Protein AF-A0A0D0AS46-F1 (afdb_monomer_lite)

Organism: NCBI:txid930992

pLDDT: mean 76.82, std 19.31, range [28.94, 97.88]

Sequence (399 aa):
MPSEERSQTLSELRPFVTGSTNVLSFNVNSGTRRCLLSFDGSYNRAPELMPGAGDENNHQAPVSSIYTREYKLTAPSLLSASIFLTFALKEAIALQVPKHLPQTQAVARPTEQDGPTIEDFFAITRRRTPLVADSGHQNPSREPFADRAGRKIRASRSLVHDEEFYRIAHRLDLPDDTLELRSCIGLLSGTWEGTYMTSPTSFCQCPSQKSDPTVSPDFVSRHPIQCRLEEHLCFTPCVPLPSVPRNGDFGESAFKHLFMNDCERVTTANEFSDAAGSSKHRYELFRPTDTSENYRDPRHALDVVITGETPRRLEATWGAFIFFGRIRLSDGLVTLTRKPKYSGDEGRGTWIFEGYIHNRRSFVGCWSSFGVSERESLRGIFSLTKVDDPPSHLYCGLA

Secondary structure (DSSP, 8-state):
--HHHHHHHHHHHHHHHS--------------------------------------------EEEETTEEEEPPPP-HHHHHHHHHHHHHHTSPPPPPTTS-SSHHHHGGGT--S--HHHHHHHHT--PPPGGGGGSS-TT--PEE-TTS-EE---GGGGGHHHHHHHHS-TTS-TT-TTGGGGTTSS-EEEEEEEEE----TT--TT----GGG--S-SEEEEEEEEEEEEEE-TTSPPPPPPPTTS-HHHHHHHT---TT-S--SS--EEE-TTS--EEE-EEP-TT---TT---GGG-SEEEEEEE--HHHHHHH--EEEEEEE-TTT-EEEEEEEESSGGGGGG--EEEEEEEETTTEEEEEEEETTS-TTT--EEEEEEEEE-PPPGGGGTT--

Foldseek 3Di:
DPPVVVVVLCVVCVPVVDPPPPPPPPCPDDDDDDDDDDDDDDDDDDDDDDDDDDDPPPPPQDFDCDPNDTWRFDDFPPQQVVQLVVQQVVLVDADDDDPPFAQDPVRCVVVVDFAAHPVNSVVQSPDGFDDLVNLVPPCPPQQQDQDPVGDRDRDDSCVLFVLRSCLRRDDLPDPPPPLDLLVLPPLQAAKKKWKWFWAPQPPDPVVPDPDDPPDDPGTDDIAIDIKGKWKWFAAPPFDDDDQDPPPDDRQAVVVCFQDPPPCPDPVDAQWGATPVSPDITGTHTDDPDPPDPPDDDSSRTPWMKMKIWGPPVCCRHRNTWIKIWTADSSRRWIKIKIDHPDPVVCVVAIKIFIAHDGSSFKTWGKMWTHPDDPSPITITIIIMGGDDDDPPVVPPPDD

Structure (mmCIF, N/CA/C/O backbone):
data_AF-A0A0D0AS46-F1
#
_entry.id   AF-A0A0D0AS46-F1
#
loop_
_atom_site.group_PDB
_atom_site.id
_atom_site.type_symbol
_atom_site.label_atom_id
_atom_site.label_alt_id
_atom_site.label_comp_id
_atom_site.label_asym_id
_atom_site.label_entity_id
_atom_site.label_seq_id
_atom_site.pdbx_PDB_ins_code
_atom_site.Cartn_x
_atom_site.Cartn_y
_atom_site.Cartn_z
_atom_site.occupancy
_atom_site.B_iso_or_equiv
_atom_site.auth_seq_id
_atom_site.auth_comp_id
_atom_site.auth_asym_id
_atom_site.auth_atom_id
_atom_site.pdbx_PDB_model_num
ATOM 1 N N . MET A 1 1 ? 17.263 -13.686 -6.564 1.00 61.72 1 MET A N 1
ATOM 2 C CA . MET A 1 1 ? 18.699 -13.916 -6.303 1.00 61.72 1 MET A CA 1
ATOM 3 C C . MET A 1 1 ? 19.023 -15.407 -6.460 1.00 61.72 1 MET A C 1
ATOM 5 O O . MET A 1 1 ? 18.355 -16.217 -5.818 1.00 61.72 1 MET A O 1
ATOM 9 N N . PRO A 1 2 ? 19.969 -15.797 -7.333 1.00 72.31 2 PRO A N 1
ATOM 10 C CA . PRO A 1 2 ? 20.518 -17.155 -7.417 1.00 72.31 2 PRO A CA 1
ATOM 11 C C . PRO A 1 2 ? 20.900 -17.736 -6.044 1.00 72.31 2 PRO A C 1
ATOM 13 O O . PRO A 1 2 ? 21.310 -17.012 -5.137 1.00 72.31 2 PRO A O 1
ATOM 16 N N . SER A 1 3 ? 20.773 -19.056 -5.865 1.00 69.38 3 SER A N 1
ATOM 17 C CA . SER A 1 3 ? 21.003 -19.716 -4.565 1.00 69.38 3 SER A CA 1
ATOM 18 C C . SER A 1 3 ? 22.425 -19.544 -4.018 1.00 69.38 3 SER A C 1
ATOM 20 O O . SER A 1 3 ? 22.617 -19.559 -2.800 1.00 69.38 3 SER A O 1
ATOM 22 N N . GLU A 1 4 ? 23.408 -19.394 -4.906 1.00 73.38 4 GLU A N 1
ATOM 23 C CA . GLU A 1 4 ? 24.819 -19.192 -4.560 1.00 73.38 4 GLU A CA 1
ATOM 24 C C . GLU A 1 4 ? 25.064 -17.779 -4.025 1.00 73.38 4 GLU A C 1
ATOM 26 O O . GLU A 1 4 ? 25.490 -17.646 -2.877 1.00 73.38 4 GLU A O 1
ATOM 31 N N . GLU A 1 5 ? 24.675 -16.747 -4.785 1.00 71.31 5 GLU A N 1
ATOM 32 C CA . GLU A 1 5 ? 24.719 -15.339 -4.354 1.00 71.31 5 GLU A CA 1
ATOM 33 C C . GLU A 1 5 ? 24.030 -15.163 -3.003 1.00 71.31 5 GLU A C 1
ATOM 35 O O . GLU A 1 5 ? 24.584 -14.598 -2.066 1.00 71.31 5 GLU A O 1
ATOM 40 N N . ARG A 1 6 ? 22.861 -15.786 -2.849 1.00 73.19 6 ARG A N 1
ATOM 41 C CA . ARG A 1 6 ? 22.106 -15.771 -1.601 1.00 73.19 6 ARG A CA 1
ATOM 42 C C . ARG A 1 6 ? 22.864 -16.353 -0.417 1.00 73.19 6 ARG A C 1
ATOM 44 O O . ARG A 1 6 ? 22.843 -15.783 0.673 1.00 73.19 6 ARG A O 1
ATOM 51 N N . SER A 1 7 ? 23.486 -17.515 -0.597 1.00 75.50 7 SER A N 1
ATOM 52 C CA . SER A 1 7 ? 24.240 -18.176 0.473 1.00 75.50 7 SER A CA 1
ATOM 53 C C . SER A 1 7 ? 25.428 -17.320 0.910 1.00 75.50 7 SER A C 1
ATOM 55 O O . SER A 1 7 ? 25.741 -17.261 2.100 1.00 75.50 7 SER A O 1
ATOM 57 N N . GLN A 1 8 ? 26.031 -16.603 -0.038 1.00 75.00 8 GLN A N 1
ATOM 58 C CA . GLN A 1 8 ? 27.120 -15.678 0.217 1.00 75.00 8 GLN A CA 1
ATOM 59 C C . GLN A 1 8 ? 26.659 -14.395 0.912 1.00 75.00 8 GLN A C 1
ATOM 61 O O . GLN A 1 8 ? 27.221 -14.068 1.957 1.00 75.00 8 GLN A O 1
ATOM 66 N N . THR A 1 9 ? 25.599 -13.732 0.440 1.00 72.81 9 THR A N 1
ATOM 67 C CA . THR A 1 9 ? 25.010 -12.567 1.126 1.00 72.81 9 THR A CA 1
ATOM 68 C C . THR A 1 9 ? 24.662 -12.913 2.573 1.00 72.81 9 THR A C 1
ATOM 70 O O . THR A 1 9 ? 24.989 -12.171 3.493 1.00 72.81 9 THR A O 1
ATOM 73 N N . LEU A 1 10 ? 24.077 -14.092 2.819 1.00 77.25 10 LEU A N 1
ATOM 74 C CA . LEU A 1 10 ? 23.798 -14.563 4.180 1.00 77.25 10 LEU A CA 1
ATOM 75 C C . LEU A 1 10 ? 25.069 -14.815 5.008 1.00 77.25 10 LEU A C 1
ATOM 77 O O . LEU A 1 10 ? 25.025 -14.693 6.232 1.00 77.25 10 LEU A O 1
ATOM 81 N N . SER A 1 11 ? 26.187 -15.184 4.378 1.00 79.12 11 SER A N 1
ATOM 82 C CA . SER A 1 11 ? 27.476 -15.348 5.058 1.00 79.12 11 SER A CA 1
ATOM 83 C C . SER A 1 11 ? 28.098 -14.005 5.450 1.00 79.12 11 SER A C 1
ATOM 85 O O . SER A 1 11 ? 28.575 -13.875 6.575 1.00 79.12 11 SER A O 1
ATOM 87 N N . GLU A 1 12 ? 27.999 -12.995 4.582 1.00 74.19 12 GLU A N 1
ATOM 88 C CA . GLU A 1 12 ? 28.509 -11.639 4.815 1.00 74.19 12 GLU A CA 1
ATOM 89 C C . GLU A 1 12 ? 27.649 -10.870 5.822 1.00 74.19 12 GLU A C 1
ATOM 91 O O . GLU A 1 12 ? 28.169 -10.101 6.626 1.00 74.19 12 GLU A O 1
ATOM 96 N N . LEU A 1 13 ? 26.335 -11.125 5.840 1.00 72.31 13 LEU A N 1
ATOM 97 C CA . LEU A 1 13 ? 25.415 -10.541 6.815 1.00 72.31 13 LEU A CA 1
ATOM 98 C C . LEU A 1 13 ? 25.463 -11.232 8.184 1.00 72.31 13 LEU A C 1
ATOM 100 O O . LEU A 1 13 ? 24.990 -10.671 9.172 1.00 72.31 13 LEU A O 1
ATOM 104 N N . ARG A 1 14 ? 26.034 -12.440 8.278 1.00 74.00 14 ARG A N 1
ATOM 105 C CA . ARG A 1 14 ? 26.063 -13.231 9.520 1.00 74.00 14 ARG A CA 1
ATOM 106 C C . ARG A 1 14 ? 26.600 -12.453 10.735 1.00 74.00 14 ARG A C 1
ATOM 108 O O . ARG A 1 14 ? 25.938 -12.531 11.771 1.00 74.00 14 ARG A O 1
ATOM 115 N N . PRO A 1 15 ? 27.695 -11.669 10.648 1.00 67.88 15 PRO A N 1
ATOM 116 C CA . PRO A 1 15 ? 28.198 -10.880 11.777 1.00 67.88 15 PRO A CA 1
ATOM 117 C C . PRO A 1 15 ? 27.186 -9.867 12.332 1.00 67.88 15 PRO A C 1
ATOM 119 O O . PRO A 1 15 ? 27.245 -9.535 13.510 1.00 67.88 15 PRO A O 1
ATOM 122 N N . PHE A 1 16 ? 26.244 -9.401 11.507 1.00 53.06 16 PHE A N 1
ATOM 123 C CA . PHE A 1 16 ? 25.221 -8.427 11.897 1.00 53.06 16 PHE A CA 1
ATOM 124 C C . PHE A 1 16 ? 23.945 -9.076 12.453 1.00 53.06 16 PHE A C 1
ATOM 126 O O . PHE A 1 16 ? 23.150 -8.404 13.103 1.00 53.06 16 PHE A O 1
ATOM 133 N N . VAL A 1 17 ? 23.726 -10.371 12.189 1.00 54.56 17 VAL A N 1
ATOM 134 C CA . VAL A 1 17 ? 22.480 -11.085 12.534 1.00 54.56 17 VAL A CA 1
ATOM 135 C C . VAL A 1 17 ? 22.674 -12.044 13.705 1.00 54.56 17 VAL A C 1
ATOM 137 O O . VAL A 1 17 ? 21.793 -12.189 14.550 1.00 54.56 17 VAL A O 1
ATOM 140 N N . THR A 1 18 ? 23.824 -12.710 13.782 1.00 53.50 18 THR A N 1
ATOM 141 C CA . THR A 1 18 ? 24.174 -13.515 14.951 1.00 53.50 18 THR A CA 1
ATOM 142 C C . THR A 1 18 ? 24.959 -12.625 15.893 1.00 53.50 18 THR A C 1
ATOM 144 O O . THR A 1 18 ? 26.085 -12.260 15.567 1.00 53.50 18 THR A O 1
ATOM 147 N N . GLY A 1 19 ? 24.377 -12.286 17.045 1.00 40.62 19 GLY A N 1
ATOM 148 C CA . GLY A 1 19 ? 25.042 -11.585 18.145 1.00 40.62 19 GLY A CA 1
ATOM 149 C C . GLY A 1 19 ? 26.164 -12.419 18.767 1.00 40.62 19 GLY A C 1
ATOM 150 O O . GLY A 1 19 ? 26.133 -12.734 19.950 1.00 40.62 19 GLY A O 1
ATOM 151 N N . SER A 1 20 ? 27.153 -12.809 17.966 1.00 41.59 20 SER A N 1
ATOM 152 C CA . SER A 1 20 ? 28.456 -13.219 18.447 1.00 41.59 20 SER A CA 1
ATOM 153 C C . SER A 1 20 ? 29.120 -11.951 18.963 1.00 41.59 20 SER A C 1
ATOM 155 O O . SER A 1 20 ? 29.882 -11.295 18.256 1.00 41.59 20 SER A O 1
ATOM 157 N N . THR A 1 21 ? 28.860 -11.627 20.226 1.00 41.94 21 THR A N 1
ATOM 158 C CA . THR A 1 21 ? 29.729 -10.809 21.079 1.00 41.94 21 THR A CA 1
ATOM 159 C C . THR A 1 21 ? 31.067 -11.518 21.316 1.00 41.94 21 THR A C 1
ATOM 161 O O . THR A 1 21 ? 31.576 -11.579 22.425 1.00 41.94 21 THR A O 1
ATOM 164 N N . ASN A 1 22 ? 31.690 -12.036 20.262 1.00 40.62 22 ASN A N 1
ATOM 165 C CA . ASN A 1 22 ? 33.130 -12.145 20.232 1.00 40.62 22 ASN A CA 1
ATOM 166 C C . ASN A 1 22 ? 33.595 -10.820 19.656 1.00 40.62 22 ASN A C 1
ATOM 168 O O . ASN A 1 22 ? 33.675 -10.644 18.442 1.00 40.62 22 ASN A O 1
ATOM 172 N N . VAL A 1 23 ? 33.849 -9.871 20.558 1.00 39.75 23 VAL A N 1
ATOM 173 C CA . VAL A 1 23 ? 34.764 -8.769 20.286 1.00 39.75 23 VAL A CA 1
ATOM 174 C C . VAL A 1 23 ? 36.075 -9.434 19.873 1.00 39.75 23 VAL A C 1
ATOM 176 O O . VAL A 1 23 ? 36.893 -9.806 20.710 1.00 39.75 23 VAL A O 1
ATOM 179 N N . LEU A 1 24 ? 36.241 -9.670 18.572 1.00 37.06 24 LEU A N 1
ATOM 180 C CA . LEU A 1 24 ? 37.538 -9.934 17.987 1.00 37.06 24 LEU A CA 1
ATOM 181 C C . LEU A 1 24 ? 38.299 -8.629 18.158 1.00 37.06 24 LEU A C 1
ATOM 183 O O . LEU A 1 24 ? 38.160 -7.691 17.376 1.00 37.06 24 LEU A O 1
ATOM 187 N N . SER A 1 25 ? 39.046 -8.561 19.256 1.00 33.03 25 SER A N 1
ATOM 188 C CA . SER A 1 25 ? 40.105 -7.595 19.457 1.00 33.03 25 SER A CA 1
ATOM 189 C C . SER A 1 25 ? 41.018 -7.678 18.239 1.00 33.03 25 SER A C 1
ATOM 191 O O . SER A 1 25 ? 41.829 -8.601 18.123 1.00 33.03 25 SER A O 1
ATOM 193 N N . PHE A 1 26 ? 40.870 -6.738 17.309 1.00 34.47 26 PHE A N 1
ATOM 194 C CA . PHE A 1 26 ? 41.909 -6.473 16.334 1.00 34.47 26 PHE A CA 1
ATOM 195 C C . PHE A 1 26 ? 43.117 -5.995 17.126 1.00 34.47 26 PHE A C 1
ATOM 197 O O . PHE A 1 26 ? 43.179 -4.861 17.598 1.00 34.47 26 PHE A O 1
ATOM 204 N N . ASN A 1 27 ? 44.048 -6.918 17.334 1.00 34.78 27 ASN A N 1
ATOM 205 C CA . ASN A 1 27 ? 45.335 -6.652 17.936 1.00 34.78 27 ASN A CA 1
ATOM 206 C C . ASN A 1 27 ? 46.169 -5.904 16.887 1.00 34.78 27 ASN A C 1
ATOM 208 O O . ASN A 1 27 ? 46.983 -6.493 16.176 1.00 34.78 27 ASN A O 1
ATOM 212 N N . VAL A 1 28 ? 45.895 -4.606 16.723 1.00 37.50 28 VAL A N 1
ATOM 213 C CA . VAL A 1 28 ? 46.783 -3.701 15.996 1.00 37.50 28 VAL A CA 1
ATOM 214 C C . VAL A 1 28 ? 47.950 -3.424 16.926 1.00 37.50 28 VAL A C 1
ATOM 216 O O . VAL A 1 28 ? 47.879 -2.646 17.876 1.00 37.50 28 VAL A O 1
ATOM 219 N N . ASN A 1 29 ? 49.021 -4.156 16.666 1.00 40.81 29 ASN A N 1
ATOM 220 C CA . ASN A 1 29 ? 50.287 -4.028 17.346 1.00 40.81 29 ASN A CA 1
ATOM 221 C C . ASN A 1 29 ? 50.940 -2.709 16.903 1.00 40.81 29 ASN A C 1
ATOM 223 O O . ASN A 1 29 ? 51.630 -2.662 15.889 1.00 40.81 29 ASN A O 1
ATOM 227 N N . SER A 1 30 ? 50.720 -1.625 17.647 1.00 38.69 30 SER A N 1
ATOM 228 C CA . SER A 1 30 ? 51.571 -0.436 17.566 1.00 38.69 30 SER A CA 1
ATOM 229 C C . SER A 1 30 ? 51.487 0.402 18.839 1.00 38.69 30 SER A C 1
ATOM 231 O O . SER A 1 30 ? 50.476 1.039 19.111 1.00 38.69 30 SER A O 1
ATOM 233 N N . GLY A 1 31 ? 52.597 0.436 19.577 1.00 34.25 31 GLY A N 1
ATOM 234 C CA . GLY A 1 31 ? 53.037 1.622 20.311 1.00 34.25 31 GLY A CA 1
ATOM 235 C C . GLY A 1 31 ? 52.230 2.022 21.544 1.00 34.25 31 GLY A C 1
ATOM 236 O O . GLY A 1 31 ? 51.395 2.914 21.500 1.00 34.25 31 GLY A O 1
ATOM 237 N N . THR A 1 32 ? 52.592 1.427 22.676 1.00 39.25 32 THR A N 1
ATOM 238 C CA . THR A 1 32 ? 52.732 2.061 23.996 1.00 39.25 32 THR A CA 1
ATOM 239 C C . THR A 1 32 ? 52.148 3.476 24.161 1.00 39.25 32 THR A C 1
ATOM 241 O O . THR A 1 32 ? 52.813 4.461 23.852 1.00 39.25 32 THR A O 1
ATOM 244 N N . ARG A 1 33 ? 50.996 3.588 24.831 1.00 31.20 33 ARG A N 1
ATOM 245 C CA . ARG A 1 33 ? 50.755 4.601 25.876 1.00 31.20 33 ARG A CA 1
ATOM 246 C C . ARG A 1 33 ? 49.588 4.163 26.760 1.00 31.20 33 ARG A C 1
ATOM 248 O O . ARG A 1 33 ? 48.447 4.086 26.326 1.00 31.20 33 ARG A O 1
ATOM 255 N N . ARG A 1 34 ? 49.906 3.855 28.021 1.00 34.16 34 ARG A N 1
ATOM 256 C CA . ARG A 1 34 ? 48.926 3.660 29.094 1.00 34.16 34 ARG A CA 1
ATOM 257 C C . ARG A 1 34 ? 48.157 4.965 29.294 1.00 34.16 34 ARG A C 1
ATOM 259 O O . ARG A 1 34 ? 48.778 5.987 29.572 1.00 34.16 34 ARG A O 1
ATOM 266 N N . CYS A 1 35 ? 46.834 4.905 29.253 1.00 28.94 35 CYS A N 1
ATOM 267 C CA . CYS A 1 35 ? 45.995 5.863 29.957 1.00 28.94 35 CYS A CA 1
ATOM 268 C C . CYS A 1 35 ? 44.942 5.073 30.734 1.00 28.94 35 CYS A C 1
ATOM 270 O O . CYS A 1 35 ? 44.015 4.508 30.161 1.00 28.94 35 CYS A O 1
ATOM 272 N N . LEU A 1 36 ? 45.167 4.965 32.043 1.00 36.09 36 LEU A N 1
ATOM 273 C CA . LEU A 1 36 ? 44.159 4.558 33.012 1.00 36.09 36 LEU A CA 1
ATOM 274 C C . LEU A 1 36 ? 43.196 5.737 33.151 1.00 36.09 36 LEU A C 1
ATOM 276 O O . LEU A 1 36 ? 43.629 6.816 33.550 1.00 36.09 36 LEU A O 1
ATOM 280 N N . LEU A 1 37 ? 41.919 5.543 32.837 1.00 30.83 37 LEU A N 1
ATOM 281 C CA . LEU A 1 37 ? 40.877 6.476 33.248 1.00 30.83 37 LEU A CA 1
ATOM 282 C C . LEU A 1 37 ? 40.157 5.879 34.452 1.00 30.83 37 LEU A C 1
ATOM 284 O O . LEU A 1 37 ? 39.321 4.985 34.331 1.00 30.83 37 LEU A O 1
ATOM 288 N N . SER A 1 38 ? 40.553 6.374 35.623 1.00 30.00 38 SER A N 1
ATOM 289 C CA . SER A 1 38 ? 39.736 6.365 36.827 1.00 30.00 38 SER A CA 1
ATOM 290 C C . SER A 1 38 ? 38.538 7.284 36.609 1.00 30.00 38 SER A C 1
ATOM 292 O O . SER A 1 38 ? 38.696 8.417 36.152 1.00 30.00 38 SER A O 1
ATOM 294 N N . PHE A 1 39 ? 37.353 6.809 36.973 1.00 35.03 39 PHE A N 1
ATOM 295 C CA . PHE A 1 39 ? 36.213 7.681 37.204 1.00 35.03 39 PHE A CA 1
ATOM 296 C C . PHE A 1 39 ? 36.482 8.498 38.464 1.00 35.03 39 PHE A C 1
ATOM 298 O O . PHE A 1 39 ? 36.550 7.929 39.549 1.00 35.03 39 PHE A O 1
ATOM 305 N N . ASP A 1 40 ? 36.604 9.813 38.313 1.00 31.38 40 ASP A N 1
ATOM 306 C CA . ASP A 1 40 ? 36.227 10.728 39.382 1.00 31.38 40 ASP A CA 1
ATOM 307 C C . ASP A 1 40 ? 35.679 12.026 38.789 1.00 31.38 40 ASP A C 1
ATOM 309 O O . ASP A 1 40 ? 36.207 12.569 37.815 1.00 31.38 40 ASP A O 1
ATOM 313 N N . GLY A 1 41 ? 34.547 12.463 39.332 1.00 34.44 41 GLY A N 1
ATOM 314 C CA . GLY A 1 41 ? 33.810 13.623 38.855 1.00 34.44 41 GLY A CA 1
ATOM 315 C C . GLY A 1 41 ? 34.359 14.924 39.427 1.00 34.44 41 GLY A C 1
ATOM 316 O O . GLY A 1 41 ? 34.712 14.985 40.597 1.00 34.44 41 GLY A O 1
ATOM 317 N N . SER A 1 42 ? 34.357 15.990 38.628 1.00 29.22 42 SER A N 1
ATOM 318 C CA . SER A 1 42 ? 34.157 17.359 39.112 1.00 29.22 42 SER A CA 1
ATOM 319 C C . SER A 1 42 ? 33.974 18.335 37.946 1.00 29.22 42 SER A C 1
ATOM 321 O O . SER A 1 42 ? 34.321 18.064 36.802 1.00 29.22 42 SER A O 1
ATOM 323 N N . TYR A 1 43 ? 33.373 19.462 38.294 1.00 37.09 43 TYR A N 1
ATOM 324 C CA . TYR A 1 43 ? 32.675 20.466 37.510 1.00 37.09 43 TYR A CA 1
ATOM 325 C C . TYR A 1 43 ? 33.524 21.349 36.575 1.00 37.09 43 TYR A C 1
ATOM 327 O O . TYR A 1 43 ? 34.691 21.628 36.822 1.00 37.09 43 TYR A O 1
ATOM 335 N N . ASN A 1 44 ? 32.804 21.921 35.599 1.00 39.97 44 ASN A N 1
ATOM 336 C CA . ASN A 1 44 ? 32.975 23.248 34.994 1.00 39.97 44 ASN A CA 1
ATOM 337 C C . ASN A 1 44 ? 34.335 23.599 34.371 1.00 39.97 44 ASN A C 1
ATOM 339 O O . ASN A 1 44 ? 35.209 24.169 35.022 1.00 39.97 44 ASN A O 1
ATOM 343 N N . ARG A 1 45 ? 34.412 23.482 33.041 1.00 32.50 45 ARG A N 1
ATOM 344 C CA . ARG A 1 45 ? 35.096 24.473 32.195 1.00 32.50 45 ARG A CA 1
ATOM 345 C C . ARG A 1 45 ? 34.624 24.369 30.747 1.00 32.50 45 ARG A C 1
ATOM 347 O O . ARG A 1 45 ? 34.706 23.306 30.142 1.00 32.50 45 ARG A O 1
ATOM 354 N N . ALA A 1 46 ? 34.149 25.485 30.205 1.00 44.28 46 ALA A N 1
ATOM 355 C CA . ALA A 1 46 ? 34.042 25.674 28.764 1.00 44.28 46 ALA A CA 1
ATOM 356 C C . ALA A 1 46 ? 35.450 25.697 28.142 1.00 44.28 46 ALA A C 1
ATOM 358 O O . ALA A 1 46 ? 36.363 26.233 28.781 1.00 44.28 46 ALA A O 1
ATOM 359 N N . PRO A 1 47 ? 35.625 25.197 26.909 1.00 47.94 47 PRO A N 1
ATOM 360 C CA . PRO A 1 47 ? 36.758 25.584 26.096 1.00 47.94 47 PRO A CA 1
ATOM 361 C C . PRO A 1 47 ? 36.340 26.298 24.810 1.00 47.94 47 PRO A C 1
ATOM 363 O O . PRO A 1 47 ? 35.289 26.067 24.213 1.00 47.94 47 PRO A O 1
ATOM 366 N N . GLU A 1 48 ? 37.238 27.201 24.458 1.00 38.00 48 GLU A N 1
ATOM 367 C CA . GLU A 1 48 ? 37.250 28.132 23.352 1.00 38.00 48 GLU A CA 1
ATOM 368 C C . GLU A 1 48 ? 37.206 27.462 21.974 1.00 38.00 48 GLU A C 1
ATOM 370 O O . GLU A 1 48 ? 37.653 26.334 21.763 1.00 38.00 48 GLU A O 1
ATOM 375 N N . LEU A 1 49 ? 36.695 28.247 21.027 1.00 51.34 49 LEU A N 1
ATOM 376 C CA . LEU A 1 49 ? 36.795 28.057 19.587 1.00 51.34 49 LEU A CA 1
ATOM 377 C C . LEU A 1 49 ? 38.248 27.837 19.146 1.00 51.34 49 LEU A C 1
ATOM 379 O O . LEU A 1 49 ? 39.090 28.709 19.344 1.00 51.34 49 LEU A O 1
ATOM 383 N N . MET A 1 50 ? 38.493 26.740 18.428 1.00 41.97 50 MET A N 1
ATOM 384 C CA . MET A 1 50 ? 39.603 26.633 17.479 1.00 41.97 50 MET A CA 1
ATOM 385 C C . MET A 1 50 ? 39.098 26.088 16.133 1.00 41.97 50 MET A C 1
ATOM 387 O O . MET A 1 50 ? 38.242 25.201 16.120 1.00 41.97 50 MET A O 1
ATOM 391 N N . PRO A 1 51 ? 39.607 26.608 15.000 1.00 53.97 51 PRO A N 1
ATOM 392 C CA . PRO A 1 51 ? 39.231 26.179 13.660 1.00 53.97 51 PRO A CA 1
ATOM 393 C C . PRO A 1 51 ? 40.111 25.003 13.213 1.00 53.97 51 PRO A C 1
ATOM 395 O O . PRO A 1 51 ? 41.331 25.040 13.370 1.00 53.97 51 PRO A O 1
ATOM 398 N N . GLY A 1 52 ? 39.515 23.967 12.625 1.00 39.81 52 GLY A N 1
ATOM 399 C CA . GLY A 1 52 ? 40.276 22.806 12.168 1.00 39.81 52 GLY A CA 1
ATOM 400 C C . GLY A 1 52 ? 39.527 21.952 11.156 1.00 39.81 52 GLY A C 1
ATOM 401 O O . GLY A 1 52 ? 38.615 21.231 11.531 1.00 39.81 52 GLY A O 1
ATOM 402 N N . ALA A 1 53 ? 39.948 22.102 9.897 1.00 43.09 53 ALA A N 1
ATOM 403 C CA . ALA A 1 53 ? 39.985 21.144 8.789 1.00 43.09 53 ALA A CA 1
ATOM 404 C C . ALA A 1 53 ? 38.928 20.022 8.738 1.00 43.09 53 ALA A C 1
ATOM 406 O O . ALA A 1 53 ? 38.905 19.111 9.559 1.00 43.09 53 ALA A O 1
ATOM 407 N N . GLY A 1 54 ? 38.118 20.063 7.677 1.00 49.62 54 GLY A N 1
ATOM 408 C CA . GLY A 1 54 ? 37.226 18.979 7.294 1.00 49.62 54 GLY A CA 1
ATOM 409 C C . GLY A 1 54 ? 37.997 17.737 6.857 1.00 49.62 54 GLY A C 1
ATOM 410 O O . GLY A 1 54 ? 38.693 17.765 5.847 1.00 49.62 54 GLY A O 1
ATOM 411 N N . ASP A 1 55 ? 37.807 16.657 7.605 1.00 41.44 55 ASP A N 1
ATOM 412 C CA . ASP A 1 55 ? 37.905 15.294 7.098 1.00 41.44 55 ASP A CA 1
ATOM 413 C C . ASP A 1 55 ? 36.468 14.776 6.989 1.00 41.44 55 ASP A C 1
ATOM 415 O O . ASP A 1 55 ? 35.811 14.456 7.985 1.00 41.44 55 ASP A O 1
ATOM 419 N N . GLU A 1 56 ? 35.935 14.760 5.767 1.00 48.66 56 GLU A N 1
ATOM 420 C CA . GLU A 1 56 ? 34.714 14.018 5.480 1.00 48.66 56 GLU A CA 1
ATOM 421 C C . GLU A 1 56 ? 35.018 12.533 5.695 1.00 48.66 56 GLU A C 1
ATOM 423 O O . GLU A 1 56 ? 35.763 11.912 4.935 1.00 48.66 56 GLU A O 1
ATOM 428 N N . ASN A 1 57 ? 34.452 11.969 6.765 1.00 40.19 57 ASN A N 1
ATOM 429 C CA . ASN A 1 57 ? 34.502 10.546 7.081 1.00 40.19 57 ASN A CA 1
ATOM 430 C C . ASN A 1 57 ? 33.903 9.728 5.930 1.00 40.19 57 ASN A C 1
ATOM 432 O O . ASN A 1 57 ? 32.707 9.431 5.886 1.00 40.19 57 ASN A O 1
ATOM 436 N N . ASN A 1 58 ? 34.767 9.336 5.001 1.00 44.06 58 ASN A N 1
ATOM 437 C CA . ASN A 1 58 ? 34.478 8.394 3.939 1.00 44.06 58 ASN A CA 1
ATOM 438 C C . ASN A 1 58 ? 34.340 7.001 4.571 1.00 44.06 58 ASN A C 1
ATOM 440 O O . ASN A 1 58 ? 35.300 6.236 4.666 1.00 44.06 58 ASN A O 1
ATOM 444 N N . HIS A 1 59 ? 33.138 6.660 5.038 1.00 49.56 59 HIS A N 1
ATOM 445 C CA . HIS A 1 59 ? 32.803 5.283 5.382 1.00 49.56 59 HIS A CA 1
ATOM 446 C C . HIS A 1 59 ? 32.823 4.445 4.094 1.00 49.56 59 HIS A C 1
ATOM 448 O O . HIS A 1 59 ? 31.812 4.291 3.405 1.00 49.56 59 HIS A O 1
ATOM 454 N N . GLN A 1 60 ? 34.003 3.931 3.736 1.00 52.97 60 GLN A N 1
ATOM 455 C CA . GLN A 1 60 ? 34.156 2.938 2.681 1.00 52.97 60 GLN A CA 1
ATOM 456 C C . GLN A 1 60 ? 33.384 1.687 3.099 1.00 52.97 60 GLN A C 1
ATOM 458 O O . GLN A 1 60 ? 33.787 0.951 3.998 1.00 52.97 60 GLN A O 1
ATOM 463 N N . ALA A 1 61 ? 32.232 1.475 2.462 1.00 57.34 61 ALA A N 1
ATOM 464 C CA . ALA A 1 61 ? 31.510 0.218 2.570 1.00 57.34 61 ALA A CA 1
ATOM 465 C C . ALA A 1 61 ? 32.429 -0.928 2.104 1.00 57.34 61 ALA A C 1
ATOM 467 O O . ALA A 1 61 ? 33.182 -0.730 1.145 1.00 57.34 61 ALA A O 1
ATOM 468 N N . PRO A 1 62 ? 32.377 -2.105 2.749 1.00 59.59 62 PRO A N 1
ATOM 469 C CA . PRO A 1 62 ? 33.178 -3.252 2.344 1.00 59.59 62 PRO A CA 1
ATOM 470 C C . PRO A 1 62 ? 32.876 -3.600 0.881 1.00 59.59 62 PRO A C 1
ATOM 472 O O . PRO A 1 62 ? 31.729 -3.867 0.521 1.00 59.59 62 PRO A O 1
ATOM 475 N N . VAL A 1 63 ? 33.908 -3.554 0.038 1.00 53.59 63 VAL A N 1
ATOM 476 C CA . VAL A 1 63 ? 33.843 -3.985 -1.362 1.00 53.59 63 VAL A CA 1
ATOM 477 C C . VAL A 1 63 ? 34.256 -5.452 -1.392 1.00 53.59 63 VAL A C 1
ATOM 479 O O . VAL A 1 63 ? 35.416 -5.780 -1.148 1.00 53.59 63 VAL A O 1
ATOM 482 N N . SER A 1 64 ? 33.294 -6.340 -1.641 1.00 53.50 64 SER A N 1
ATOM 483 C CA . SER A 1 64 ? 33.545 -7.770 -1.837 1.00 53.50 64 SER A CA 1
ATOM 484 C C . SER A 1 64 ? 33.678 -8.013 -3.340 1.00 53.50 64 SER A C 1
ATOM 486 O O . SER A 1 64 ? 32.743 -7.750 -4.101 1.00 53.50 64 SER A O 1
ATOM 488 N N . SER A 1 65 ? 34.859 -8.449 -3.792 1.00 44.72 65 SER A N 1
ATOM 489 C CA . SER A 1 65 ? 35.072 -8.838 -5.190 1.00 44.72 65 SER A CA 1
ATOM 490 C C . SER A 1 65 ? 34.778 -10.329 -5.334 1.00 44.72 65 SER A C 1
ATOM 492 O O . SER A 1 65 ? 35.426 -11.176 -4.720 1.00 44.72 65 SER A O 1
ATOM 494 N N . ILE A 1 66 ? 33.746 -10.660 -6.107 1.00 48.12 66 ILE A N 1
ATOM 495 C CA . ILE A 1 66 ? 33.273 -12.035 -6.280 1.00 48.12 66 ILE A CA 1
ATOM 496 C C . ILE A 1 66 ? 33.100 -12.250 -7.774 1.00 48.12 66 ILE A C 1
ATOM 498 O O . ILE A 1 66 ? 32.364 -11.497 -8.400 1.00 48.12 66 ILE A O 1
ATOM 502 N N . TYR A 1 67 ? 33.785 -13.243 -8.355 1.00 52.56 67 TYR A N 1
ATOM 503 C CA . TYR A 1 67 ? 33.658 -13.616 -9.774 1.00 52.56 67 TYR A CA 1
ATOM 504 C C . TYR A 1 67 ? 33.459 -12.396 -10.700 1.00 52.56 67 TYR A C 1
ATOM 506 O O . TYR A 1 67 ? 32.393 -12.186 -11.269 1.00 52.56 67 TYR A O 1
ATOM 514 N N . THR A 1 68 ? 34.476 -11.535 -10.805 1.00 62.66 68 THR A N 1
ATOM 515 C CA . THR A 1 68 ? 34.504 -10.310 -11.642 1.00 62.66 68 THR A CA 1
ATOM 516 C C . THR A 1 68 ? 33.430 -9.236 -11.390 1.00 62.66 68 THR A C 1
ATOM 518 O O . THR A 1 68 ? 33.527 -8.170 -11.994 1.00 62.66 68 THR A O 1
ATOM 521 N N . ARG A 1 69 ? 32.452 -9.441 -10.494 1.00 64.12 69 ARG A N 1
ATOM 522 C CA . ARG A 1 69 ? 31.409 -8.454 -10.174 1.00 64.12 69 ARG A CA 1
ATOM 523 C C . ARG A 1 69 ? 31.613 -7.941 -8.748 1.00 64.12 69 ARG A C 1
ATOM 525 O O . ARG A 1 69 ? 31.547 -8.693 -7.779 1.00 64.12 69 ARG A O 1
ATOM 532 N N . GLU A 1 70 ? 31.919 -6.655 -8.620 1.00 71.50 70 GLU A N 1
ATOM 533 C CA . GLU A 1 70 ? 31.998 -5.994 -7.318 1.00 71.50 70 GLU A CA 1
ATOM 534 C C . GLU A 1 70 ? 30.584 -5.729 -6.801 1.00 71.50 70 GLU A C 1
ATOM 536 O O . GLU A 1 70 ? 29.796 -5.033 -7.448 1.00 71.50 70 GLU A O 1
ATOM 541 N N . TYR A 1 71 ? 30.264 -6.276 -5.628 1.00 70.81 71 TYR A N 1
ATOM 542 C CA . TYR A 1 71 ? 29.026 -5.958 -4.926 1.00 70.81 71 TYR A CA 1
ATOM 543 C C . TYR A 1 71 ? 29.321 -4.936 -3.835 1.00 70.81 71 TYR A C 1
ATOM 545 O O . TYR A 1 71 ? 30.224 -5.112 -3.014 1.00 70.81 71 TYR A O 1
ATOM 553 N N . LYS A 1 72 ? 28.535 -3.859 -3.816 1.00 76.50 72 LYS A N 1
ATOM 554 C CA . LYS A 1 72 ? 28.555 -2.872 -2.738 1.00 76.50 72 LYS A CA 1
ATOM 555 C C . LYS A 1 72 ? 27.282 -3.027 -1.925 1.00 76.50 72 LYS A C 1
ATOM 557 O O . LYS A 1 72 ? 26.236 -2.509 -2.309 1.00 76.50 72 LYS A O 1
ATOM 562 N N . LEU A 1 73 ? 27.400 -3.730 -0.801 1.00 82.94 73 LEU A N 1
ATOM 563 C CA . LEU A 1 73 ? 26.310 -3.864 0.157 1.00 82.94 73 LEU A CA 1
ATOM 564 C C . LEU A 1 73 ? 25.892 -2.483 0.677 1.00 82.94 73 LEU A C 1
ATOM 566 O O . LEU A 1 73 ? 26.729 -1.660 1.058 1.00 82.94 73 LEU A O 1
ATOM 570 N N . THR A 1 74 ? 24.588 -2.236 0.702 1.00 82.25 74 THR A N 1
ATOM 571 C CA . THR A 1 74 ? 23.987 -1.049 1.311 1.00 82.25 74 THR A CA 1
ATOM 572 C C . THR A 1 74 ? 23.402 -1.395 2.674 1.00 82.25 74 THR A C 1
ATOM 574 O O . THR A 1 74 ? 23.018 -2.533 2.938 1.00 82.25 74 THR A O 1
ATOM 577 N N . ALA A 1 75 ? 23.360 -0.427 3.589 1.00 82.50 75 ALA A N 1
ATOM 578 C CA . ALA A 1 75 ? 22.694 -0.655 4.865 1.00 82.50 75 ALA A CA 1
ATOM 579 C C . ALA A 1 75 ? 21.182 -0.844 4.627 1.00 82.50 75 ALA A C 1
ATOM 581 O O . ALA A 1 75 ? 20.610 -0.146 3.783 1.00 82.50 75 ALA A O 1
ATOM 582 N N . PRO A 1 76 ? 20.513 -1.750 5.363 1.00 82.75 76 PRO A N 1
ATOM 583 C CA . PRO A 1 76 ? 19.066 -1.886 5.275 1.00 82.75 76 PRO A CA 1
ATOM 584 C C . PRO A 1 76 ? 18.371 -0.566 5.633 1.00 82.75 76 PRO A C 1
ATOM 586 O O . PRO A 1 76 ? 18.885 0.236 6.414 1.00 82.75 76 PRO A O 1
ATOM 589 N N . SER A 1 77 ? 17.169 -0.356 5.088 1.00 84.69 77 SER A N 1
ATOM 590 C CA . SER A 1 77 ? 16.362 0.835 5.374 1.00 84.69 77 SER A CA 1
ATOM 591 C C . SER A 1 77 ? 16.054 0.944 6.872 1.00 84.69 77 SER A C 1
ATOM 593 O O . SER A 1 77 ? 15.171 0.255 7.390 1.00 84.69 77 SER A O 1
ATOM 595 N N . LEU A 1 78 ? 16.750 1.857 7.560 1.00 89.25 78 LEU A N 1
ATOM 596 C CA . LEU A 1 78 ? 16.471 2.199 8.958 1.00 89.25 78 LEU A CA 1
ATOM 597 C C . LEU A 1 78 ? 15.032 2.688 9.137 1.00 89.25 78 LEU A C 1
ATOM 599 O O . LEU A 1 78 ? 14.416 2.419 10.162 1.00 89.25 78 LEU A O 1
ATOM 603 N N . LEU A 1 79 ? 14.472 3.353 8.122 1.00 90.44 79 LEU A N 1
ATOM 604 C CA . LEU A 1 79 ? 13.094 3.831 8.142 1.00 90.44 79 LEU A CA 1
ATOM 605 C C . LEU A 1 79 ? 12.097 2.676 8.295 1.00 90.44 79 LEU A C 1
ATOM 607 O O . LEU A 1 79 ? 11.260 2.711 9.191 1.00 90.44 79 LEU A O 1
ATOM 611 N N . SER A 1 80 ? 12.215 1.627 7.473 1.00 91.81 80 SER A N 1
ATOM 612 C CA . SER A 1 80 ? 11.305 0.474 7.556 1.00 91.81 80 SER A CA 1
ATOM 613 C C . SER A 1 80 ? 11.406 -0.226 8.914 1.00 91.81 80 SER A C 1
ATOM 615 O O . SER A 1 80 ? 10.384 -0.541 9.520 1.00 91.81 80 SER A O 1
ATOM 617 N N . ALA A 1 81 ? 12.629 -0.422 9.420 1.00 91.81 81 ALA A N 1
ATOM 618 C CA . ALA A 1 81 ? 12.861 -1.037 10.726 1.00 91.81 81 ALA A CA 1
ATOM 619 C C . ALA A 1 81 ? 12.249 -0.213 11.873 1.00 91.81 81 ALA A C 1
ATOM 621 O O . ALA A 1 81 ? 11.577 -0.773 12.741 1.00 91.81 81 ALA A O 1
ATOM 622 N N . SER A 1 82 ? 12.421 1.111 11.842 1.00 92.81 82 SER A N 1
ATOM 623 C CA . SER A 1 82 ? 11.815 2.026 12.811 1.00 92.81 82 SER A CA 1
ATOM 624 C C . SER A 1 82 ? 10.291 1.965 12.766 1.00 92.81 82 SER A C 1
ATOM 626 O O . SER A 1 82 ? 9.664 1.845 13.814 1.00 92.81 82 SER A O 1
ATOM 628 N N . ILE A 1 83 ? 9.688 1.957 11.572 1.00 94.62 83 ILE A N 1
ATOM 629 C CA . ILE A 1 83 ? 8.231 1.851 11.422 1.00 94.62 83 ILE A CA 1
ATOM 630 C C . ILE A 1 83 ? 7.718 0.529 12.010 1.00 94.62 83 ILE A C 1
ATOM 632 O O . ILE A 1 83 ? 6.766 0.543 12.793 1.00 94.62 83 ILE A O 1
ATOM 636 N N . PHE A 1 84 ? 8.359 -0.605 11.699 1.00 94.69 84 PHE A N 1
ATOM 637 C CA . PHE A 1 84 ? 8.002 -1.903 12.285 1.00 94.69 84 PHE A CA 1
ATOM 638 C C . PHE A 1 84 ? 8.046 -1.876 13.814 1.00 94.69 84 PHE A C 1
ATOM 640 O O . PHE A 1 84 ? 7.099 -2.322 14.465 1.00 94.69 84 PHE A O 1
ATOM 647 N N . LEU A 1 85 ? 9.120 -1.328 14.390 1.00 93.50 85 LEU A N 1
ATOM 648 C CA . LEU A 1 85 ? 9.272 -1.219 15.837 1.00 93.50 85 LEU A CA 1
ATOM 649 C C . LEU A 1 85 ? 8.184 -0.329 16.450 1.00 93.50 85 LEU A C 1
ATOM 651 O O . LEU A 1 85 ? 7.588 -0.698 17.461 1.00 93.50 85 LEU A O 1
ATOM 655 N N . THR A 1 86 ? 7.873 0.809 15.825 1.00 94.06 86 THR A N 1
ATOM 656 C CA . THR A 1 86 ? 6.794 1.691 16.276 1.00 94.06 86 THR A CA 1
ATOM 657 C C . THR A 1 86 ? 5.450 0.967 16.287 1.00 94.06 86 THR A C 1
ATOM 659 O O . THR A 1 86 ? 4.743 1.028 17.294 1.00 94.06 86 THR A O 1
ATOM 662 N N . PHE A 1 87 ? 5.095 0.243 15.220 1.00 94.75 87 PHE A N 1
ATOM 663 C CA . PHE A 1 87 ? 3.855 -0.535 15.198 1.00 94.75 87 PHE A CA 1
ATOM 664 C C . PHE A 1 87 ? 3.846 -1.630 16.264 1.00 94.75 87 PHE A C 1
ATOM 666 O O . PHE A 1 87 ? 2.853 -1.748 16.977 1.00 94.75 87 PHE A O 1
ATOM 673 N N . ALA A 1 88 ? 4.950 -2.361 16.449 1.00 93.50 88 ALA A N 1
ATOM 674 C CA . ALA A 1 88 ? 5.061 -3.385 17.487 1.00 93.50 88 ALA A CA 1
ATOM 675 C C . ALA A 1 88 ? 4.792 -2.812 18.891 1.00 93.50 88 ALA A C 1
ATOM 677 O O . ALA A 1 88 ? 4.005 -3.370 19.659 1.00 93.50 88 ALA A O 1
ATOM 678 N N . LEU A 1 89 ? 5.396 -1.659 19.201 1.00 92.81 89 LEU A N 1
ATOM 679 C CA . LEU A 1 89 ? 5.218 -0.965 20.477 1.00 92.81 89 LEU A CA 1
ATOM 680 C C . LEU A 1 89 ? 3.784 -0.454 20.657 1.00 92.81 89 LEU A C 1
ATOM 682 O O . LEU A 1 89 ? 3.184 -0.653 21.712 1.00 92.81 89 LEU A O 1
ATOM 686 N N . LYS A 1 90 ? 3.204 0.181 19.632 1.00 92.00 90 LYS A N 1
ATOM 687 C CA . LYS A 1 90 ? 1.840 0.731 19.710 1.00 92.00 90 LYS A CA 1
ATOM 688 C C . LYS A 1 90 ? 0.768 -0.355 19.722 1.00 92.00 90 LYS A C 1
ATOM 690 O O . LYS A 1 90 ? -0.289 -0.149 20.303 1.00 92.00 90 LYS A O 1
ATOM 695 N N . GLU A 1 91 ? 1.019 -1.507 19.113 1.00 92.81 91 GLU A N 1
ATOM 696 C CA . GLU A 1 91 ? 0.110 -2.651 19.152 1.00 92.81 91 GLU A CA 1
ATOM 697 C C . GLU A 1 91 ? 0.155 -3.384 20.494 1.00 92.81 91 GLU A C 1
ATOM 699 O O . GLU A 1 91 ? -0.821 -4.037 20.868 1.00 92.81 91 GLU A O 1
ATOM 704 N N . ALA A 1 92 ? 1.258 -3.309 21.246 1.00 90.94 92 ALA A N 1
ATOM 705 C CA . ALA A 1 92 ? 1.347 -3.908 22.581 1.00 90.94 92 ALA A CA 1
ATOM 706 C C . ALA A 1 92 ? 0.262 -3.376 23.540 1.00 90.94 92 ALA A C 1
ATOM 708 O O . ALA A 1 92 ? -0.151 -4.088 24.453 1.00 90.94 92 ALA A O 1
ATOM 709 N N . ILE A 1 93 ? -0.247 -2.166 23.289 1.00 88.62 93 ILE A N 1
ATOM 710 C CA . ILE A 1 93 ? -1.339 -1.542 24.034 1.00 88.62 93 ILE A CA 1
ATOM 711 C C . ILE A 1 93 ? -2.631 -1.664 23.218 1.00 88.62 93 ILE A C 1
ATOM 713 O O . ILE A 1 93 ? -2.710 -1.209 22.078 1.00 88.62 93 ILE A O 1
ATOM 717 N N . ALA A 1 94 ? -3.665 -2.277 23.798 1.00 86.12 94 ALA A N 1
ATOM 718 C CA . ALA A 1 94 ? -4.964 -2.395 23.141 1.00 86.12 94 ALA A CA 1
ATOM 719 C C . ALA A 1 94 ? -5.610 -1.013 22.936 1.00 86.12 94 ALA A C 1
ATOM 721 O O . ALA A 1 94 ? -5.595 -0.170 23.836 1.00 86.12 94 ALA A O 1
ATOM 722 N N . LEU A 1 95 ? -6.211 -0.796 21.762 1.00 87.44 95 LEU A N 1
ATOM 723 C CA . LEU A 1 95 ? -6.985 0.415 21.493 1.00 87.44 95 LEU A CA 1
ATOM 724 C C . LEU A 1 95 ? -8.209 0.458 22.411 1.00 87.44 95 LEU A C 1
ATOM 726 O O . LEU A 1 95 ? -8.921 -0.535 22.569 1.00 87.44 95 LEU A O 1
ATOM 730 N N . GLN A 1 96 ? -8.466 1.622 23.003 1.00 90.00 96 GLN A N 1
ATOM 731 C CA . GLN A 1 96 ? -9.688 1.836 23.768 1.00 90.00 96 GLN A CA 1
ATOM 732 C C . GLN A 1 96 ? -10.862 1.976 22.799 1.00 90.00 96 GLN A C 1
ATOM 734 O O . GLN A 1 96 ? -10.859 2.855 21.939 1.00 90.00 96 GLN A O 1
ATOM 739 N N . VAL A 1 97 ? -11.861 1.104 22.937 1.00 92.56 97 VAL A N 1
ATOM 740 C CA . VAL A 1 97 ? -13.065 1.139 22.101 1.00 92.56 97 VAL A CA 1
ATOM 741 C C . VAL A 1 97 ? -14.071 2.122 22.709 1.00 92.56 97 VAL A C 1
ATOM 743 O O . VAL A 1 97 ? -14.417 1.975 23.888 1.00 92.56 97 VAL A O 1
ATOM 746 N N . PRO A 1 98 ? -14.559 3.123 21.955 1.00 92.62 98 PRO A N 1
ATOM 747 C CA . PRO A 1 98 ? -15.562 4.044 22.470 1.00 92.62 98 PRO A CA 1
ATOM 748 C C . PRO A 1 98 ? -16.870 3.317 22.816 1.00 92.62 98 PRO A C 1
ATOM 750 O O . PRO A 1 98 ? -17.431 2.586 22.005 1.00 92.62 98 PRO A O 1
ATOM 753 N N . LYS A 1 99 ? -17.384 3.548 24.030 1.00 94.81 99 LYS A N 1
ATOM 754 C CA . LYS A 1 99 ? -18.571 2.848 24.566 1.00 94.81 99 LYS A CA 1
ATOM 755 C C . LYS A 1 99 ? -19.893 3.207 23.875 1.00 94.81 99 LYS A C 1
ATOM 757 O O . LYS A 1 99 ? -20.888 2.539 24.113 1.00 94.81 99 LYS A O 1
ATOM 762 N N . HIS A 1 100 ? -19.916 4.281 23.088 1.00 95.75 100 HIS A N 1
ATOM 763 C CA . HIS A 1 100 ? -21.118 4.775 22.411 1.00 95.75 100 HIS A CA 1
ATOM 764 C C . HIS A 1 100 ? -21.323 4.165 21.019 1.00 95.75 100 HIS A C 1
ATOM 766 O O . HIS A 1 100 ? -22.318 4.473 20.371 1.00 95.75 100 HIS A O 1
ATOM 772 N N . LEU A 1 101 ? -20.383 3.345 20.539 1.00 96.19 101 LEU A N 1
ATOM 773 C CA . LEU A 1 101 ? -20.505 2.714 19.232 1.00 96.19 101 LEU A CA 1
ATOM 774 C C . LEU A 1 101 ? -21.534 1.575 19.269 1.00 96.19 101 LEU A C 1
ATOM 776 O O . LEU A 1 101 ? -21.637 0.875 20.281 1.00 96.19 101 LEU A O 1
ATOM 780 N N . PRO A 1 102 ? -22.269 1.342 18.170 1.00 97.19 102 PRO A N 1
ATOM 781 C CA . PRO A 1 102 ? -23.142 0.182 18.053 1.00 97.19 102 PRO A CA 1
ATOM 782 C C . PRO A 1 102 ? -22.335 -1.116 18.176 1.00 97.19 102 PRO A C 1
ATOM 784 O O . PRO A 1 102 ? -21.178 -1.195 17.759 1.00 97.19 102 PRO A O 1
ATOM 787 N N . GLN A 1 103 ? -22.954 -2.157 18.739 1.00 97.00 103 GLN A N 1
ATOM 788 C CA . GLN A 1 103 ? -22.271 -3.427 19.002 1.00 97.00 103 GLN A CA 1
ATOM 789 C C . GLN A 1 103 ? -21.795 -4.109 17.709 1.00 97.00 103 GLN A C 1
ATOM 791 O O . GLN A 1 103 ? -20.667 -4.596 17.654 1.00 97.00 103 GLN A O 1
ATOM 796 N N . THR A 1 104 ? -22.654 -4.141 16.686 1.00 96.62 104 THR A N 1
ATOM 797 C CA . THR A 1 104 ? -22.414 -4.805 15.395 1.00 96.62 104 THR A CA 1
ATOM 798 C C . THR A 1 104 ? -23.013 -3.989 14.253 1.00 96.62 104 THR A C 1
ATOM 800 O O . THR A 1 104 ? -23.912 -3.167 14.464 1.00 96.62 104 THR A O 1
ATOM 803 N N . GLN A 1 105 ? -22.580 -4.256 13.018 1.00 93.12 105 GLN A N 1
ATOM 804 C CA . GLN A 1 105 ? -23.144 -3.587 11.837 1.00 93.12 105 GLN A CA 1
ATOM 805 C C . GLN A 1 105 ? -24.639 -3.867 11.647 1.00 93.12 105 GLN A C 1
ATOM 807 O O . GLN A 1 105 ? -25.368 -3.016 11.145 1.00 93.12 105 GLN A O 1
ATOM 812 N N . ALA A 1 106 ? -25.118 -5.043 12.062 1.00 94.25 106 ALA A N 1
ATOM 813 C CA . ALA A 1 106 ? -26.536 -5.388 11.976 1.00 94.25 106 ALA A CA 1
ATOM 814 C C . ALA A 1 106 ? -27.412 -4.473 12.851 1.00 94.25 106 ALA A C 1
ATOM 816 O O . ALA A 1 106 ? -28.560 -4.222 12.500 1.00 94.25 106 ALA A O 1
ATOM 817 N N . VAL A 1 107 ? -26.861 -3.953 13.954 1.00 96.06 107 VAL A N 1
ATOM 818 C CA . VAL A 1 107 ? -27.540 -2.997 14.843 1.00 96.06 107 VAL A CA 1
ATOM 819 C C . VAL A 1 107 ? -27.441 -1.562 14.315 1.00 96.06 107 VAL A C 1
ATOM 821 O O . VAL A 1 107 ? -28.370 -0.789 14.515 1.00 96.06 107 VAL A O 1
ATOM 824 N N . ALA A 1 108 ? -26.351 -1.212 13.626 1.00 94.88 108 ALA A N 1
ATOM 825 C CA . ALA A 1 108 ? -26.127 0.133 13.084 1.00 94.88 108 ALA A CA 1
ATOM 826 C C . ALA A 1 108 ? -26.971 0.445 11.831 1.00 94.88 108 ALA A C 1
ATOM 828 O O . ALA A 1 108 ? -27.415 1.573 11.639 1.00 94.88 108 ALA A O 1
ATOM 829 N N . ARG A 1 109 ? -27.220 -0.552 10.968 1.00 93.19 109 ARG A N 1
ATOM 830 C CA . ARG A 1 109 ? -27.939 -0.341 9.694 1.00 93.19 109 ARG A CA 1
ATOM 831 C C . ARG A 1 109 ? -29.378 0.173 9.859 1.00 93.19 109 ARG A C 1
ATOM 833 O O . ARG A 1 109 ? -29.734 1.094 9.134 1.00 93.19 109 ARG A O 1
ATOM 840 N N . PRO A 1 110 ? -30.212 -0.360 10.776 1.00 95.38 110 PRO A N 1
ATOM 841 C CA . PRO A 1 110 ? -31.575 0.139 10.965 1.00 95.38 110 PRO A CA 1
ATOM 842 C C . PRO A 1 110 ? -31.650 1.574 11.499 1.00 95.38 110 PRO A C 1
ATOM 844 O O . PRO A 1 110 ? -32.696 2.200 11.378 1.00 95.38 110 PRO A O 1
ATOM 847 N N . THR A 1 111 ? -30.578 2.080 12.117 1.00 94.81 111 THR A N 1
ATOM 848 C CA . THR A 1 111 ? -30.511 3.440 12.670 1.00 94.81 111 THR A CA 1
ATOM 849 C C . THR A 1 111 ? -29.851 4.441 11.725 1.00 94.81 111 THR A C 1
ATOM 851 O O . THR A 1 111 ? -29.635 5.578 12.136 1.00 94.81 111 THR A O 1
ATOM 854 N N . GLU A 1 112 ? -29.512 4.025 10.496 1.00 93.00 112 GLU A N 1
ATOM 855 C CA . GLU A 1 112 ? -28.800 4.844 9.500 1.00 93.00 112 GLU A CA 1
ATOM 856 C C . GLU A 1 112 ? -27.498 5.453 10.056 1.00 93.00 112 GLU A C 1
ATOM 858 O O . GLU A 1 112 ? -27.057 6.528 9.653 1.00 93.00 112 GLU A O 1
ATOM 863 N N . GLN A 1 113 ? -26.871 4.766 11.018 1.00 91.50 113 GLN A N 1
ATOM 864 C CA . GLN A 1 113 ? -25.580 5.171 11.556 1.00 91.50 113 GLN A CA 1
ATOM 865 C C . GLN A 1 113 ? -24.464 4.587 10.697 1.00 91.50 113 GLN A C 1
ATOM 867 O O . GLN A 1 113 ? -24.092 3.421 10.845 1.00 91.50 113 GLN A O 1
ATOM 872 N N . ASP A 1 114 ? -23.908 5.425 9.828 1.00 91.19 114 ASP A N 1
ATOM 873 C CA . ASP A 1 114 ? -22.676 5.114 9.116 1.00 91.19 114 ASP A CA 1
ATOM 874 C C . ASP A 1 114 ? -21.469 5.204 10.057 1.00 91.19 114 ASP A C 1
ATOM 876 O O . ASP A 1 114 ? -21.363 6.100 10.900 1.00 91.19 114 ASP A O 1
ATOM 880 N N . GLY A 1 115 ? -20.532 4.272 9.892 1.00 93.06 115 GLY A N 1
ATOM 881 C CA . GLY A 1 115 ? -19.277 4.254 10.629 1.00 93.06 115 GLY A CA 1
ATOM 882 C C . GLY A 1 115 ? -18.967 2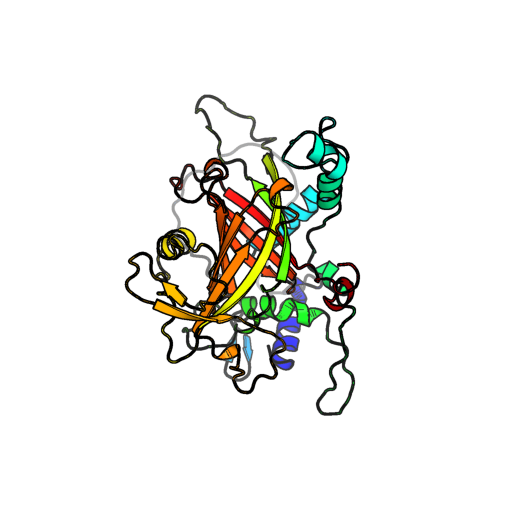.933 11.335 1.00 93.06 115 GLY A C 1
ATOM 883 O O . GLY A 1 115 ? -19.606 1.902 11.103 1.00 93.06 115 GLY A O 1
ATOM 884 N N . PRO A 1 116 ? -17.915 2.940 12.167 1.00 95.44 116 PRO A N 1
ATOM 885 C CA . PRO A 1 116 ? -17.402 1.736 12.793 1.00 95.44 116 PRO A CA 1
ATOM 886 C C . PRO A 1 116 ? -18.215 1.270 13.992 1.00 95.44 116 PRO A C 1
ATOM 888 O O . PRO A 1 116 ? -18.643 2.057 14.833 1.00 95.44 116 PRO A O 1
ATOM 891 N N . THR A 1 117 ? -18.347 -0.046 14.113 1.00 96.62 117 THR A N 1
ATOM 892 C CA . THR A 1 117 ? -18.964 -0.704 15.268 1.00 96.62 117 THR A CA 1
ATOM 893 C C . THR A 1 117 ? -17.908 -1.188 16.262 1.00 96.62 117 THR A C 1
ATOM 895 O O . THR A 1 117 ? -16.710 -1.231 15.968 1.00 96.62 117 THR A O 1
ATOM 898 N N . ILE A 1 118 ? -18.341 -1.588 17.458 1.00 96.06 118 ILE A N 1
ATOM 899 C CA . ILE A 1 118 ? -17.472 -2.204 18.470 1.00 96.06 118 ILE A CA 1
ATOM 900 C C . ILE A 1 118 ? -16.769 -3.450 17.902 1.00 96.06 118 ILE A C 1
ATOM 902 O O . ILE A 1 118 ? -15.570 -3.644 18.120 1.00 96.06 118 ILE A O 1
ATOM 906 N N . GLU A 1 119 ? -17.497 -4.278 17.150 1.00 95.56 119 GLU A N 1
ATOM 907 C CA . GLU A 1 119 ? -16.955 -5.457 16.469 1.00 95.56 119 GLU A CA 1
ATOM 908 C C . GLU A 1 119 ? -15.827 -5.095 15.490 1.00 95.56 119 GLU A C 1
ATOM 910 O O . GLU A 1 119 ? -14.764 -5.723 15.515 1.00 95.56 119 GLU A O 1
ATOM 915 N N . ASP A 1 120 ? -16.014 -4.040 14.695 1.00 94.19 120 ASP A N 1
ATOM 916 C CA . ASP A 1 12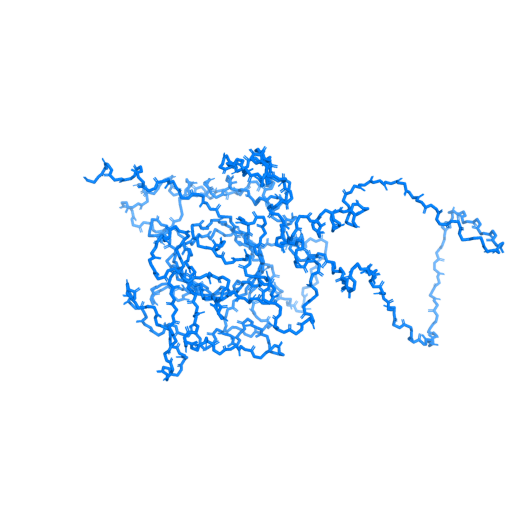0 ? -15.017 -3.570 13.730 1.00 94.19 120 ASP A CA 1
ATOM 917 C C . ASP A 1 120 ? -13.716 -3.121 14.431 1.00 94.19 120 ASP A C 1
ATOM 919 O O . ASP A 1 120 ? -12.607 -3.473 14.010 1.00 94.19 120 ASP A O 1
ATOM 923 N N . PHE A 1 121 ? -13.827 -2.415 15.563 1.00 92.69 121 PHE A N 1
ATOM 924 C CA . PHE A 1 121 ? -12.672 -2.030 16.385 1.00 92.69 121 PHE A CA 1
ATOM 925 C C . PHE A 1 121 ? -11.937 -3.234 16.979 1.00 92.69 121 PHE A C 1
ATOM 927 O O . PHE A 1 121 ? -10.700 -3.256 17.011 1.00 92.69 121 PHE A O 1
ATOM 934 N N . PHE A 1 122 ? -12.665 -4.255 17.435 1.00 93.25 122 PHE A N 1
ATOM 935 C CA . PHE A 1 122 ? -12.040 -5.489 17.905 1.00 93.25 122 PHE A CA 1
ATOM 936 C C . PHE A 1 122 ? -11.335 -6.235 16.775 1.00 93.25 122 PHE A C 1
ATOM 938 O O . PHE A 1 122 ? -10.228 -6.737 16.987 1.00 93.25 122 PHE A O 1
ATOM 945 N N . ALA A 1 123 ? -11.926 -6.275 15.579 1.00 91.56 123 ALA A N 1
ATOM 946 C CA . ALA A 1 123 ? -11.293 -6.872 14.411 1.00 91.56 123 ALA A CA 1
ATOM 947 C C . ALA A 1 123 ? -9.962 -6.181 14.083 1.00 91.56 123 ALA A C 1
ATOM 949 O O . ALA A 1 123 ? -8.976 -6.860 13.808 1.00 91.56 123 ALA A O 1
ATOM 950 N N . ILE A 1 124 ? -9.891 -4.851 14.187 1.00 89.94 124 ILE A N 1
ATOM 951 C CA . ILE A 1 124 ? -8.646 -4.096 13.980 1.00 89.94 124 ILE A CA 1
ATOM 952 C C . ILE A 1 124 ? -7.636 -4.340 15.095 1.00 89.94 124 ILE A C 1
ATOM 954 O O . ILE A 1 124 ? -6.468 -4.585 14.817 1.00 89.94 124 ILE A O 1
ATOM 958 N N . THR A 1 125 ? -8.068 -4.299 16.354 1.00 89.56 125 THR A N 1
ATOM 959 C CA . THR A 1 125 ? -7.168 -4.416 17.517 1.00 89.56 125 THR A CA 1
ATOM 960 C C . THR A 1 125 ? -6.519 -5.800 17.611 1.00 89.56 125 THR A C 1
ATOM 962 O O . THR A 1 125 ? -5.430 -5.949 18.164 1.00 89.56 125 THR A O 1
ATOM 965 N N . ARG A 1 126 ? -7.164 -6.828 17.048 1.00 90.88 126 ARG A N 1
ATOM 966 C CA . ARG A 1 126 ? -6.598 -8.180 16.935 1.00 90.88 126 ARG A CA 1
ATOM 967 C C . ARG A 1 126 ? -5.484 -8.280 15.896 1.00 90.88 126 ARG A C 1
ATOM 969 O O . ARG A 1 126 ? -4.705 -9.229 15.954 1.00 90.88 126 ARG A O 1
ATOM 976 N N . ARG A 1 127 ? -5.398 -7.339 14.954 1.00 89.31 127 ARG A N 1
ATOM 977 C CA . ARG A 1 127 ? -4.373 -7.361 13.910 1.00 89.31 127 ARG A CA 1
ATOM 978 C C . ARG A 1 127 ? -3.041 -6.916 14.477 1.00 89.31 127 ARG A C 1
ATOM 980 O O . ARG A 1 127 ? -2.952 -5.947 15.229 1.00 89.31 127 ARG A O 1
ATOM 987 N N . ARG A 1 128 ? -2.009 -7.637 14.064 1.00 91.94 128 ARG A N 1
ATOM 988 C CA . ARG A 1 128 ? -0.621 -7.342 14.383 1.00 91.94 128 ARG A CA 1
ATOM 989 C C . ARG A 1 128 ? 0.138 -7.115 13.097 1.00 91.94 128 ARG A C 1
ATOM 991 O O . ARG A 1 128 ? -0.072 -7.844 12.130 1.00 91.94 128 ARG A O 1
ATOM 998 N N . THR A 1 129 ? 1.002 -6.114 13.105 1.00 92.06 129 THR A N 1
ATOM 999 C CA . THR A 1 129 ? 1.981 -5.904 12.051 1.00 92.06 129 THR A CA 1
ATOM 1000 C C . THR A 1 129 ? 2.936 -7.100 12.058 1.00 92.06 129 THR A C 1
ATOM 1002 O O . THR A 1 129 ? 3.602 -7.318 13.070 1.00 92.06 129 THR A O 1
ATOM 1005 N N . PRO A 1 130 ? 3.017 -7.887 10.969 1.00 90.31 130 PRO A N 1
ATOM 1006 C CA . PRO A 1 130 ? 3.907 -9.033 10.908 1.00 90.31 130 PRO A CA 1
ATOM 1007 C C . PRO A 1 130 ? 5.350 -8.562 11.010 1.00 90.31 130 PRO A C 1
ATOM 1009 O O . PRO A 1 130 ? 5.830 -7.799 10.166 1.00 90.31 130 PRO A O 1
ATOM 1012 N N . LEU A 1 131 ? 6.046 -9.034 12.035 1.00 87.69 131 LEU A N 1
ATOM 1013 C CA . LEU A 1 131 ? 7.465 -8.792 12.203 1.00 87.69 131 LEU A CA 1
ATOM 1014 C C . LEU A 1 131 ? 8.260 -9.739 11.307 1.00 87.69 131 LEU A C 1
ATOM 1016 O O . LEU A 1 131 ? 7.794 -10.801 10.894 1.00 87.69 131 LEU A O 1
ATOM 1020 N N . VAL A 1 132 ? 9.513 -9.374 11.037 1.00 79.88 132 VAL A N 1
ATOM 1021 C CA . VAL A 1 132 ? 10.444 -10.186 10.232 1.00 79.88 132 VAL A CA 1
ATOM 1022 C C . VAL A 1 132 ? 10.532 -11.629 10.758 1.00 79.88 132 VAL A C 1
ATOM 1024 O O . VAL A 1 132 ? 10.573 -12.579 9.974 1.00 79.88 132 VAL A O 1
ATOM 1027 N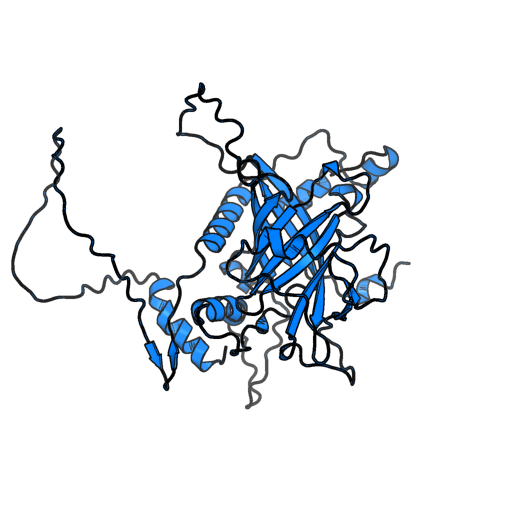 N . ALA A 1 133 ? 10.470 -11.804 12.082 1.00 81.88 133 ALA A N 1
ATOM 1028 C CA . ALA A 1 133 ? 10.511 -13.105 12.748 1.00 81.88 133 ALA A CA 1
ATOM 1029 C C . ALA A 1 133 ? 9.234 -13.958 12.571 1.00 81.88 133 ALA A C 1
ATOM 1031 O O . ALA A 1 133 ? 9.310 -15.186 12.667 1.00 81.88 133 ALA A O 1
ATOM 1032 N N . ASP A 1 134 ? 8.086 -13.349 12.256 1.00 82.38 134 ASP A N 1
ATOM 1033 C CA . ASP A 1 134 ? 6.778 -14.029 12.189 1.00 82.38 134 ASP A CA 1
ATOM 1034 C C . ASP A 1 134 ? 6.579 -14.823 10.886 1.00 82.38 134 ASP A C 1
ATOM 1036 O O . ASP A 1 134 ? 5.700 -15.683 10.771 1.00 82.38 134 ASP A O 1
ATOM 1040 N N . SER A 1 135 ? 7.449 -14.587 9.903 1.00 70.19 135 SER A N 1
ATOM 1041 C CA . SER A 1 135 ? 7.440 -15.210 8.575 1.00 70.19 135 SER A CA 1
ATOM 1042 C C . SER A 1 135 ? 7.512 -16.749 8.594 1.00 70.19 135 SER A C 1
ATOM 1044 O O . SER A 1 135 ? 7.169 -17.412 7.612 1.00 70.19 135 SER A O 1
ATOM 1046 N N . GLY A 1 136 ? 7.919 -17.351 9.716 1.00 64.62 136 GLY A N 1
ATOM 1047 C CA . GLY A 1 136 ? 8.070 -18.797 9.867 1.00 64.62 136 GLY A CA 1
ATOM 1048 C C . GLY A 1 136 ? 6.774 -19.600 10.023 1.00 64.62 136 GLY A C 1
ATOM 1049 O O . GLY A 1 136 ? 6.839 -20.823 9.896 1.00 64.62 136 GLY A O 1
ATOM 1050 N N . HIS A 1 137 ? 5.632 -18.978 10.334 1.00 62.75 137 HIS A N 1
ATOM 1051 C CA . HIS A 1 137 ? 4.397 -19.706 10.689 1.00 62.75 137 HIS A CA 1
ATOM 1052 C C . HIS A 1 137 ? 3.272 -19.602 9.653 1.00 62.75 137 HIS A C 1
ATOM 1054 O O . HIS A 1 137 ? 2.326 -20.380 9.713 1.00 62.75 137 HIS A O 1
ATOM 1060 N N . GLN A 1 138 ? 3.370 -18.690 8.683 1.00 60.84 138 GLN A N 1
ATOM 1061 C CA . GLN A 1 138 ? 2.197 -18.268 7.905 1.00 60.84 138 GLN A CA 1
ATOM 1062 C C . GLN A 1 138 ? 2.092 -18.828 6.478 1.00 60.84 138 GLN A C 1
ATOM 1064 O O . GLN A 1 138 ? 1.139 -18.502 5.785 1.00 60.84 138 GLN A O 1
ATOM 1069 N N . ASN A 1 139 ? 3.019 -19.678 6.021 1.00 57.91 139 ASN A N 1
ATOM 1070 C CA . ASN A 1 139 ? 2.914 -20.302 4.694 1.00 57.91 139 ASN A CA 1
ATOM 1071 C C . ASN A 1 139 ? 2.713 -21.821 4.797 1.00 57.91 139 ASN A C 1
ATOM 1073 O O . ASN A 1 139 ? 3.692 -22.572 4.709 1.00 57.91 139 ASN A O 1
ATOM 1077 N N . PRO A 1 140 ? 1.458 -22.289 4.955 1.00 54.62 140 PRO A N 1
ATOM 1078 C CA . PRO A 1 140 ? 1.130 -23.710 4.857 1.00 54.62 140 PRO A CA 1
ATOM 1079 C C . PRO A 1 140 ? 1.321 -24.252 3.429 1.00 54.62 140 PRO A C 1
ATOM 1081 O O . PRO A 1 140 ? 1.549 -25.443 3.261 1.00 54.62 140 PRO A O 1
ATOM 1084 N N . SER A 1 141 ? 1.319 -23.384 2.409 1.00 55.75 141 SER A N 1
ATOM 1085 C CA . SER A 1 141 ? 1.468 -23.736 0.989 1.00 55.75 141 SER A CA 1
ATOM 1086 C C . SER A 1 141 ? 2.917 -23.812 0.499 1.00 55.75 141 SER A C 1
ATOM 1088 O O . SER A 1 141 ? 3.167 -23.717 -0.702 1.00 55.75 141 SER A O 1
ATOM 1090 N N . ARG A 1 142 ? 3.903 -23.994 1.391 1.00 62.81 142 ARG A N 1
ATOM 1091 C CA . ARG A 1 142 ? 5.270 -24.359 0.976 1.00 62.81 142 ARG A CA 1
ATOM 1092 C C . ARG A 1 142 ? 5.282 -25.798 0.460 1.00 62.81 142 ARG A C 1
ATOM 1094 O O . ARG A 1 142 ? 5.863 -26.685 1.082 1.00 62.81 142 ARG A O 1
ATOM 1101 N N . GLU A 1 143 ? 4.643 -25.997 -0.686 1.00 62.81 143 GLU A N 1
ATOM 1102 C CA . GLU A 1 143 ? 4.869 -27.119 -1.579 1.00 62.81 143 GLU A CA 1
ATOM 1103 C C . GLU A 1 143 ? 6.390 -27.220 -1.769 1.00 62.81 143 GLU A C 1
ATOM 1105 O O . GLU A 1 143 ? 7.035 -26.256 -2.203 1.00 62.81 143 GLU A O 1
ATOM 1110 N N . PRO A 1 144 ? 7.020 -28.314 -1.321 1.00 67.75 144 PRO A N 1
ATOM 1111 C CA . PRO A 1 144 ? 8.447 -28.481 -1.502 1.00 67.75 144 PRO A CA 1
ATOM 1112 C C . PRO A 1 144 ? 8.751 -28.513 -3.001 1.00 67.75 144 PRO A C 1
ATOM 1114 O O . PRO A 1 144 ? 8.242 -29.369 -3.721 1.00 67.75 144 PRO A O 1
ATOM 1117 N N . PHE A 1 145 ? 9.608 -27.606 -3.465 1.00 68.62 145 PHE A N 1
ATOM 1118 C CA . PHE A 1 145 ? 10.091 -27.649 -4.839 1.00 68.62 145 PHE A CA 1
ATOM 1119 C C . PHE A 1 145 ? 11.031 -28.844 -5.005 1.00 68.62 145 PHE A C 1
ATOM 1121 O O . PHE A 1 145 ? 11.901 -29.093 -4.163 1.00 68.62 145 PHE A O 1
ATOM 1128 N N . ALA A 1 146 ? 10.841 -29.589 -6.092 1.00 68.81 146 ALA A N 1
ATOM 1129 C CA . ALA A 1 146 ? 11.805 -30.582 -6.531 1.00 68.81 146 ALA A CA 1
ATOM 1130 C C . ALA A 1 146 ? 13.011 -29.851 -7.137 1.00 68.81 146 ALA A C 1
ATOM 1132 O O . ALA A 1 146 ? 12.854 -29.038 -8.049 1.00 68.81 146 ALA A O 1
ATOM 1133 N N . ASP A 1 147 ? 14.211 -30.112 -6.622 1.00 74.62 147 ASP A N 1
ATOM 1134 C CA . ASP A 1 147 ? 15.439 -29.690 -7.294 1.00 74.62 147 ASP A CA 1
ATOM 1135 C C . ASP A 1 147 ? 15.628 -30.457 -8.621 1.00 74.62 147 ASP A C 1
ATOM 1137 O O . ASP A 1 147 ? 14.865 -31.366 -8.956 1.00 74.62 147 ASP A O 1
ATOM 1141 N N . ARG A 1 148 ? 16.672 -30.122 -9.393 1.00 71.69 148 ARG A N 1
ATOM 1142 C CA . ARG A 1 148 ? 16.993 -30.838 -10.646 1.00 71.69 148 ARG A CA 1
ATOM 1143 C C . ARG A 1 148 ? 17.245 -32.343 -10.447 1.00 71.69 148 ARG A C 1
ATOM 1145 O O . ARG A 1 148 ? 17.197 -33.085 -11.419 1.00 71.69 148 ARG A O 1
ATOM 1152 N N . ALA A 1 149 ? 17.509 -32.789 -9.218 1.00 83.38 149 ALA A N 1
ATOM 1153 C CA . ALA A 1 149 ? 17.676 -34.192 -8.847 1.00 83.38 149 ALA A CA 1
ATOM 1154 C C . ALA A 1 149 ? 16.385 -34.820 -8.277 1.00 83.38 149 ALA A C 1
ATOM 1156 O O . ALA A 1 149 ? 16.424 -35.931 -7.749 1.00 83.38 149 ALA A O 1
ATOM 1157 N N . GLY A 1 150 ? 15.245 -34.123 -8.345 1.00 82.69 150 GLY A N 1
ATOM 1158 C CA . GLY A 1 150 ? 13.964 -34.583 -7.812 1.00 82.69 150 GLY A CA 1
ATOM 1159 C C . GLY A 1 150 ? 13.855 -34.533 -6.283 1.00 82.69 150 GLY A C 1
ATOM 1160 O O . GLY A 1 150 ? 12.853 -34.987 -5.727 1.00 82.69 150 GLY A O 1
ATOM 1161 N N . ARG A 1 151 ? 14.851 -33.994 -5.566 1.00 83.62 151 ARG A N 1
ATOM 1162 C CA . ARG A 1 151 ? 14.804 -33.875 -4.106 1.00 83.62 151 ARG A CA 1
ATOM 1163 C C . ARG A 1 151 ? 13.894 -32.724 -3.715 1.00 83.62 151 ARG A C 1
ATOM 1165 O O . ARG A 1 151 ? 14.078 -31.585 -4.131 1.00 83.62 151 ARG A O 1
ATOM 1172 N N . LYS A 1 152 ? 12.928 -33.035 -2.855 1.00 81.88 152 LYS A N 1
ATOM 1173 C CA . LYS A 1 152 ? 12.042 -32.069 -2.206 1.00 81.88 152 LYS A CA 1
ATOM 1174 C C . LYS A 1 152 ? 12.850 -31.225 -1.222 1.00 81.88 152 LYS A C 1
ATOM 1176 O O . LYS A 1 152 ? 13.042 -31.620 -0.073 1.00 81.88 152 LYS A O 1
ATOM 1181 N N . ILE A 1 153 ? 13.343 -30.072 -1.666 1.00 75.25 153 ILE A N 1
ATOM 1182 C CA . ILE A 1 153 ? 14.051 -29.140 -0.789 1.00 75.25 153 ILE A CA 1
ATOM 1183 C C . ILE A 1 153 ? 13.010 -28.260 -0.105 1.00 75.25 153 ILE A C 1
ATOM 1185 O O . ILE A 1 153 ? 12.220 -27.565 -0.746 1.00 75.25 153 ILE A O 1
ATOM 1189 N N . ARG A 1 154 ? 13.016 -28.264 1.232 1.00 76.38 154 ARG A N 1
ATOM 1190 C CA . ARG A 1 154 ? 12.210 -27.316 2.000 1.00 76.38 154 ARG A CA 1
ATOM 1191 C C . ARG A 1 154 ? 12.735 -25.915 1.710 1.00 76.38 154 ARG A C 1
ATOM 1193 O O . ARG A 1 154 ? 13.876 -25.602 2.043 1.00 76.38 154 ARG A O 1
ATOM 1200 N N . ALA A 1 155 ? 11.887 -25.079 1.120 1.00 73.31 155 ALA A N 1
ATOM 1201 C CA . ALA A 1 155 ? 12.172 -23.670 0.895 1.00 73.31 155 ALA A CA 1
ATOM 1202 C C . ALA A 1 155 ? 12.776 -23.043 2.168 1.00 73.31 155 ALA A C 1
ATOM 1204 O O . ALA A 1 155 ? 12.171 -23.083 3.244 1.00 73.31 155 ALA A O 1
ATOM 1205 N N . SER A 1 156 ? 13.991 -22.497 2.069 1.00 81.19 156 SER A N 1
ATOM 1206 C CA . SER A 1 156 ? 14.652 -21.845 3.206 1.00 81.19 156 SER A CA 1
ATOM 1207 C C . SER A 1 156 ? 13.810 -20.662 3.700 1.00 81.19 156 SER A C 1
ATOM 1209 O O . SER A 1 156 ? 13.163 -19.978 2.906 1.00 81.19 156 SER A O 1
ATOM 1211 N N . ARG A 1 157 ? 13.786 -20.407 5.017 1.00 80.50 157 ARG A N 1
ATOM 1212 C CA . ARG A 1 157 ? 13.057 -19.263 5.602 1.00 80.50 157 ARG A CA 1
ATOM 1213 C C . ARG A 1 157 ? 13.453 -17.947 4.945 1.00 80.50 157 ARG A C 1
ATOM 1215 O O . ARG A 1 157 ? 12.565 -17.184 4.609 1.00 80.50 157 ARG A O 1
ATOM 1222 N N . SER A 1 158 ? 14.732 -17.758 4.624 1.00 83.88 158 SER A N 1
ATOM 1223 C CA . SER A 1 158 ? 15.211 -16.512 4.026 1.00 83.88 158 SER A CA 1
ATOM 1224 C C . SER A 1 158 ? 14.677 -16.217 2.618 1.00 83.88 158 SER A C 1
ATOM 1226 O O . SER A 1 158 ? 14.874 -15.103 2.169 1.00 83.88 158 SER A O 1
ATOM 1228 N N . LEU A 1 159 ? 13.989 -17.153 1.940 1.00 82.31 159 LEU A N 1
ATOM 1229 C CA . LEU A 1 159 ? 13.458 -16.923 0.583 1.00 82.31 159 LEU A CA 1
ATOM 1230 C C . LEU A 1 159 ? 12.366 -15.854 0.590 1.00 82.31 159 LEU A C 1
ATOM 1232 O O . LEU A 1 159 ? 12.128 -15.188 -0.407 1.00 82.31 159 LEU A O 1
ATOM 1236 N N . VAL A 1 160 ? 11.682 -15.702 1.726 1.00 84.19 160 VAL A N 1
ATOM 1237 C CA . VAL A 1 160 ? 10.669 -14.655 1.897 1.00 84.19 160 VAL A CA 1
ATOM 1238 C C . VAL A 1 160 ? 11.289 -13.259 1.958 1.00 84.19 160 VAL A C 1
ATOM 1240 O O . VAL A 1 160 ? 10.559 -12.298 1.761 1.00 84.19 160 VAL A O 1
ATOM 1243 N N . HIS A 1 161 ? 12.603 -13.173 2.204 1.00 85.75 161 HIS A N 1
ATOM 1244 C CA . HIS A 1 161 ? 13.366 -11.932 2.332 1.00 85.75 161 HIS A CA 1
ATOM 1245 C C . HIS A 1 161 ? 14.273 -11.662 1.119 1.00 85.75 161 HIS A C 1
ATOM 1247 O O . HIS A 1 161 ? 15.178 -10.833 1.187 1.00 85.75 161 HIS A O 1
ATOM 1253 N N . ASP A 1 162 ? 14.110 -12.416 0.025 1.00 85.19 162 ASP A N 1
ATOM 1254 C CA . ASP A 1 162 ? 14.986 -12.287 -1.145 1.00 85.19 162 ASP A CA 1
ATOM 1255 C C . ASP A 1 162 ? 14.904 -10.885 -1.771 1.00 85.19 162 ASP A C 1
ATOM 1257 O O . ASP A 1 162 ? 15.905 -10.408 -2.300 1.00 85.19 162 ASP A O 1
ATOM 1261 N N . GLU A 1 163 ? 13.758 -10.208 -1.653 1.00 84.62 163 GLU A N 1
ATOM 1262 C CA . GLU A 1 163 ? 13.568 -8.835 -2.138 1.00 84.62 163 GLU A CA 1
ATOM 1263 C C . GLU A 1 163 ? 14.391 -7.832 -1.325 1.00 84.62 163 GLU A C 1
ATOM 1265 O O . GLU A 1 163 ? 15.054 -6.955 -1.872 1.00 84.62 163 GLU A O 1
ATOM 1270 N N . GLU A 1 164 ? 14.389 -7.975 -0.000 1.00 86.44 164 GLU A N 1
ATOM 1271 C CA . GLU A 1 164 ? 15.188 -7.177 0.921 1.00 86.44 164 GLU A CA 1
ATOM 1272 C C . GLU A 1 164 ? 16.678 -7.397 0.681 1.00 86.44 164 GLU A C 1
ATOM 1274 O O . GLU A 1 164 ? 17.432 -6.428 0.611 1.00 86.44 164 GLU A O 1
ATOM 1279 N N . PHE A 1 165 ? 17.105 -8.656 0.534 1.00 86.19 165 PHE A N 1
ATOM 1280 C CA . PHE A 1 165 ? 18.503 -8.968 0.248 1.00 86.19 165 PHE A CA 1
ATOM 1281 C C . PHE A 1 165 ? 18.937 -8.416 -1.095 1.00 86.19 165 PHE A C 1
ATOM 1283 O O . PHE A 1 165 ? 20.032 -7.869 -1.185 1.00 86.19 165 PHE A O 1
ATOM 1290 N N . TYR A 1 166 ? 18.079 -8.503 -2.110 1.00 83.94 166 TYR A N 1
ATOM 1291 C CA . TYR A 1 166 ? 18.372 -7.901 -3.396 1.00 83.94 166 TYR A CA 1
ATOM 1292 C C . TYR A 1 166 ? 18.540 -6.382 -3.255 1.00 83.94 166 TYR A C 1
ATOM 1294 O O . TYR A 1 166 ? 19.539 -5.846 -3.722 1.00 83.94 166 TYR A O 1
ATOM 1302 N N . ARG A 1 167 ? 17.626 -5.681 -2.565 1.00 84.56 167 ARG A N 1
ATOM 1303 C CA . ARG A 1 167 ? 17.747 -4.225 -2.337 1.00 84.56 167 ARG A CA 1
ATOM 1304 C C . ARG A 1 167 ? 19.035 -3.852 -1.598 1.00 84.56 167 ARG A C 1
ATOM 1306 O O . ARG A 1 167 ? 19.639 -2.829 -1.890 1.00 84.56 167 ARG A O 1
ATOM 1313 N N . ILE A 1 168 ? 19.453 -4.680 -0.643 1.00 84.88 168 ILE A N 1
ATOM 1314 C CA . ILE A 1 168 ? 20.702 -4.501 0.105 1.00 84.88 168 ILE A CA 1
ATOM 1315 C C . ILE A 1 168 ? 21.923 -4.724 -0.799 1.00 84.88 168 ILE A C 1
ATOM 1317 O O . ILE A 1 168 ? 22.869 -3.939 -0.752 1.00 84.88 168 ILE A O 1
ATOM 1321 N N . ALA A 1 169 ? 21.913 -5.779 -1.616 1.00 82.81 169 ALA A N 1
ATOM 1322 C CA . ALA A 1 169 ? 23.041 -6.168 -2.460 1.00 82.81 169 ALA A CA 1
ATOM 1323 C C . ALA A 1 169 ? 23.209 -5.287 -3.707 1.00 82.81 169 ALA A C 1
ATOM 1325 O O . ALA A 1 169 ? 24.333 -5.072 -4.164 1.00 82.81 169 ALA A O 1
ATOM 1326 N N . HIS A 1 170 ? 22.109 -4.755 -4.242 1.00 74.94 170 HIS A N 1
ATOM 1327 C CA . HIS A 1 170 ? 22.107 -3.926 -5.439 1.00 74.94 170 HIS A CA 1
ATOM 1328 C C . HIS A 1 170 ? 21.949 -2.456 -5.071 1.00 74.94 170 HIS A C 1
ATOM 1330 O O . HIS A 1 170 ? 20.885 -1.982 -4.678 1.00 74.94 170 HIS A O 1
ATOM 1336 N N . ARG A 1 171 ? 23.042 -1.709 -5.226 1.00 64.88 171 ARG A N 1
ATOM 1337 C CA . ARG A 1 171 ? 23.039 -0.258 -5.061 1.00 64.88 171 ARG A CA 1
ATOM 1338 C C . ARG A 1 171 ? 22.179 0.389 -6.155 1.00 64.88 171 ARG A C 1
ATOM 1340 O O . ARG A 1 171 ? 22.344 0.074 -7.329 1.00 64.88 171 ARG A O 1
ATOM 1347 N N . LEU A 1 172 ? 21.361 1.372 -5.772 1.00 62.09 172 LEU A N 1
ATOM 1348 C CA . LEU A 1 172 ? 20.487 2.191 -6.640 1.00 62.09 172 LEU A CA 1
ATOM 1349 C C . LEU A 1 172 ? 21.212 3.016 -7.724 1.00 62.09 172 LEU A C 1
ATOM 1351 O O . LEU A 1 172 ? 20.584 3.791 -8.449 1.00 62.09 172 LEU A O 1
ATOM 1355 N N . ASP A 1 173 ? 22.536 2.910 -7.795 1.00 60.53 173 ASP A N 1
ATOM 1356 C CA . ASP A 1 173 ? 23.388 3.713 -8.672 1.00 60.53 173 ASP A CA 1
ATOM 1357 C C . ASP A 1 173 ? 23.794 2.959 -9.947 1.00 60.53 173 ASP A C 1
ATOM 1359 O O . ASP A 1 173 ? 24.462 3.533 -10.805 1.00 60.53 173 ASP A O 1
ATOM 1363 N N . LEU A 1 174 ? 23.424 1.679 -10.080 1.00 61.34 174 LEU A N 1
ATOM 1364 C CA . LEU A 1 174 ? 23.652 0.944 -11.322 1.00 61.34 174 LEU A CA 1
ATOM 1365 C C . LEU A 1 174 ? 22.721 1.480 -12.427 1.00 61.34 174 LEU A C 1
ATOM 1367 O O . LEU A 1 174 ? 21.570 1.817 -12.140 1.00 61.34 174 LEU A O 1
ATOM 1371 N N . PRO A 1 175 ? 23.213 1.595 -13.675 1.00 60.72 175 PRO A N 1
ATOM 1372 C CA . PRO A 1 175 ? 22.400 2.029 -14.805 1.00 60.72 175 PRO A CA 1
ATOM 1373 C C . PRO A 1 175 ? 21.178 1.115 -14.991 1.00 60.72 175 PRO A C 1
ATOM 1375 O O . PRO A 1 175 ? 21.250 -0.086 -14.730 1.00 60.72 175 PRO A O 1
ATOM 1378 N N . ASP A 1 176 ? 20.077 1.716 -15.455 1.00 58.19 176 ASP A N 1
ATOM 1379 C CA . ASP A 1 176 ? 18.698 1.185 -15.543 1.00 58.19 176 ASP A CA 1
ATOM 1380 C C . ASP A 1 176 ? 18.545 -0.163 -16.286 1.00 58.19 176 ASP A C 1
ATOM 1382 O O . ASP A 1 176 ? 17.480 -0.777 -16.272 1.00 58.19 176 ASP A O 1
ATOM 1386 N N . ASP A 1 177 ? 19.610 -0.658 -16.916 1.00 57.31 177 ASP A N 1
ATOM 1387 C CA . ASP A 1 177 ? 19.587 -1.843 -17.771 1.00 57.31 177 ASP A CA 1
ATOM 1388 C C . ASP A 1 177 ? 19.594 -3.174 -16.992 1.00 57.31 177 ASP A C 1
ATOM 1390 O O . ASP A 1 177 ? 19.335 -4.233 -17.571 1.00 57.31 177 ASP A O 1
ATOM 1394 N N . THR A 1 178 ? 19.852 -3.178 -15.675 1.00 55.81 178 THR A N 1
ATOM 1395 C CA . THR A 1 178 ? 19.797 -4.417 -14.874 1.00 55.81 178 THR A CA 1
ATOM 1396 C C . THR A 1 178 ? 18.387 -4.701 -14.357 1.00 55.81 178 THR A C 1
ATOM 1398 O O . THR A 1 178 ? 18.018 -4.380 -13.229 1.00 55.81 178 THR A O 1
ATOM 1401 N N . LEU A 1 179 ? 17.619 -5.352 -15.229 1.00 55.81 179 LEU A N 1
ATOM 1402 C CA . LEU A 1 179 ? 16.227 -5.807 -15.126 1.00 55.81 179 LEU A CA 1
ATOM 1403 C C . LEU A 1 179 ? 15.961 -6.878 -14.039 1.00 55.81 179 LEU A C 1
ATOM 1405 O O . LEU A 1 179 ? 15.234 -7.836 -14.291 1.00 55.81 179 LEU A O 1
ATOM 1409 N N . GLU A 1 180 ? 16.549 -6.802 -12.848 1.00 59.66 180 GLU A N 1
ATOM 1410 C CA . GLU A 1 180 ? 16.488 -7.922 -11.889 1.00 59.66 180 GLU A CA 1
ATOM 1411 C C . GLU A 1 180 ? 15.529 -7.711 -10.698 1.00 59.66 180 GLU A C 1
ATOM 1413 O O . GLU A 1 180 ? 15.071 -8.694 -10.111 1.00 59.66 180 GLU A O 1
ATOM 1418 N N . LEU A 1 181 ? 15.062 -6.485 -10.419 1.00 62.16 181 LEU A N 1
ATOM 1419 C CA . LEU A 1 181 ? 14.036 -6.247 -9.387 1.00 62.16 181 LEU A CA 1
ATOM 1420 C C . LEU A 1 181 ? 12.582 -6.354 -9.902 1.00 62.16 181 LEU A C 1
ATOM 1422 O O . LEU A 1 181 ? 11.646 -5.739 -9.394 1.00 62.16 181 LEU A O 1
ATOM 1426 N N . ARG A 1 182 ? 12.355 -7.217 -10.894 1.00 69.69 182 ARG A N 1
ATOM 1427 C CA . ARG A 1 182 ? 11.002 -7.636 -11.322 1.00 69.69 182 ARG A CA 1
ATOM 1428 C C . ARG A 1 182 ? 10.345 -8.619 -10.349 1.00 69.69 182 ARG A C 1
ATOM 1430 O O . ARG A 1 182 ? 9.212 -9.041 -10.541 1.00 69.69 182 ARG A O 1
ATOM 1437 N N . SER A 1 183 ? 11.055 -8.958 -9.284 1.00 71.38 183 SER A N 1
ATOM 1438 C CA . SER A 1 183 ? 10.643 -9.876 -8.228 1.00 71.38 183 SER A CA 1
ATOM 1439 C C . SER A 1 183 ? 9.507 -9.318 -7.344 1.00 71.38 183 SER A C 1
ATOM 1441 O O . SER A 1 183 ? 8.790 -10.087 -6.703 1.00 71.38 183 SER A O 1
ATOM 1443 N N . CYS A 1 184 ? 9.264 -7.999 -7.387 1.00 83.31 184 CYS A N 1
ATOM 1444 C CA . CYS A 1 184 ? 8.118 -7.354 -6.737 1.00 83.31 184 CYS A CA 1
ATOM 1445 C C . CYS A 1 184 ? 6.790 -7.512 -7.501 1.00 83.31 184 CYS A C 1
ATOM 1447 O O . CYS A 1 184 ? 5.732 -7.283 -6.915 1.00 83.31 184 CYS A O 1
ATOM 1449 N N . ILE A 1 185 ? 6.829 -7.892 -8.784 1.00 91.19 185 ILE A N 1
ATOM 1450 C CA . ILE A 1 185 ? 5.632 -7.996 -9.624 1.00 91.19 185 ILE A CA 1
ATOM 1451 C C . ILE A 1 185 ? 4.767 -9.165 -9.153 1.00 91.19 185 ILE A C 1
ATOM 1453 O O . ILE A 1 185 ? 5.244 -10.288 -8.987 1.00 91.19 185 ILE A O 1
ATOM 1457 N N . GLY A 1 186 ? 3.483 -8.897 -8.943 1.00 91.38 186 GLY A N 1
ATOM 1458 C CA . GLY A 1 186 ? 2.512 -9.875 -8.465 1.00 91.38 186 GLY A CA 1
ATOM 1459 C C . GLY A 1 186 ? 2.372 -9.923 -6.949 1.00 91.38 186 GLY A C 1
ATOM 1460 O O . GLY A 1 186 ? 1.475 -10.591 -6.422 1.00 91.38 186 GLY A O 1
ATOM 1461 N N . LEU A 1 187 ? 3.250 -9.233 -6.215 1.00 92.12 187 LEU A N 1
ATOM 1462 C CA . LEU A 1 187 ? 3.194 -9.221 -4.758 1.00 92.12 187 LEU A CA 1
ATOM 1463 C C . LEU A 1 187 ? 2.074 -8.317 -4.245 1.00 92.12 187 LEU A C 1
ATOM 1465 O O . LEU A 1 187 ? 1.500 -8.625 -3.199 1.00 92.12 187 LEU A O 1
ATOM 1469 N N . LEU A 1 188 ? 1.726 -7.253 -4.972 1.00 95.12 188 LEU A N 1
ATOM 1470 C CA . LEU A 1 188 ? 0.723 -6.276 -4.544 1.00 95.12 188 LEU A CA 1
ATOM 1471 C C . LEU A 1 188 ? -0.712 -6.693 -4.851 1.00 95.12 188 LEU A C 1
ATOM 1473 O O . LEU A 1 188 ? -1.607 -6.296 -4.115 1.00 95.12 188 LEU A O 1
ATOM 1477 N N . SER A 1 189 ? -0.956 -7.522 -5.862 1.00 94.81 189 SER A N 1
ATOM 1478 C CA . SER A 1 189 ? -2.319 -7.939 -6.210 1.00 94.81 189 SER A CA 1
ATOM 1479 C C . SER A 1 189 ? -2.970 -8.750 -5.082 1.00 94.81 189 SER A C 1
ATOM 1481 O O . SER A 1 189 ? -2.422 -9.772 -4.664 1.00 94.81 189 SER A O 1
ATOM 1483 N N . GLY A 1 190 ? -4.128 -8.319 -4.580 1.00 94.62 190 GLY A N 1
ATOM 1484 C CA . GLY A 1 190 ? -4.891 -8.990 -3.521 1.00 94.62 190 GLY A CA 1
ATOM 1485 C C . GLY A 1 190 ? -5.491 -8.038 -2.483 1.00 94.62 190 GLY A C 1
ATOM 1486 O O . GLY A 1 190 ? -5.445 -6.815 -2.629 1.00 94.62 190 GLY A O 1
ATOM 1487 N N . THR A 1 191 ? -6.064 -8.606 -1.420 1.00 95.44 191 THR A N 1
ATOM 1488 C CA . THR A 1 191 ? -6.639 -7.845 -0.302 1.00 95.44 191 THR A CA 1
ATOM 1489 C C . THR A 1 191 ? -5.563 -7.474 0.721 1.00 95.44 191 THR A C 1
ATOM 1491 O O . THR A 1 191 ? -4.818 -8.325 1.207 1.00 95.44 191 THR A O 1
ATOM 1494 N N . TRP A 1 192 ? -5.510 -6.196 1.086 1.00 97.19 192 TRP A N 1
ATOM 1495 C CA . TRP A 1 192 ? -4.595 -5.630 2.070 1.00 97.19 192 TRP A CA 1
ATOM 1496 C C . TRP A 1 192 ? -5.367 -4.998 3.210 1.00 97.19 192 TRP A C 1
ATOM 1498 O O . TRP A 1 192 ? -6.319 -4.248 3.000 1.00 97.19 192 TRP A O 1
ATOM 1508 N N . GLU A 1 193 ? -4.933 -5.281 4.430 1.00 96.12 193 GLU A N 1
ATOM 1509 C CA . GLU A 1 193 ? -5.583 -4.809 5.642 1.00 96.12 193 GLU A CA 1
ATOM 1510 C C . GLU A 1 193 ? -4.520 -4.346 6.638 1.00 96.12 193 GLU A C 1
ATOM 1512 O O . GLU A 1 193 ? -3.499 -5.004 6.833 1.00 96.12 193 GLU A O 1
ATOM 1517 N N . GLY A 1 194 ? -4.744 -3.218 7.299 1.00 95.94 194 GLY A N 1
ATOM 1518 C CA . GLY A 1 194 ? -3.793 -2.706 8.274 1.00 95.94 194 GLY A CA 1
ATOM 1519 C C . GLY A 1 194 ? -4.203 -1.366 8.851 1.00 95.94 194 GLY A C 1
ATOM 1520 O O . GLY A 1 194 ? -5.390 -1.074 8.994 1.00 95.94 194 GLY A O 1
ATOM 1521 N N . THR A 1 195 ? -3.215 -0.562 9.230 1.00 96.12 195 THR A N 1
ATOM 1522 C CA . THR A 1 195 ? -3.449 0.728 9.882 1.00 96.12 195 THR A CA 1
ATOM 1523 C C . THR A 1 195 ? -2.405 1.763 9.484 1.00 96.12 195 THR A C 1
ATOM 1525 O O . THR A 1 195 ? -1.251 1.419 9.232 1.00 96.12 195 THR A O 1
ATOM 1528 N N . TYR A 1 196 ? -2.788 3.034 9.504 1.00 96.69 196 TYR A N 1
ATOM 1529 C CA . TYR A 1 196 ? -1.864 4.163 9.475 1.00 96.69 196 TYR A CA 1
ATOM 1530 C C . TYR A 1 196 ? -1.966 4.962 10.774 1.00 96.69 196 TYR A C 1
ATOM 1532 O O . TYR A 1 196 ? -2.995 4.954 11.455 1.00 96.69 196 TYR A O 1
ATOM 1540 N N . MET A 1 197 ? -0.878 5.629 11.137 1.00 95.75 197 MET A N 1
ATOM 1541 C CA . MET A 1 197 ? -0.799 6.521 12.286 1.00 95.75 197 MET A CA 1
ATOM 1542 C C . MET A 1 197 ? -0.402 7.911 11.825 1.00 95.75 197 MET A C 1
ATOM 1544 O O . MET A 1 197 ? 0.449 8.041 10.947 1.00 95.75 197 MET A O 1
ATOM 1548 N N . THR A 1 198 ? -1.003 8.933 12.421 1.00 93.81 198 THR A N 1
ATOM 1549 C CA . THR A 1 198 ? -0.700 10.336 12.120 1.00 93.81 198 THR A CA 1
ATOM 1550 C C . THR A 1 198 ? 0.343 10.837 13.101 1.00 93.81 198 THR A C 1
ATOM 1552 O O . THR A 1 198 ? 0.115 10.807 14.318 1.00 93.81 198 THR A O 1
ATOM 1555 N N . SER A 1 199 ? 1.491 11.265 12.575 1.00 90.81 199 SER A N 1
ATOM 1556 C CA . SER A 1 199 ? 2.488 11.986 13.362 1.00 90.81 199 SER A CA 1
ATOM 1557 C C . SER A 1 199 ? 1.817 13.238 13.916 1.00 90.81 199 SER A C 1
ATOM 1559 O O . SER A 1 199 ? 0.998 13.833 13.210 1.00 90.81 199 SER A O 1
ATOM 1561 N N . PRO A 1 200 ? 2.153 13.698 15.129 1.00 81.88 200 PRO A N 1
ATOM 1562 C CA . PRO A 1 200 ? 1.928 15.087 15.446 1.00 81.88 200 PRO A CA 1
ATOM 1563 C C . PRO A 1 200 ? 2.749 15.842 14.408 1.00 81.88 200 PRO A C 1
ATOM 1565 O O . PRO A 1 200 ? 3.979 15.858 14.446 1.00 81.88 200 PRO A O 1
ATOM 1568 N N . THR A 1 201 ? 2.083 16.427 13.420 1.00 67.81 201 THR A N 1
ATOM 1569 C CA . THR A 1 201 ? 2.609 17.640 12.817 1.00 67.81 201 THR A CA 1
ATOM 1570 C C . THR A 1 201 ? 2.898 18.570 13.988 1.00 67.81 201 THR A C 1
ATOM 1572 O O . THR A 1 201 ? 2.226 18.479 15.020 1.00 67.81 201 THR A O 1
ATOM 1575 N N . SER A 1 202 ? 3.898 19.434 13.877 1.00 54.44 202 SER A N 1
ATOM 1576 C CA . SER A 1 202 ? 4.101 20.562 14.787 1.00 54.44 202 SER A CA 1
ATOM 1577 C C . SER A 1 202 ? 2.880 21.485 14.675 1.00 54.44 202 SER A C 1
ATOM 1579 O O . SER A 1 202 ? 2.942 22.571 14.111 1.00 54.44 202 SER A O 1
ATOM 1581 N N . PHE A 1 203 ? 1.731 20.991 15.140 1.00 50.16 203 PHE A N 1
ATOM 1582 C CA . PHE A 1 203 ? 0.442 21.627 15.239 1.00 50.16 203 PHE A CA 1
ATOM 1583 C C . PHE A 1 203 ? 0.726 22.840 16.076 1.00 50.16 203 PHE A C 1
ATOM 1585 O O . PHE A 1 203 ? 0.922 22.709 17.279 1.00 50.16 203 PHE A O 1
ATOM 1592 N N . CYS A 1 204 ? 0.866 23.970 15.389 1.00 46.91 204 CYS A N 1
ATOM 1593 C CA . CYS A 1 204 ? 1.036 25.275 15.977 1.00 46.91 204 CYS A CA 1
ATOM 1594 C C . CYS A 1 204 ? 1.914 25.206 17.230 1.00 46.91 204 CYS A C 1
ATOM 1596 O O . CYS A 1 204 ? 1.404 25.300 18.346 1.00 46.91 204 CYS A O 1
ATOM 1598 N N . GLN A 1 205 ? 3.238 25.085 17.069 1.00 45.94 205 GLN A N 1
ATOM 1599 C CA . GLN A 1 205 ? 4.099 25.695 18.078 1.00 45.94 205 GLN A CA 1
ATOM 1600 C C . GLN A 1 205 ? 3.769 27.188 18.045 1.00 45.94 205 GLN A C 1
ATOM 1602 O O . GLN A 1 205 ? 4.401 27.969 17.340 1.00 45.94 205 GLN A O 1
ATOM 1607 N N . CYS A 1 206 ? 2.704 27.575 18.752 1.00 53.59 206 CYS A N 1
ATOM 1608 C CA . CYS A 1 206 ? 2.486 28.937 19.163 1.00 53.59 206 CYS A CA 1
ATOM 1609 C C . CYS A 1 206 ? 3.808 29.318 19.821 1.00 53.59 206 CYS A C 1
ATOM 1611 O O . CYS A 1 206 ? 4.180 28.676 20.808 1.00 53.59 206 CYS A O 1
ATOM 1613 N N . PRO A 1 207 ? 4.547 30.304 19.290 1.00 59.81 207 PRO A N 1
ATOM 1614 C CA . PRO A 1 207 ? 5.887 30.627 19.778 1.00 59.81 207 PRO A CA 1
ATOM 1615 C C . PRO A 1 207 ? 5.910 31.020 21.269 1.00 59.81 207 PRO A C 1
ATOM 1617 O O . PRO A 1 207 ? 6.975 31.173 21.858 1.00 59.81 207 PRO A O 1
ATOM 1620 N N . SER A 1 208 ? 4.739 31.161 21.898 1.00 70.38 208 SER A N 1
ATOM 1621 C CA . SER A 1 208 ? 4.539 31.410 23.320 1.00 70.38 208 SER A CA 1
ATOM 1622 C C . SER A 1 208 ? 4.492 30.162 24.217 1.00 70.38 208 SER A C 1
ATOM 1624 O O . SER A 1 208 ? 4.659 30.315 25.426 1.00 70.38 208 SER A O 1
ATOM 1626 N N . GLN A 1 209 ? 4.289 28.943 23.701 1.00 63.91 209 GLN A N 1
ATOM 1627 C CA . GLN A 1 209 ? 4.245 27.734 24.535 1.00 63.91 209 GLN A CA 1
ATOM 1628 C C . GLN A 1 209 ? 5.597 27.014 24.533 1.00 63.91 209 GLN A C 1
ATOM 1630 O O . GLN A 1 209 ? 5.906 26.216 23.654 1.00 63.91 209 GLN A O 1
ATOM 1635 N N . LYS A 1 210 ? 6.394 27.257 25.582 1.00 67.50 210 LYS A N 1
ATOM 1636 C CA . LYS A 1 210 ? 7.466 26.340 25.995 1.00 67.50 210 LYS A CA 1
ATOM 1637 C C . LYS A 1 210 ? 6.819 25.059 26.527 1.00 67.50 210 LYS A C 1
ATOM 1639 O O . LYS A 1 210 ? 6.640 24.916 27.733 1.00 67.50 210 LYS A O 1
ATOM 1644 N N . SER A 1 211 ? 6.402 24.160 25.640 1.00 60.91 211 SER A N 1
ATOM 1645 C CA . SER A 1 211 ? 6.022 22.810 26.048 1.00 60.91 211 SER A CA 1
ATOM 1646 C C . SER A 1 211 ? 7.261 22.099 26.583 1.00 60.91 211 SER A C 1
ATOM 1648 O O . SER A 1 211 ? 8.310 22.115 25.936 1.00 60.91 211 SER A O 1
ATOM 1650 N N . ASP A 1 212 ? 7.136 21.501 27.764 1.00 67.88 212 ASP A N 1
ATOM 1651 C CA . ASP A 1 212 ? 8.157 20.645 28.355 1.00 67.88 212 ASP A CA 1
ATOM 1652 C C . ASP A 1 212 ? 8.518 19.530 27.346 1.00 67.88 212 ASP A C 1
ATOM 1654 O O . ASP A 1 212 ? 7.633 18.767 26.944 1.00 67.88 212 ASP A O 1
ATOM 1658 N N . PRO A 1 213 ? 9.776 19.442 26.872 1.00 63.00 213 PRO A N 1
ATOM 1659 C CA . PRO A 1 213 ? 10.182 18.476 25.849 1.00 63.00 213 PRO A CA 1
ATOM 1660 C C . PRO A 1 213 ? 10.092 17.017 26.319 1.00 63.00 213 PRO A C 1
ATOM 1662 O O . PRO A 1 213 ? 10.333 16.106 25.531 1.00 63.00 213 PRO A O 1
ATOM 1665 N N . THR A 1 214 ? 9.767 16.774 27.589 1.00 66.88 214 THR A N 1
ATOM 1666 C CA . THR A 1 214 ? 9.832 15.442 28.191 1.00 66.88 214 THR A CA 1
ATOM 1667 C C . THR A 1 214 ? 8.693 14.498 27.794 1.00 66.88 214 THR A C 1
ATOM 1669 O O . THR A 1 214 ? 8.868 13.291 27.947 1.00 66.88 214 THR A O 1
ATOM 1672 N N . VAL A 1 215 ? 7.559 14.975 27.253 1.00 64.06 215 VAL A N 1
ATOM 1673 C CA . VAL A 1 215 ? 6.414 14.098 26.910 1.00 64.06 215 VAL A CA 1
ATOM 1674 C C . VAL A 1 215 ? 5.630 14.586 25.680 1.00 64.06 215 VAL A C 1
ATOM 1676 O O . VAL A 1 215 ? 4.430 14.847 25.750 1.00 64.06 215 VAL A O 1
ATOM 1679 N N . SER A 1 216 ? 6.277 14.720 24.520 1.00 60.69 216 SER A N 1
ATOM 1680 C CA . SER A 1 216 ? 5.508 14.841 23.269 1.00 60.69 216 SER A CA 1
ATOM 1681 C C . SER A 1 216 ? 4.980 13.455 22.870 1.00 60.69 216 SER A C 1
ATOM 1683 O O . SER A 1 216 ? 5.782 12.528 22.762 1.00 60.69 216 SER A O 1
ATOM 1685 N N . PRO A 1 217 ? 3.667 13.261 22.647 1.00 67.81 217 PRO A N 1
ATOM 1686 C CA . PRO A 1 217 ? 3.149 11.972 22.196 1.00 67.81 217 PRO A CA 1
ATOM 1687 C C . PRO A 1 217 ? 3.672 11.647 20.788 1.00 67.81 217 PRO A C 1
ATOM 1689 O O . PRO A 1 217 ? 3.552 12.475 19.895 1.00 67.81 217 PRO A O 1
ATOM 1692 N N . ASP A 1 218 ? 4.209 10.439 20.570 1.00 73.50 218 ASP A N 1
ATOM 1693 C CA . ASP A 1 218 ? 4.824 10.071 19.277 1.00 73.50 218 ASP A CA 1
ATOM 1694 C C . ASP A 1 218 ? 3.843 10.063 18.090 1.00 73.50 218 ASP A C 1
ATOM 1696 O O . ASP A 1 218 ? 4.244 10.332 16.964 1.00 73.50 218 ASP A O 1
ATOM 1700 N N . PHE A 1 219 ? 2.567 9.717 18.319 1.00 85.75 219 PHE A N 1
ATOM 1701 C CA . PHE A 1 219 ? 1.514 9.614 17.295 1.00 85.75 219 PHE A CA 1
ATOM 1702 C C . PHE A 1 219 ? 0.149 9.941 17.905 1.00 85.75 219 PHE A C 1
ATOM 1704 O O . PHE A 1 219 ? -0.175 9.451 18.989 1.00 85.75 219 PHE A O 1
ATOM 1711 N N . VAL A 1 220 ? -0.653 10.749 17.205 1.00 84.56 220 VAL A N 1
ATOM 1712 C CA . VAL A 1 220 ? -1.909 11.320 17.738 1.00 84.56 220 VAL A CA 1
ATOM 1713 C C . VAL A 1 220 ? -3.102 10.394 17.519 1.00 84.56 220 VAL A C 1
ATOM 1715 O O . VAL A 1 220 ? -4.035 10.361 18.316 1.00 84.56 220 VAL A O 1
ATOM 1718 N N . SER A 1 221 ? -3.094 9.635 16.427 1.00 89.50 221 SER A N 1
ATOM 1719 C CA . SER A 1 221 ? -4.213 8.769 16.060 1.00 89.50 221 SER A CA 1
ATOM 1720 C C . SER A 1 221 ? -3.741 7.557 15.273 1.00 89.50 221 SER A C 1
ATOM 1722 O O . SER A 1 221 ? -2.724 7.610 14.579 1.00 89.50 221 SER A O 1
ATOM 1724 N N . ARG A 1 222 ? -4.500 6.465 15.389 1.00 92.81 222 ARG A N 1
ATOM 1725 C CA . ARG A 1 222 ? -4.343 5.242 14.606 1.00 92.81 222 ARG A CA 1
ATOM 1726 C C . ARG A 1 222 ? -5.664 4.946 13.924 1.00 92.81 222 ARG A C 1
ATOM 1728 O O . ARG A 1 222 ? -6.696 4.875 14.583 1.00 92.81 222 ARG A O 1
ATOM 1735 N N . HIS A 1 223 ? -5.605 4.725 12.626 1.00 93.56 223 HIS A N 1
ATOM 1736 C CA . HIS A 1 223 ? -6.778 4.515 11.802 1.00 93.56 223 HIS A CA 1
ATOM 1737 C C . HIS A 1 223 ? -6.602 3.266 10.944 1.00 93.56 223 HIS A C 1
ATOM 1739 O O . HIS A 1 223 ? -5.492 2.995 10.473 1.00 93.56 223 HIS A O 1
ATOM 1745 N N . PRO A 1 224 ? -7.673 2.501 10.720 1.00 95.06 224 PRO A N 1
ATOM 1746 C CA . PRO A 1 224 ? -7.635 1.367 9.820 1.00 95.06 224 PRO A CA 1
ATOM 1747 C C . PRO A 1 224 ? -7.576 1.794 8.365 1.00 95.06 224 PRO A C 1
ATOM 1749 O O . PRO A 1 224 ? -8.069 2.846 7.961 1.00 95.06 224 PRO A O 1
ATOM 1752 N N . ILE A 1 225 ? -6.981 0.921 7.572 1.00 96.00 225 ILE A N 1
ATOM 1753 C CA . ILE A 1 225 ? -6.960 1.022 6.125 1.00 96.00 225 ILE A CA 1
ATOM 1754 C C . ILE A 1 225 ? -7.117 -0.379 5.553 1.00 96.00 225 ILE A C 1
ATOM 1756 O O . ILE A 1 225 ? -6.467 -1.333 5.985 1.00 96.00 225 ILE A O 1
ATOM 1760 N N . GLN A 1 226 ? -8.017 -0.491 4.586 1.00 96.12 226 GLN A N 1
ATOM 1761 C CA . GLN A 1 226 ? -8.232 -1.711 3.840 1.00 96.12 226 GLN A CA 1
ATOM 1762 C C . GLN A 1 226 ? -8.499 -1.380 2.381 1.00 96.12 226 GLN A C 1
ATOM 1764 O O . GLN A 1 226 ? -9.294 -0.493 2.058 1.00 96.12 226 GLN A O 1
ATOM 1769 N N . CYS A 1 227 ? -7.835 -2.121 1.509 1.00 97.19 227 CYS A N 1
ATOM 1770 C CA . CYS A 1 227 ? -7.962 -1.987 0.073 1.00 97.19 227 CYS A CA 1
ATOM 1771 C C . CYS A 1 227 ? -7.785 -3.344 -0.598 1.00 97.19 227 CYS A C 1
ATOM 1773 O O . CYS A 1 227 ? -7.135 -4.245 -0.071 1.00 97.19 227 CYS A O 1
ATOM 1775 N N . ARG A 1 228 ? -8.380 -3.493 -1.773 1.00 96.31 228 ARG A N 1
ATOM 1776 C CA . ARG A 1 228 ? -8.044 -4.552 -2.714 1.00 96.31 228 ARG A CA 1
ATOM 1777 C C . ARG A 1 228 ? -7.253 -3.914 -3.839 1.00 96.31 228 ARG A C 1
ATOM 1779 O O . ARG A 1 228 ? -7.750 -2.976 -4.454 1.00 96.31 228 ARG A O 1
ATOM 1786 N N . LEU A 1 229 ? -6.033 -4.389 -4.049 1.00 96.62 229 LEU A N 1
ATOM 1787 C CA . LEU A 1 229 ? -5.109 -3.870 -5.048 1.00 96.62 229 LEU A CA 1
ATOM 1788 C C . LEU A 1 229 ? -4.981 -4.852 -6.213 1.00 96.62 229 LEU A C 1
ATOM 1790 O O . LEU A 1 229 ? -5.080 -6.065 -6.028 1.00 96.62 229 LEU A O 1
ATOM 1794 N N . GLU A 1 230 ? -4.736 -4.316 -7.398 1.00 95.56 230 GLU A N 1
ATOM 1795 C CA . GLU A 1 230 ? -4.537 -5.042 -8.648 1.00 95.56 230 GLU A CA 1
ATOM 1796 C C . GLU A 1 230 ? -3.385 -4.387 -9.417 1.00 95.56 230 GLU A C 1
ATOM 1798 O O . GLU A 1 230 ? -3.304 -3.158 -9.500 1.00 95.56 230 GLU A O 1
ATOM 1803 N N . GLU A 1 231 ? -2.474 -5.205 -9.940 1.00 95.25 231 GLU A N 1
ATOM 1804 C CA . GLU A 1 231 ? -1.318 -4.751 -10.716 1.00 95.25 231 GLU A CA 1
ATOM 1805 C C . GLU A 1 231 ? -1.606 -4.814 -12.216 1.00 95.25 231 GLU A C 1
ATOM 1807 O O . GLU A 1 231 ? -2.174 -5.782 -12.717 1.00 95.25 231 GLU A O 1
ATOM 1812 N N . HIS A 1 232 ? -1.155 -3.797 -12.940 1.00 94.50 232 HIS A N 1
ATOM 1813 C CA . HIS A 1 232 ? -1.298 -3.655 -14.383 1.00 94.50 232 HIS A CA 1
ATOM 1814 C C . HIS A 1 232 ? 0.083 -3.454 -14.994 1.00 94.50 232 HIS A C 1
ATOM 1816 O O . HIS A 1 232 ? 0.838 -2.589 -14.552 1.00 94.50 232 HIS A O 1
ATOM 1822 N N . LEU A 1 233 ? 0.424 -4.248 -16.005 1.00 94.88 233 LEU A N 1
ATOM 1823 C CA . LEU A 1 233 ? 1.761 -4.324 -16.593 1.00 94.88 233 LEU A CA 1
ATOM 1824 C C . LEU A 1 233 ? 1.783 -3.710 -17.991 1.00 94.88 233 LEU A C 1
ATOM 1826 O O . LEU A 1 233 ? 0.987 -4.081 -18.850 1.00 94.88 233 LEU A O 1
ATOM 1830 N N . CYS A 1 234 ? 2.719 -2.801 -18.250 1.00 94.25 234 CYS A N 1
ATOM 1831 C CA . CYS A 1 234 ? 2.958 -2.281 -19.596 1.00 94.25 234 CYS A CA 1
ATOM 1832 C C . CYS A 1 234 ? 4.027 -3.119 -20.301 1.00 94.25 234 CYS A C 1
ATOM 1834 O O . CYS A 1 234 ? 5.087 -3.375 -19.733 1.00 94.25 234 CYS A O 1
ATOM 1836 N N . PHE A 1 235 ? 3.786 -3.499 -21.554 1.00 93.94 235 PHE A 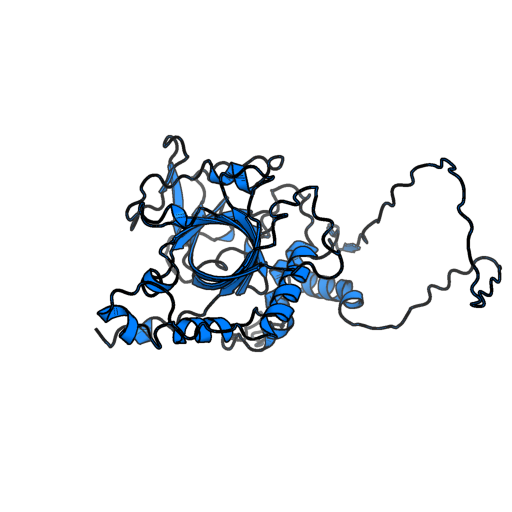N 1
ATOM 1837 C CA . PHE A 1 235 ? 4.733 -4.254 -22.376 1.00 93.94 235 PHE A CA 1
ATOM 1838 C C . PHE A 1 235 ? 4.923 -3.604 -23.744 1.00 93.94 235 PHE A C 1
ATOM 1840 O O . PHE A 1 235 ? 4.013 -2.972 -24.275 1.00 93.94 235 PHE A O 1
ATOM 1847 N N . THR A 1 236 ? 6.066 -3.862 -24.383 1.00 93.19 236 THR A N 1
ATOM 1848 C CA . THR A 1 236 ? 6.297 -3.509 -25.793 1.00 93.19 236 THR A CA 1
ATOM 1849 C C . THR A 1 236 ? 5.186 -4.089 -26.691 1.00 93.19 236 THR A C 1
ATOM 1851 O O . THR A 1 236 ? 4.807 -5.253 -26.510 1.00 93.19 236 THR A O 1
ATOM 1854 N N . PRO A 1 237 ? 4.639 -3.327 -27.658 1.00 94.50 237 PRO A N 1
ATOM 1855 C CA . PRO A 1 237 ? 5.076 -2.008 -28.139 1.00 94.50 237 PRO A CA 1
ATOM 1856 C C . PRO A 1 237 ? 4.434 -0.805 -27.422 1.00 94.50 237 PRO A C 1
ATOM 1858 O O . PRO A 1 237 ? 4.538 0.315 -27.913 1.00 94.50 237 PRO A O 1
ATOM 1861 N N . CYS A 1 238 ? 3.747 -1.010 -26.296 1.00 93.25 238 CYS A N 1
ATOM 1862 C CA . CYS A 1 238 ? 3.117 0.079 -25.556 1.00 93.25 238 CYS A CA 1
ATOM 1863 C C . CYS A 1 238 ? 4.175 0.970 -24.892 1.00 93.25 238 CYS A C 1
ATOM 1865 O O . CYS A 1 238 ? 5.234 0.499 -24.473 1.00 93.25 238 CYS A O 1
ATOM 1867 N N . VAL A 1 239 ? 3.869 2.264 -24.791 1.00 92.81 239 VAL A N 1
ATOM 1868 C CA . VAL A 1 239 ? 4.725 3.247 -24.121 1.00 92.81 239 VAL A CA 1
ATOM 1869 C C . VAL A 1 239 ? 4.267 3.368 -22.664 1.00 92.81 239 VAL A C 1
ATOM 1871 O O . VAL A 1 239 ? 3.074 3.603 -22.434 1.00 92.81 239 VAL A O 1
ATOM 1874 N N . PRO A 1 240 ? 5.162 3.200 -21.674 1.00 92.38 240 PRO A N 1
ATOM 1875 C CA . PRO A 1 240 ? 4.812 3.348 -20.264 1.00 92.38 240 PRO A CA 1
ATOM 1876 C C . PRO A 1 240 ? 4.387 4.782 -19.937 1.00 92.38 240 PRO A C 1
ATOM 1878 O O . PRO A 1 240 ? 4.585 5.703 -20.732 1.00 92.38 240 PRO A O 1
ATOM 1881 N N . LEU A 1 241 ? 3.798 4.979 -18.758 1.00 89.75 241 LEU A N 1
ATOM 1882 C CA . LEU A 1 241 ? 3.475 6.325 -18.300 1.00 89.75 241 LEU A CA 1
ATOM 1883 C C . LEU A 1 241 ? 4.785 7.092 -18.085 1.00 89.75 241 LEU A C 1
ATOM 1885 O O . LEU A 1 241 ? 5.746 6.507 -17.556 1.00 89.75 241 LEU A O 1
ATOM 1889 N N . PRO A 1 242 ? 4.842 8.380 -18.473 1.00 87.94 242 PRO A N 1
ATOM 1890 C CA . PRO A 1 242 ? 6.054 9.176 -18.350 1.00 87.94 242 PRO A CA 1
ATOM 1891 C C . PRO A 1 242 ? 6.591 9.077 -16.921 1.00 87.94 242 PRO A C 1
ATOM 1893 O O . PRO A 1 242 ? 5.858 9.234 -15.941 1.00 87.94 242 PRO A O 1
ATOM 1896 N N . SER A 1 243 ? 7.862 8.703 -16.792 1.00 77.00 243 SER A N 1
ATOM 1897 C CA . SER A 1 243 ? 8.536 8.704 -15.503 1.00 77.00 243 SER A CA 1
ATOM 1898 C C . SER A 1 243 ? 8.779 10.147 -15.088 1.00 77.00 243 SER A C 1
ATOM 1900 O O . SER A 1 243 ? 9.174 10.997 -15.888 1.00 77.00 243 SER A O 1
ATOM 1902 N N . VAL A 1 244 ? 8.541 10.435 -13.815 1.00 69.06 244 VAL A N 1
ATOM 1903 C CA . VAL A 1 244 ? 9.015 11.689 -13.248 1.00 69.06 244 VAL A CA 1
ATOM 1904 C C . VAL A 1 244 ? 10.537 11.641 -13.205 1.00 69.06 244 VAL A C 1
ATOM 1906 O O . VAL A 1 244 ? 11.094 10.631 -12.763 1.00 69.06 244 VAL A O 1
ATOM 1909 N N . PRO A 1 245 ? 11.228 12.708 -13.633 1.00 66.56 245 PRO A N 1
ATOM 1910 C CA . PRO A 1 245 ? 12.673 12.773 -13.526 1.00 66.56 245 PRO A CA 1
ATOM 1911 C C . PRO A 1 245 ? 13.121 12.574 -12.072 1.00 66.56 245 PRO A C 1
ATOM 1913 O O . PRO A 1 245 ? 12.628 13.225 -11.155 1.00 66.56 245 PRO A O 1
ATOM 1916 N N . ARG A 1 246 ? 14.120 11.703 -11.890 1.00 60.41 246 ARG A N 1
ATOM 1917 C CA . ARG A 1 246 ? 14.711 11.261 -10.609 1.00 60.41 246 ARG A CA 1
ATOM 1918 C C . ARG A 1 246 ? 15.111 12.392 -9.645 1.00 60.41 246 ARG A C 1
ATOM 1920 O O . ARG A 1 246 ? 15.270 12.138 -8.458 1.00 60.41 246 ARG A O 1
ATOM 1927 N N . ASN A 1 247 ? 15.275 13.615 -10.150 1.00 62.78 247 ASN A N 1
ATOM 1928 C CA . ASN A 1 247 ? 15.700 14.784 -9.378 1.00 62.78 247 ASN A CA 1
ATOM 1929 C C . ASN A 1 247 ? 14.537 15.567 -8.739 1.00 62.78 247 ASN A C 1
ATOM 1931 O O . ASN A 1 247 ? 14.796 16.522 -8.011 1.00 62.78 247 ASN A O 1
ATOM 1935 N N . GLY A 1 248 ? 13.281 15.208 -9.023 1.00 57.34 248 GLY A N 1
ATOM 1936 C CA . GLY A 1 248 ? 12.098 15.785 -8.383 1.00 57.34 248 GLY A CA 1
ATOM 1937 C C . GLY A 1 248 ? 11.555 14.890 -7.273 1.00 57.34 248 GLY A C 1
ATOM 1938 O O . GLY A 1 248 ? 11.731 13.672 -7.316 1.00 57.34 248 GLY A O 1
ATOM 1939 N N . ASP A 1 249 ? 10.877 15.494 -6.296 1.00 60.69 249 ASP A N 1
ATOM 1940 C CA . ASP A 1 249 ? 10.136 14.773 -5.262 1.00 60.69 249 ASP A CA 1
ATOM 1941 C C . ASP A 1 249 ? 9.133 13.816 -5.937 1.00 60.69 249 ASP A C 1
ATOM 1943 O O . ASP A 1 249 ? 8.170 14.242 -6.594 1.00 60.69 249 ASP A O 1
ATOM 1947 N N . PHE A 1 250 ? 9.441 12.516 -5.876 1.00 56.59 250 PHE A N 1
ATOM 1948 C CA . PHE A 1 250 ? 8.758 11.454 -6.624 1.00 56.59 250 PHE A CA 1
ATOM 1949 C C . PHE A 1 250 ? 7.263 11.409 -6.275 1.00 56.59 250 PHE A C 1
ATOM 1951 O O . PHE A 1 250 ? 6.435 11.084 -7.127 1.00 56.59 250 PHE A O 1
ATOM 1958 N N . GLY A 1 251 ? 6.919 11.804 -5.046 1.00 56.88 251 GLY A N 1
ATOM 1959 C CA . GLY A 1 251 ? 5.572 11.721 -4.500 1.00 56.88 251 GLY A CA 1
ATOM 1960 C C . GLY A 1 251 ? 4.581 12.748 -5.047 1.00 56.88 251 GLY A C 1
ATOM 1961 O O . GLY A 1 251 ? 3.418 12.413 -5.231 1.00 56.88 251 GLY A O 1
ATOM 1962 N N . GLU A 1 252 ? 4.973 13.991 -5.341 1.00 61.84 252 GLU A N 1
ATOM 1963 C CA . GLU A 1 252 ? 3.979 15.012 -5.729 1.00 61.84 252 GLU A CA 1
ATOM 1964 C C . GLU A 1 252 ? 3.790 15.111 -7.250 1.00 61.84 252 GLU A C 1
ATOM 1966 O O . GLU A 1 252 ? 2.683 15.292 -7.765 1.00 61.84 252 GLU A O 1
ATOM 1971 N N . SER A 1 253 ? 4.884 14.968 -7.991 1.00 58.47 253 SER A N 1
ATOM 1972 C CA . SER A 1 253 ? 4.911 15.172 -9.439 1.00 58.47 253 SER A CA 1
ATOM 1973 C C . SER A 1 253 ? 4.402 13.960 -10.222 1.00 58.47 253 SER A C 1
ATOM 1975 O O . SER A 1 253 ? 3.749 14.141 -11.247 1.00 58.47 253 SER A O 1
ATOM 1977 N N . ALA A 1 254 ? 4.598 12.732 -9.723 1.00 59.38 254 ALA A N 1
ATOM 1978 C CA . ALA A 1 254 ? 4.169 11.527 -10.446 1.00 59.38 254 ALA A CA 1
ATOM 1979 C C . ALA A 1 254 ? 2.647 11.401 -10.495 1.00 59.38 254 ALA A C 1
ATOM 1981 O O . ALA A 1 254 ? 2.099 10.784 -11.404 1.00 59.38 254 ALA A O 1
ATOM 1982 N N . PHE A 1 255 ? 1.965 12.047 -9.552 1.00 62.69 255 PHE A N 1
ATOM 1983 C CA . PHE A 1 255 ? 0.538 11.875 -9.322 1.00 62.69 255 PHE A CA 1
ATOM 1984 C C . PHE A 1 255 ? -0.295 13.040 -9.839 1.00 62.69 255 PHE A C 1
ATOM 1986 O O . PHE A 1 255 ? -1.428 12.817 -10.258 1.00 62.69 255 PHE A O 1
ATOM 1993 N N . LYS A 1 256 ? 0.282 14.247 -9.954 1.00 63.09 256 LYS A N 1
ATOM 1994 C CA . LYS A 1 256 ? -0.346 15.362 -10.691 1.00 63.09 256 LYS A CA 1
ATOM 1995 C C . LYS A 1 256 ? -0.665 14.999 -12.144 1.00 63.09 256 LYS A C 1
ATOM 1997 O O . LYS A 1 256 ? -1.555 15.599 -12.735 1.00 63.09 256 LYS A O 1
ATOM 2002 N N . HIS A 1 257 ? 0.036 14.023 -12.720 1.00 58.25 257 HIS A N 1
ATOM 2003 C CA . HIS A 1 257 ? -0.183 13.596 -14.101 1.00 58.25 257 HIS A CA 1
ATOM 2004 C C . HIS A 1 257 ? -1.118 12.394 -14.254 1.00 58.25 257 HIS A C 1
ATOM 2006 O O . HIS A 1 257 ? -1.507 12.083 -15.376 1.00 58.25 257 HIS A O 1
ATOM 2012 N N . LEU A 1 258 ? -1.501 11.740 -13.156 1.00 62.19 258 LEU A N 1
ATOM 2013 C CA . LEU A 1 258 ? -2.299 10.514 -13.168 1.00 62.19 258 LEU A CA 1
ATOM 2014 C C . LEU A 1 258 ? -3.686 10.791 -12.593 1.00 62.19 258 LEU A C 1
ATOM 2016 O O . LEU A 1 258 ? -4.157 10.140 -11.661 1.00 62.19 258 LEU A O 1
ATOM 2020 N N . PHE A 1 259 ? -4.355 11.794 -13.157 1.00 59.59 259 PHE A N 1
ATOM 2021 C CA . PHE A 1 259 ? -5.772 11.973 -12.903 1.00 59.59 259 PHE A CA 1
ATOM 2022 C C . PHE A 1 259 ? -6.538 10.902 -13.676 1.00 59.59 259 PHE A C 1
ATOM 2024 O O . PHE A 1 259 ? -6.678 10.964 -14.895 1.00 59.59 259 PHE A O 1
ATOM 2031 N N . MET A 1 260 ? -7.091 9.927 -12.950 1.00 58.47 260 MET A N 1
ATOM 2032 C CA . MET A 1 260 ? -8.281 9.229 -13.431 1.00 58.47 260 MET A CA 1
ATOM 2033 C C . MET A 1 260 ? -9.428 10.245 -13.446 1.00 58.47 260 MET A C 1
ATOM 2035 O O . MET A 1 260 ? -10.177 10.325 -12.469 1.00 58.47 260 MET A O 1
ATOM 2039 N N . ASN A 1 261 ? -9.502 11.054 -14.504 1.00 54.94 261 ASN A N 1
ATOM 2040 C CA . ASN A 1 261 ? -10.672 11.869 -14.806 1.00 54.94 261 ASN A CA 1
ATOM 2041 C C . ASN A 1 261 ? -11.853 10.906 -14.976 1.00 54.94 261 ASN A C 1
ATOM 2043 O O . ASN A 1 261 ? -11.824 10.054 -15.861 1.00 54.94 261 ASN A O 1
ATOM 2047 N N . ASP A 1 262 ? -12.810 10.983 -14.051 1.00 54.50 262 ASP A N 1
ATOM 2048 C CA . ASP A 1 262 ? -14.137 10.358 -14.095 1.00 54.50 262 ASP A CA 1
ATOM 2049 C C . ASP A 1 262 ? -14.184 8.927 -14.620 1.00 54.50 262 ASP A C 1
ATOM 2051 O O . ASP A 1 262 ? -14.995 8.557 -15.468 1.00 54.50 262 ASP A O 1
ATOM 2055 N N . CYS A 1 263 ? -13.313 8.081 -14.076 1.00 46.91 263 CYS A N 1
ATOM 2056 C CA . CYS A 1 263 ? -13.333 6.662 -14.372 1.00 46.91 263 CYS A CA 1
ATOM 2057 C C . CYS A 1 263 ? -14.461 5.960 -13.598 1.00 46.91 263 CYS A C 1
ATOM 2059 O O . CYS A 1 263 ? -14.243 5.115 -12.726 1.00 46.91 263 CYS A O 1
ATOM 2061 N N . GLU A 1 264 ? -15.694 6.348 -13.911 1.00 50.34 264 GLU A N 1
ATOM 2062 C CA . GLU A 1 264 ? -16.904 5.608 -13.600 1.00 50.34 264 GLU A CA 1
ATOM 2063 C C . GLU A 1 264 ? -16.825 4.262 -14.337 1.00 50.34 264 GLU A C 1
ATOM 2065 O O . GLU A 1 264 ? -17.229 4.104 -15.484 1.00 50.34 264 GLU A O 1
ATOM 2070 N N . ARG A 1 265 ? -16.260 3.260 -13.657 1.00 50.62 265 ARG A N 1
ATOM 2071 C CA . ARG A 1 265 ? -16.324 1.839 -14.034 1.00 50.62 265 ARG A CA 1
ATOM 2072 C C . ARG A 1 265 ? -15.668 1.486 -15.372 1.00 50.62 265 ARG A C 1
ATOM 2074 O O . ARG A 1 265 ? -16.288 0.888 -16.254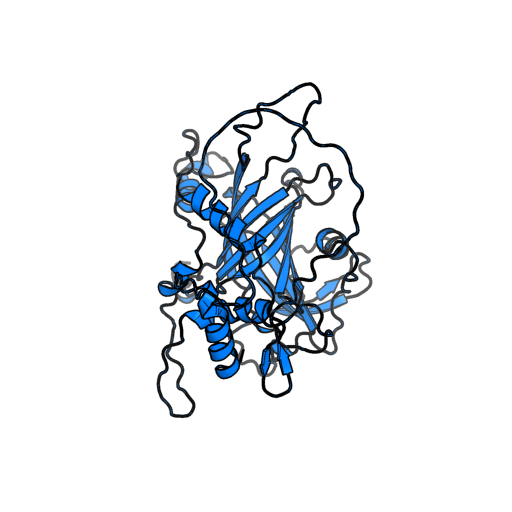 1.00 50.62 265 ARG A O 1
ATOM 2081 N N . VAL A 1 266 ? -14.355 1.672 -15.446 1.00 48.34 266 VAL A N 1
ATOM 2082 C CA . VAL A 1 266 ? -13.503 0.881 -16.344 1.00 48.34 266 VAL A CA 1
ATOM 2083 C C . VAL A 1 266 ? -13.518 -0.577 -15.879 1.00 48.34 266 VAL A C 1
ATOM 2085 O O . VAL A 1 266 ? -12.711 -1.041 -15.087 1.00 48.34 266 VAL A O 1
ATOM 2088 N N . THR A 1 267 ? -14.529 -1.303 -16.340 1.00 48.88 267 THR A N 1
ATOM 2089 C CA . THR A 1 267 ? -14.667 -2.754 -16.163 1.00 48.88 267 THR A CA 1
ATOM 2090 C C . THR A 1 267 ? -13.923 -3.526 -17.259 1.00 48.88 267 THR A C 1
ATOM 2092 O O . THR A 1 267 ? -13.823 -4.746 -17.185 1.00 48.88 267 THR A O 1
ATOM 2095 N N . THR A 1 268 ? -13.375 -2.827 -18.264 1.00 52.69 268 THR A N 1
ATOM 2096 C CA . THR A 1 268 ? -12.769 -3.438 -19.464 1.00 52.69 268 THR A CA 1
ATOM 2097 C C . THR A 1 268 ? -11.555 -2.709 -20.053 1.00 52.69 268 THR A C 1
ATOM 2099 O O . THR A 1 268 ? -10.898 -3.257 -20.934 1.00 52.69 268 THR A O 1
ATOM 2102 N N . ALA A 1 269 ? -11.216 -1.500 -19.609 1.00 56.97 269 ALA A N 1
ATOM 2103 C CA . ALA A 1 269 ? -10.194 -0.679 -20.259 1.00 56.97 269 ALA A CA 1
ATOM 2104 C C . ALA A 1 269 ? -8.854 -0.700 -19.515 1.00 56.97 269 ALA A C 1
ATOM 2106 O O . ALA A 1 269 ? -8.564 0.095 -18.631 1.00 56.97 269 ALA A O 1
ATOM 2107 N N . ASN A 1 270 ? -7.998 -1.582 -19.998 1.00 77.50 270 ASN A N 1
ATOM 2108 C CA . ASN A 1 270 ? -6.546 -1.591 -19.887 1.00 77.50 270 ASN A CA 1
ATOM 2109 C C . ASN A 1 270 ? -5.862 -0.279 -20.363 1.00 77.50 270 ASN A C 1
ATOM 2111 O O . ASN A 1 270 ? -4.728 -0.328 -20.822 1.00 77.50 270 ASN A O 1
ATOM 2115 N N . GLU A 1 271 ? -6.532 0.880 -20.356 1.00 87.00 271 GLU A N 1
ATOM 2116 C CA . GLU A 1 271 ? -6.058 2.144 -20.931 1.00 87.00 271 GLU A CA 1
ATOM 2117 C C . GLU A 1 271 ? -6.043 3.262 -19.881 1.00 87.00 271 GLU A C 1
ATOM 2119 O O . GLU A 1 271 ? -7.063 3.596 -19.281 1.00 87.00 271 GLU A O 1
ATOM 2124 N N . PHE A 1 272 ? -4.876 3.872 -19.697 1.00 85.00 272 PHE A N 1
ATOM 2125 C CA . PHE A 1 272 ? -4.629 4.996 -18.800 1.00 85.00 272 PHE A CA 1
ATOM 2126 C C . PHE A 1 272 ? -4.297 6.221 -19.643 1.00 85.00 272 PHE A C 1
ATOM 2128 O O . PHE A 1 272 ? -3.589 6.103 -20.641 1.00 85.00 272 PHE A O 1
ATOM 2135 N N . SER A 1 273 ? -4.807 7.389 -19.265 1.00 82.94 273 SER A N 1
ATOM 2136 C CA . SER A 1 273 ? -4.509 8.638 -19.974 1.00 82.94 273 SER A CA 1
ATOM 2137 C C . SER A 1 273 ? -3.627 9.538 -19.121 1.00 82.94 273 SER A C 1
ATOM 2139 O O . SER A 1 273 ? -3.713 9.501 -17.893 1.00 82.94 273 SER A O 1
ATOM 2141 N N . ASP A 1 274 ? -2.778 10.333 -19.767 1.00 80.88 274 ASP A N 1
ATOM 2142 C CA . ASP A 1 274 ? -2.088 11.431 -19.087 1.00 80.88 274 ASP A CA 1
ATOM 2143 C C . ASP A 1 274 ? -3.092 12.494 -18.587 1.00 80.88 274 ASP A C 1
ATOM 2145 O O . ASP A 1 274 ? -4.253 12.527 -19.002 1.00 80.88 274 ASP A O 1
ATOM 2149 N N . ALA A 1 275 ? -2.657 13.392 -17.699 1.00 74.12 275 ALA A N 1
ATOM 2150 C CA . ALA A 1 275 ? -3.513 14.470 -17.189 1.00 74.12 275 ALA A CA 1
ATOM 2151 C C . ALA A 1 275 ? -4.030 15.428 -18.277 1.00 74.12 275 ALA A C 1
ATOM 2153 O O . ALA A 1 275 ? -5.027 16.111 -18.053 1.00 74.12 275 ALA A O 1
ATOM 2154 N N . ALA A 1 276 ? -3.379 15.485 -19.443 1.00 79.81 276 ALA A N 1
ATOM 2155 C CA . ALA A 1 276 ? -3.856 16.259 -20.585 1.00 79.81 276 ALA A CA 1
ATOM 2156 C C . ALA A 1 276 ? -4.919 15.502 -21.408 1.00 79.81 276 ALA A C 1
ATOM 2158 O O . ALA A 1 276 ? -5.515 16.083 -22.313 1.00 79.81 276 ALA A O 1
ATOM 2159 N N . GLY A 1 277 ? -5.153 14.215 -21.123 1.00 80.00 277 GLY A N 1
ATOM 2160 C CA . GLY A 1 277 ? -5.986 13.315 -21.918 1.00 80.00 277 GLY A CA 1
ATOM 2161 C C . GLY A 1 277 ? -5.432 13.032 -23.319 1.00 80.00 277 GLY A C 1
ATOM 2162 O O . GLY A 1 277 ? -6.166 12.530 -24.168 1.00 80.00 277 GLY A O 1
ATOM 2163 N N . SER A 1 278 ? -4.173 13.388 -23.592 1.00 84.56 278 SER A N 1
ATOM 2164 C CA . SER A 1 278 ? -3.614 13.427 -24.948 1.00 84.56 278 SER A CA 1
ATOM 2165 C C . SER A 1 278 ? -3.041 12.084 -25.395 1.00 84.56 278 SER A C 1
ATOM 2167 O O . SER A 1 278 ? -3.194 11.691 -26.553 1.00 84.56 278 SER A O 1
ATOM 2169 N N . SER A 1 279 ? -2.432 11.355 -24.461 1.00 87.06 279 SER A N 1
ATOM 2170 C CA . SER A 1 279 ? -1.796 10.065 -24.708 1.00 87.06 279 SER A CA 1
ATOM 2171 C C . SER A 1 279 ? -2.540 8.960 -23.974 1.00 87.06 279 SER A C 1
ATOM 2173 O O . SER A 1 279 ? -2.811 9.075 -22.780 1.00 87.06 279 SER A O 1
ATOM 2175 N N . LYS A 1 280 ? -2.841 7.870 -24.688 1.00 88.25 280 LYS A N 1
ATOM 2176 C CA . LYS A 1 280 ? -3.389 6.639 -24.111 1.00 88.25 280 LYS A CA 1
ATOM 2177 C C . LYS A 1 280 ? -2.285 5.603 -23.955 1.00 88.25 280 LYS A C 1
ATOM 2179 O O . LYS A 1 280 ? -1.602 5.259 -24.918 1.00 88.25 280 LYS A O 1
ATOM 2184 N N . HIS A 1 281 ? -2.159 5.066 -22.754 1.00 91.31 281 HIS A N 1
ATOM 2185 C CA . HIS A 1 281 ? -1.173 4.069 -22.373 1.00 91.31 281 HIS A CA 1
ATOM 2186 C C . HIS A 1 281 ? -1.883 2.766 -22.046 1.00 91.31 281 HIS A C 1
ATOM 2188 O O . HIS A 1 281 ? -2.802 2.752 -21.229 1.00 91.31 281 HIS A O 1
ATOM 2194 N N . ARG A 1 282 ? -1.465 1.666 -22.672 1.00 92.94 282 ARG A N 1
ATOM 2195 C CA . ARG A 1 282 ? -2.098 0.364 -22.474 1.00 92.94 282 ARG A CA 1
ATOM 2196 C C . ARG A 1 282 ? -1.321 -0.493 -21.479 1.00 92.94 282 ARG A C 1
ATOM 2198 O O . ARG A 1 282 ? -0.109 -0.634 -21.615 1.00 92.94 282 ARG A O 1
ATOM 2205 N N . TYR A 1 283 ? -2.033 -1.092 -20.532 1.00 93.38 283 TYR A N 1
ATOM 2206 C CA . TYR A 1 283 ? -1.493 -2.012 -19.535 1.00 93.38 283 TYR A CA 1
ATOM 2207 C C . TYR A 1 283 ? -2.359 -3.256 -19.430 1.00 93.38 283 TYR A C 1
ATOM 2209 O O . TYR A 1 283 ? -3.572 -3.178 -19.530 1.00 93.38 283 TYR A O 1
ATOM 2217 N N . GLU A 1 284 ? -1.756 -4.404 -19.189 1.00 93.12 284 GLU A N 1
ATOM 2218 C CA . GLU A 1 284 ? -2.447 -5.678 -19.050 1.00 93.12 284 GLU A CA 1
ATOM 2219 C C . GLU A 1 284 ? -2.581 -6.034 -17.564 1.00 93.12 284 GLU A C 1
ATOM 2221 O O . GLU A 1 284 ? -1.595 -5.990 -16.828 1.00 93.12 284 GLU A O 1
ATOM 2226 N N . LEU A 1 285 ? -3.787 -6.391 -17.112 1.00 93.12 285 LEU A N 1
ATOM 2227 C CA . LEU A 1 285 ? -4.010 -6.860 -15.742 1.00 93.12 285 LEU A CA 1
ATOM 2228 C C . LEU A 1 285 ? -3.141 -8.094 -15.453 1.00 93.12 285 LEU A C 1
ATOM 2230 O O . LEU A 1 285 ? -3.226 -9.103 -16.157 1.00 93.12 285 LEU A O 1
ATOM 2234 N N . PHE A 1 286 ? -2.343 -8.036 -14.389 1.00 92.62 286 PHE A N 1
ATOM 2235 C CA . PHE A 1 286 ? -1.508 -9.150 -13.967 1.00 92.62 286 PHE A CA 1
ATOM 2236 C C . PHE A 1 286 ? -2.361 -10.291 -13.403 1.00 92.62 286 PHE A C 1
ATOM 2238 O O . PHE A 1 286 ? -3.143 -10.112 -12.467 1.00 92.62 286 PHE A O 1
ATOM 2245 N N . ARG A 1 287 ? -2.175 -11.495 -13.950 1.00 90.62 287 ARG A N 1
ATOM 2246 C CA . ARG A 1 287 ? -2.855 -12.714 -13.504 1.00 90.62 287 ARG A CA 1
ATOM 2247 C C . ARG A 1 287 ? -1.831 -13.819 -13.236 1.00 90.62 287 ARG A C 1
ATOM 2249 O O . ARG A 1 287 ? -1.210 -14.302 -14.180 1.00 90.62 287 ARG A O 1
ATOM 2256 N N . PRO A 1 288 ? -1.653 -14.250 -11.972 1.00 82.31 288 PRO A N 1
ATOM 2257 C CA . PRO A 1 288 ? -0.614 -15.217 -11.608 1.00 82.31 288 PRO A CA 1
ATOM 2258 C C . PRO A 1 288 ? -0.746 -16.594 -12.277 1.00 82.31 288 PRO A C 1
ATOM 2260 O O . PRO A 1 288 ? 0.244 -17.307 -12.405 1.00 82.31 288 PRO A O 1
ATOM 2263 N N . THR A 1 289 ? -1.964 -16.997 -12.646 1.00 77.44 289 THR A N 1
ATOM 2264 C CA . THR A 1 289 ? -2.302 -18.373 -13.055 1.00 77.44 289 THR A CA 1
ATOM 2265 C C . THR A 1 289 ? -2.760 -18.490 -14.505 1.00 77.44 289 THR A C 1
ATOM 2267 O O . THR A 1 289 ? -3.297 -19.529 -14.891 1.00 77.44 289 THR A O 1
ATOM 2270 N N . ASP A 1 290 ? -2.587 -17.445 -15.311 1.00 70.94 290 ASP A N 1
ATOM 2271 C CA . ASP A 1 290 ? -3.036 -17.486 -16.697 1.00 70.94 290 ASP A CA 1
ATOM 2272 C C . ASP A 1 290 ? -2.103 -18.385 -17.516 1.00 70.94 290 ASP A C 1
ATOM 2274 O O . ASP A 1 290 ? -1.018 -17.992 -17.931 1.00 70.94 290 ASP A O 1
ATOM 2278 N N . THR A 1 291 ? -2.575 -19.598 -17.808 1.00 76.19 291 THR A N 1
ATOM 2279 C CA . THR A 1 291 ? -2.027 -20.502 -18.840 1.00 76.19 291 THR A CA 1
ATOM 2280 C C . THR A 1 291 ? -2.387 -20.045 -20.260 1.00 76.19 291 THR A C 1
ATOM 2282 O O . THR A 1 291 ? -2.339 -20.825 -21.206 1.00 76.19 291 THR A O 1
ATOM 2285 N N . SER A 1 292 ? -2.776 -18.777 -20.408 1.00 78.88 292 SER A N 1
ATOM 2286 C CA . SER A 1 292 ? -3.161 -18.167 -21.675 1.00 78.88 292 SER A CA 1
ATOM 2287 C C . SER A 1 292 ? -2.022 -18.258 -22.691 1.00 78.88 292 SER A C 1
ATOM 2289 O O . SER A 1 292 ? -0.863 -18.018 -22.356 1.00 78.88 292 SER A O 1
ATOM 2291 N N . GLU A 1 293 ? -2.361 -18.520 -23.955 1.00 81.31 293 GLU A N 1
ATOM 2292 C CA . GLU A 1 293 ? -1.409 -18.493 -25.076 1.00 81.31 293 GLU A CA 1
ATOM 2293 C C . GLU A 1 293 ? -0.715 -17.127 -25.229 1.00 81.31 293 GLU A C 1
ATOM 2295 O O . GLU A 1 293 ? 0.375 -17.041 -25.786 1.00 81.31 293 GLU A O 1
ATOM 2300 N N . ASN A 1 294 ? -1.308 -16.065 -24.672 1.00 82.00 294 ASN A N 1
ATOM 2301 C CA . ASN A 1 294 ? -0.751 -14.713 -24.658 1.00 82.00 294 ASN A CA 1
ATOM 2302 C C . ASN A 1 294 ? 0.013 -14.380 -23.367 1.00 82.00 294 ASN A C 1
ATOM 2304 O O . ASN A 1 294 ? 0.184 -13.203 -23.051 1.00 82.00 294 ASN A O 1
ATOM 2308 N N . TYR A 1 295 ? 0.446 -15.381 -22.593 1.00 87.31 295 TYR A N 1
ATOM 2309 C CA . TYR A 1 295 ? 1.224 -15.142 -21.382 1.00 87.31 295 TYR A CA 1
ATOM 2310 C C . TYR A 1 295 ? 2.522 -14.403 -21.720 1.00 87.31 295 TYR A C 1
ATOM 2312 O O . TYR A 1 295 ? 3.452 -14.947 -22.322 1.00 87.31 295 TYR A O 1
ATOM 2320 N N . ARG A 1 296 ? 2.590 -13.139 -21.305 1.00 90.12 296 ARG A N 1
ATOM 2321 C CA . ARG A 1 296 ? 3.820 -12.360 -21.329 1.00 90.12 296 ARG A CA 1
ATOM 2322 C C . ARG A 1 296 ? 4.536 -12.572 -20.015 1.00 90.12 296 ARG A C 1
ATOM 2324 O O . ARG A 1 296 ? 3.942 -12.461 -18.947 1.00 90.12 296 ARG A O 1
ATOM 2331 N N . ASP A 1 297 ? 5.830 -12.842 -20.103 1.00 90.44 297 ASP A N 1
ATOM 2332 C CA . ASP A 1 297 ? 6.674 -12.923 -18.923 1.00 90.44 297 ASP A CA 1
ATOM 2333 C C . ASP A 1 297 ? 6.632 -11.575 -18.178 1.00 90.44 297 ASP A C 1
ATOM 2335 O O . ASP A 1 297 ? 7.100 -10.580 -18.742 1.00 90.44 297 ASP A O 1
ATOM 2339 N N . PRO A 1 298 ? 6.111 -11.524 -16.934 1.00 91.19 298 PRO A N 1
ATOM 2340 C CA . PRO A 1 298 ? 6.000 -10.301 -16.144 1.00 91.19 298 PRO A CA 1
ATOM 2341 C C . PRO A 1 298 ? 7.342 -9.637 -15.936 1.00 91.19 298 PRO A C 1
ATOM 2343 O O . PRO A 1 298 ? 7.389 -8.429 -15.720 1.00 91.19 298 PRO A O 1
ATOM 2346 N N . ARG A 1 299 ? 8.432 -10.415 -16.051 1.00 87.44 299 ARG A N 1
ATOM 2347 C CA . ARG A 1 299 ? 9.760 -9.846 -16.111 1.00 87.44 299 ARG A CA 1
ATOM 2348 C C . ARG A 1 299 ? 9.752 -8.794 -17.200 1.00 87.44 299 ARG A C 1
ATOM 2350 O O . ARG A 1 299 ? 9.861 -7.657 -16.829 1.00 87.44 299 ARG A O 1
ATOM 2357 N N . HIS A 1 300 ? 9.453 -9.063 -18.464 1.00 90.88 300 HIS A N 1
ATOM 2358 C CA . HIS A 1 300 ? 9.518 -8.072 -19.555 1.00 90.88 300 HIS A CA 1
ATOM 2359 C C . HIS A 1 300 ? 8.616 -6.821 -19.455 1.00 90.88 300 HIS A C 1
ATOM 2361 O O . HIS A 1 300 ? 8.610 -6.029 -20.398 1.00 90.88 300 HIS A O 1
ATOM 2367 N N . ALA A 1 301 ? 7.892 -6.601 -18.355 1.00 93.00 301 ALA A N 1
ATOM 2368 C CA . ALA A 1 301 ? 7.188 -5.353 -18.113 1.00 93.00 301 ALA A CA 1
ATOM 2369 C C . ALA A 1 301 ? 8.149 -4.147 -18.140 1.00 93.00 301 ALA A C 1
ATOM 2371 O O . ALA A 1 301 ? 9.271 -4.190 -17.617 1.00 93.00 301 ALA A O 1
ATOM 2372 N N . LEU A 1 302 ? 7.686 -3.078 -18.785 1.00 92.56 302 LEU A N 1
ATOM 2373 C CA . LEU A 1 302 ? 8.322 -1.763 -18.861 1.00 92.56 302 LEU A CA 1
ATOM 2374 C C . LEU A 1 302 ? 7.878 -0.858 -17.709 1.00 92.56 302 LEU A C 1
ATOM 2376 O O . LEU A 1 302 ? 8.593 0.067 -17.339 1.00 92.56 302 LEU A O 1
ATOM 2380 N N . ASP A 1 303 ? 6.681 -1.103 -17.176 1.00 93.00 303 ASP A N 1
ATOM 2381 C CA . ASP A 1 303 ? 6.078 -0.321 -16.104 1.00 93.00 303 ASP A CA 1
ATOM 2382 C C . ASP A 1 303 ? 4.992 -1.121 -15.386 1.00 93.00 303 ASP A C 1
ATOM 2384 O O . ASP A 1 303 ? 4.408 -2.042 -15.968 1.00 93.00 303 ASP A O 1
ATOM 2388 N N . VAL A 1 304 ? 4.720 -0.752 -14.134 1.00 93.56 304 VAL A N 1
ATOM 2389 C CA . VAL A 1 304 ? 3.715 -1.398 -13.288 1.00 93.56 304 VAL A CA 1
ATOM 2390 C C . VAL A 1 304 ? 2.879 -0.347 -12.582 1.00 93.56 304 VAL A C 1
ATOM 2392 O O . VAL A 1 304 ? 3.357 0.367 -11.697 1.00 93.56 304 VAL A O 1
ATOM 2395 N N . VAL A 1 305 ? 1.607 -0.295 -12.958 1.00 94.12 305 VAL A N 1
ATOM 2396 C CA . VAL A 1 305 ? 0.589 0.550 -12.338 1.00 94.12 305 VAL A CA 1
ATOM 2397 C C . VAL A 1 305 ? -0.228 -0.283 -11.362 1.00 94.12 305 VAL A C 1
ATOM 2399 O O . VAL A 1 305 ? -0.465 -1.469 -11.574 1.00 94.12 305 VAL A O 1
ATOM 2402 N N . ILE A 1 306 ? -0.663 0.345 -10.279 1.00 94.94 306 ILE A N 1
ATOM 2403 C CA . ILE A 1 306 ? -1.502 -0.269 -9.258 1.00 94.94 306 ILE A CA 1
ATOM 2404 C C . ILE A 1 306 ? -2.846 0.439 -9.280 1.00 94.94 306 ILE A C 1
ATOM 2406 O O . ILE A 1 306 ? -2.908 1.666 -9.254 1.00 94.94 306 ILE A O 1
ATOM 2410 N N . THR A 1 307 ? -3.924 -0.328 -9.266 1.00 95.00 307 THR A N 1
ATOM 2411 C CA . THR A 1 307 ? -5.277 0.182 -9.027 1.00 95.00 307 THR A CA 1
ATOM 2412 C C . THR A 1 307 ? -5.870 -0.517 -7.822 1.00 95.00 307 THR A C 1
ATOM 2414 O O . THR A 1 307 ? -5.484 -1.639 -7.507 1.00 95.00 307 THR A O 1
ATOM 2417 N N . GLY A 1 308 ? -6.840 0.097 -7.162 1.00 95.25 308 GLY A N 1
ATOM 2418 C CA . GLY A 1 308 ? -7.574 -0.584 -6.115 1.00 95.25 308 GLY A CA 1
ATOM 2419 C C . GLY A 1 308 ? -8.748 0.202 -5.577 1.00 95.25 308 GLY A C 1
ATOM 2420 O O . GLY A 1 308 ? -8.954 1.366 -5.909 1.00 95.25 308 GLY A O 1
ATOM 2421 N N . GLU A 1 309 ? -9.510 -0.435 -4.703 1.00 96.50 309 GLU A N 1
ATOM 2422 C CA . GLU A 1 309 ? -10.620 0.197 -3.997 1.00 96.50 309 GLU A CA 1
ATOM 2423 C C . GLU A 1 309 ? -10.796 -0.384 -2.595 1.00 96.50 309 GLU A C 1
ATOM 2425 O O . GLU A 1 309 ? -10.347 -1.494 -2.290 1.00 96.50 309 GLU A O 1
ATOM 2430 N N . THR A 1 310 ? -11.452 0.371 -1.718 1.00 96.69 310 THR A N 1
ATOM 2431 C CA . THR A 1 310 ? -11.954 -0.176 -0.457 1.00 96.69 310 THR A CA 1
ATOM 2432 C C . THR A 1 310 ? -13.063 -1.187 -0.764 1.00 96.69 310 THR A C 1
ATOM 2434 O O . THR A 1 310 ? -13.992 -0.859 -1.500 1.00 96.69 310 THR A O 1
ATOM 2437 N N . PRO A 1 311 ? -13.012 -2.416 -0.216 1.00 95.00 311 PRO A N 1
ATOM 2438 C CA . PRO A 1 311 ? -14.059 -3.405 -0.444 1.00 95.00 311 PRO A CA 1
ATOM 2439 C C . PRO A 1 311 ? -15.439 -2.883 -0.031 1.00 95.00 311 PRO A C 1
ATOM 2441 O O . PRO A 1 311 ? -15.592 -2.367 1.075 1.00 95.00 311 PRO A O 1
ATOM 2444 N N . ARG A 1 312 ? -16.464 -3.117 -0.863 1.00 93.56 312 ARG A N 1
ATOM 2445 C CA . ARG A 1 312 ? -17.843 -2.621 -0.652 1.00 93.56 312 ARG A CA 1
ATOM 2446 C C . ARG A 1 312 ? -18.388 -2.832 0.760 1.00 93.56 312 ARG A C 1
ATOM 2448 O O . ARG A 1 312 ? -19.016 -1.943 1.319 1.00 93.56 312 ARG A O 1
ATOM 2455 N N . ARG A 1 313 ? -18.114 -3.994 1.365 1.00 91.56 313 ARG A N 1
ATOM 2456 C CA . ARG A 1 313 ? -18.578 -4.345 2.723 1.00 91.56 313 ARG A CA 1
ATOM 2457 C C . ARG A 1 313 ? -18.025 -3.433 3.832 1.00 91.56 313 ARG A C 1
ATOM 2459 O O . ARG A 1 313 ? -18.487 -3.517 4.960 1.00 91.56 313 ARG A O 1
ATOM 2466 N N . LEU A 1 314 ? -17.019 -2.621 3.518 1.00 92.81 314 LEU A N 1
ATOM 2467 C CA . LEU A 1 314 ? -16.312 -1.734 4.439 1.00 92.81 314 LEU A CA 1
ATOM 2468 C C . LEU A 1 314 ? -16.410 -0.265 4.048 1.00 92.81 314 LEU A C 1
ATOM 2470 O O . LEU A 1 314 ? -15.936 0.580 4.802 1.00 92.81 314 LEU A O 1
ATOM 2474 N N . GLU A 1 315 ? -17.015 0.043 2.898 1.00 94.81 315 GLU A N 1
ATOM 2475 C CA . GLU A 1 315 ? -17.194 1.422 2.441 1.00 94.81 315 GLU A CA 1
ATOM 2476 C C . GLU A 1 315 ? -17.978 2.241 3.480 1.00 94.81 315 GLU A C 1
ATOM 2478 O O . GLU A 1 315 ? -17.554 3.336 3.838 1.00 94.81 315 GLU A O 1
ATOM 2483 N N . ALA A 1 316 ? -19.048 1.676 4.051 1.00 91.81 316 ALA A N 1
ATOM 2484 C CA . ALA A 1 316 ? -19.835 2.328 5.105 1.00 91.81 316 ALA A CA 1
ATOM 2485 C C . ALA A 1 316 ? -19.075 2.462 6.440 1.00 91.81 316 ALA A C 1
ATOM 2487 O O . ALA A 1 316 ? -19.308 3.391 7.208 1.00 91.81 316 ALA A O 1
ATOM 2488 N N . THR A 1 317 ? -18.149 1.543 6.728 1.00 93.00 317 THR A N 1
ATOM 2489 C CA . THR A 1 317 ? -17.425 1.489 8.007 1.00 93.00 317 THR A CA 1
ATOM 2490 C C . THR A 1 317 ? -16.234 2.441 8.026 1.00 93.00 317 THR A C 1
ATOM 2492 O O . THR A 1 317 ? -16.031 3.178 8.988 1.00 93.00 317 THR A O 1
ATOM 2495 N N . TRP A 1 318 ? -15.430 2.417 6.961 1.00 93.00 318 TRP A N 1
ATOM 2496 C CA . TRP A 1 318 ? -14.133 3.098 6.902 1.00 93.00 318 TRP A CA 1
ATOM 2497 C C . TRP A 1 318 ? -14.073 4.201 5.857 1.00 93.00 318 TRP A C 1
ATOM 2499 O O . TRP A 1 318 ? -13.115 4.969 5.843 1.00 93.00 318 TRP A O 1
ATOM 2509 N N . GLY A 1 319 ? -15.107 4.329 5.030 1.00 94.69 319 GLY A N 1
ATOM 2510 C CA . GLY A 1 319 ? -15.136 5.210 3.875 1.00 94.69 319 GLY A CA 1
ATOM 2511 C C . GLY A 1 319 ? -14.877 4.467 2.579 1.00 94.69 319 GLY A C 1
ATOM 2512 O O . GLY A 1 319 ? -14.174 3.458 2.533 1.00 94.69 319 GLY A O 1
ATOM 2513 N N . ALA A 1 320 ? -15.448 5.003 1.510 1.00 95.69 320 ALA A N 1
ATOM 2514 C CA . ALA A 1 320 ? -15.236 4.508 0.169 1.00 95.69 320 ALA A CA 1
ATOM 2515 C C . ALA A 1 320 ? -14.055 5.242 -0.464 1.00 95.69 320 ALA A C 1
ATOM 2517 O O . ALA A 1 320 ? -14.118 6.445 -0.719 1.00 95.69 320 ALA A O 1
ATOM 2518 N N . PHE A 1 321 ? -12.975 4.513 -0.729 1.00 96.06 321 PHE A N 1
ATOM 2519 C CA . PHE A 1 321 ? -11.790 5.065 -1.370 1.00 96.06 321 PHE A CA 1
ATOM 2520 C C . PHE A 1 321 ? -11.416 4.278 -2.616 1.00 96.06 321 PHE A C 1
ATOM 2522 O O . PHE A 1 321 ? -11.644 3.071 -2.703 1.00 96.06 321 PHE A O 1
ATOM 2529 N N . ILE A 1 322 ? -10.781 4.977 -3.548 1.00 95.06 322 ILE A N 1
ATOM 2530 C CA . ILE A 1 322 ? -10.059 4.387 -4.668 1.00 95.06 322 ILE A CA 1
ATOM 2531 C C . ILE A 1 322 ? -8.570 4.656 -4.501 1.00 95.06 322 ILE A C 1
ATOM 2533 O O . ILE A 1 322 ? -8.148 5.684 -3.961 1.00 95.06 322 ILE A O 1
ATOM 2537 N N . PHE A 1 323 ? -7.789 3.686 -4.943 1.00 95.25 323 PHE A N 1
ATOM 2538 C CA . PHE A 1 323 ? -6.350 3.644 -4.822 1.00 95.25 323 PHE A CA 1
ATOM 2539 C C . PHE A 1 323 ? -5.741 3.585 -6.212 1.00 95.25 323 PHE A C 1
ATOM 2541 O O . PHE A 1 323 ? -6.217 2.853 -7.081 1.00 95.25 323 PHE A O 1
ATOM 2548 N N . PHE A 1 324 ? -4.683 4.350 -6.415 1.00 93.19 324 PHE A N 1
ATOM 2549 C CA . PHE A 1 324 ? -3.959 4.366 -7.670 1.00 93.19 324 PHE A CA 1
ATOM 2550 C C . PHE A 1 324 ? -2.480 4.608 -7.404 1.00 93.19 324 PHE A C 1
ATOM 2552 O O . PHE A 1 324 ? -2.133 5.465 -6.599 1.00 93.19 324 PHE A O 1
ATOM 2559 N N . GLY A 1 325 ? -1.599 3.848 -8.036 1.00 93.25 325 GLY A N 1
ATOM 2560 C CA . GLY A 1 325 ? -0.188 3.848 -7.689 1.00 93.25 325 GLY A CA 1
ATOM 2561 C C . GLY A 1 325 ? 0.717 3.348 -8.795 1.00 93.25 325 GLY A C 1
ATOM 2562 O O . GLY A 1 325 ? 0.269 2.992 -9.883 1.00 93.25 325 GLY A O 1
ATOM 2563 N N . ARG A 1 326 ? 2.010 3.299 -8.494 1.00 93.50 326 ARG A N 1
ATOM 2564 C CA . ARG A 1 326 ? 3.050 2.789 -9.387 1.00 93.50 326 ARG A CA 1
ATOM 2565 C C . ARG A 1 326 ? 4.143 2.103 -8.575 1.00 93.50 326 ARG A C 1
ATOM 2567 O O . ARG A 1 326 ? 4.417 2.507 -7.443 1.00 93.50 326 ARG A O 1
ATOM 2574 N N . ILE A 1 327 ? 4.772 1.088 -9.161 1.00 92.94 327 ILE A N 1
ATOM 2575 C CA . ILE A 1 327 ? 5.993 0.480 -8.622 1.00 92.94 327 ILE A CA 1
ATOM 2576 C C . ILE A 1 327 ? 7.186 1.043 -9.386 1.00 92.94 327 ILE A C 1
ATOM 2578 O O . ILE A 1 327 ? 7.254 0.948 -10.612 1.00 92.94 327 ILE A O 1
ATOM 2582 N N . ARG A 1 328 ? 8.164 1.589 -8.668 1.00 90.50 328 ARG A N 1
ATOM 2583 C CA . ARG A 1 328 ? 9.455 1.941 -9.250 1.00 90.50 328 ARG A CA 1
ATOM 2584 C C . ARG A 1 328 ? 10.273 0.668 -9.456 1.00 90.50 328 ARG A C 1
ATOM 2586 O O . ARG A 1 328 ? 10.760 0.079 -8.500 1.00 90.50 328 ARG A O 1
ATOM 2593 N N . LEU A 1 329 ? 10.426 0.238 -10.706 1.00 88.19 329 LEU A N 1
ATOM 2594 C CA . LEU A 1 329 ? 11.072 -1.039 -11.040 1.00 88.19 329 LEU A CA 1
ATOM 2595 C C . LEU A 1 329 ? 12.554 -1.132 -10.648 1.00 88.19 329 LEU A C 1
ATOM 2597 O O . LEU A 1 329 ? 13.058 -2.242 -10.511 1.00 88.19 329 LEU A O 1
ATOM 2601 N N . SER A 1 330 ? 13.247 -0.008 -10.454 1.00 83.44 330 SER A N 1
ATOM 2602 C CA . SER A 1 330 ? 14.665 -0.012 -10.079 1.00 83.44 330 SER A CA 1
ATOM 2603 C C . SER A 1 330 ? 14.911 -0.450 -8.631 1.00 83.44 330 SER A C 1
ATOM 2605 O O . SER A 1 330 ? 15.948 -1.044 -8.344 1.00 83.44 330 SER A O 1
ATOM 2607 N N . ASP A 1 331 ? 13.968 -0.193 -7.718 1.00 85.25 331 ASP A N 1
ATOM 2608 C CA . ASP A 1 331 ? 14.152 -0.442 -6.279 1.00 85.25 331 ASP A CA 1
ATOM 2609 C C . ASP A 1 331 ? 12.929 -0.974 -5.528 1.00 85.25 331 ASP A C 1
ATOM 2611 O O . ASP A 1 331 ? 13.019 -1.347 -4.355 1.00 85.25 331 ASP A O 1
ATOM 2615 N N . GLY A 1 332 ? 11.793 -1.073 -6.213 1.00 89.62 332 GLY A N 1
ATOM 2616 C CA . GLY A 1 332 ? 10.564 -1.625 -5.676 1.00 89.62 332 GLY A CA 1
ATOM 2617 C C . GLY A 1 332 ? 9.861 -0.668 -4.726 1.00 89.62 332 GLY A C 1
ATOM 2618 O O . GLY A 1 332 ? 9.001 -1.121 -3.970 1.00 89.62 332 GLY A O 1
ATOM 2619 N N . LEU A 1 333 ? 10.216 0.624 -4.737 1.00 92.12 333 LEU A N 1
ATOM 2620 C CA . LEU A 1 333 ? 9.439 1.645 -4.048 1.00 92.12 333 LEU A CA 1
ATOM 2621 C C . LEU A 1 333 ? 8.031 1.663 -4.643 1.00 92.12 333 LEU A C 1
ATOM 2623 O O . LEU A 1 333 ? 7.844 1.785 -5.855 1.00 92.12 333 LEU A O 1
ATOM 2627 N N . VAL A 1 334 ? 7.042 1.544 -3.771 1.00 94.19 334 VAL A N 1
ATOM 2628 C CA . VAL A 1 334 ? 5.632 1.617 -4.120 1.00 94.19 334 VAL A CA 1
ATOM 2629 C C . VAL A 1 334 ? 5.114 2.967 -3.671 1.00 94.19 334 VAL A C 1
ATOM 2631 O O . VAL A 1 334 ? 5.202 3.291 -2.484 1.00 94.19 334 VAL A O 1
ATOM 2634 N N . THR A 1 335 ? 4.515 3.705 -4.600 1.00 93.94 335 THR A N 1
ATOM 2635 C CA . THR A 1 335 ? 3.752 4.907 -4.267 1.00 93.94 335 THR A CA 1
ATOM 2636 C C . THR A 1 335 ? 2.291 4.705 -4.643 1.00 93.94 335 THR A C 1
ATOM 2638 O O . THR A 1 335 ? 1.986 4.283 -5.758 1.00 93.94 335 THR A O 1
ATOM 2641 N N . LEU A 1 336 ? 1.386 4.975 -3.704 1.00 95.25 336 LEU A N 1
ATOM 2642 C CA . LEU A 1 336 ? -0.045 4.718 -3.806 1.00 95.25 336 LEU A CA 1
ATOM 2643 C C . LEU A 1 336 ? -0.829 5.934 -3.307 1.00 95.25 336 LEU A C 1
ATOM 2645 O O . LEU A 1 336 ? -0.773 6.286 -2.134 1.00 95.25 336 LEU A O 1
ATOM 2649 N N . THR A 1 337 ? -1.604 6.563 -4.173 1.00 93.75 337 THR A N 1
ATOM 2650 C CA . THR A 1 337 ? -2.547 7.619 -3.814 1.00 93.75 337 THR A CA 1
ATOM 2651 C C . THR A 1 337 ? -3.891 7.019 -3.439 1.00 93.75 337 THR A C 1
ATOM 2653 O O . THR A 1 337 ? -4.442 6.204 -4.175 1.00 93.75 337 THR A O 1
ATOM 2656 N N . ARG A 1 338 ? -4.451 7.463 -2.316 1.00 95.50 338 ARG A N 1
ATOM 2657 C CA . ARG A 1 338 ? -5.826 7.196 -1.893 1.00 95.50 338 ARG A CA 1
ATOM 2658 C C . ARG A 1 338 ? -6.652 8.462 -2.065 1.00 95.50 338 ARG A C 1
ATOM 2660 O O . ARG A 1 338 ? -6.309 9.481 -1.467 1.00 95.50 338 ARG A O 1
ATOM 2667 N N . LYS A 1 339 ? -7.767 8.378 -2.786 1.00 93.56 339 LYS A N 1
ATOM 2668 C CA . LYS A 1 339 ? -8.761 9.458 -2.882 1.00 93.56 339 LYS A CA 1
ATOM 2669 C C . LYS A 1 339 ? -10.169 8.953 -2.552 1.00 93.56 339 LYS A C 1
ATOM 2671 O O . LYS A 1 339 ? -10.429 7.757 -2.726 1.00 93.56 339 LYS A O 1
ATOM 2676 N N . PRO A 1 340 ? -11.069 9.819 -2.059 1.00 95.19 340 PRO A N 1
ATOM 2677 C CA . PRO A 1 340 ? -12.471 9.464 -1.880 1.00 95.19 340 PRO A CA 1
ATOM 2678 C C . PRO A 1 340 ? -13.092 8.977 -3.195 1.00 95.19 340 PRO A C 1
ATOM 2680 O O . PRO A 1 340 ? -12.770 9.486 -4.268 1.00 95.19 340 PRO A O 1
ATOM 2683 N N . LYS A 1 341 ? -13.946 7.954 -3.115 1.00 93.88 341 LYS A N 1
ATOM 2684 C CA . LYS A 1 341 ? -14.609 7.339 -4.277 1.00 93.88 341 LYS A CA 1
ATOM 2685 C C . LYS A 1 341 ? -15.784 8.176 -4.783 1.00 93.88 341 LYS A C 1
ATOM 2687 O O . LYS A 1 341 ? -16.058 8.163 -5.978 1.00 93.88 341 LYS A O 1
ATOM 2692 N N . TYR A 1 342 ? -16.459 8.889 -3.884 1.00 92.81 342 TYR A N 1
ATOM 2693 C CA . TYR A 1 342 ? -17.639 9.697 -4.177 1.00 92.81 342 TYR A CA 1
ATOM 2694 C C . TYR A 1 342 ? -17.336 11.183 -3.956 1.00 92.81 342 TYR A C 1
ATOM 2696 O O . TYR A 1 342 ? -16.622 11.541 -3.019 1.00 92.81 342 TYR A O 1
ATOM 2704 N N . SER A 1 343 ? -17.909 12.055 -4.787 1.00 87.62 343 SER A N 1
ATOM 2705 C CA . SER A 1 343 ? -17.716 13.514 -4.720 1.00 87.62 343 SER A CA 1
ATOM 2706 C C . SER A 1 343 ? -18.215 14.149 -3.413 1.00 87.62 343 SER A C 1
ATOM 2708 O O . SER A 1 343 ? -17.754 15.213 -3.025 1.00 87.62 343 SER A O 1
ATOM 2710 N N . GLY A 1 344 ? -19.111 13.486 -2.676 1.00 88.00 344 GLY A N 1
ATOM 2711 C CA . GLY A 1 344 ? -19.555 13.945 -1.353 1.00 88.00 344 GLY A CA 1
ATOM 2712 C C . GLY A 1 344 ? -18.541 13.727 -0.221 1.00 88.00 344 GLY A C 1
ATOM 2713 O O . GLY A 1 344 ? -18.690 14.307 0.850 1.00 88.00 344 GLY A O 1
ATOM 2714 N N . ASP A 1 345 ? -17.505 12.912 -0.439 1.00 89.06 345 ASP A N 1
ATOM 2715 C CA . ASP A 1 345 ? -16.536 12.511 0.589 1.00 89.06 345 ASP A CA 1
ATOM 2716 C C . ASP A 1 345 ? -15.208 13.294 0.513 1.00 89.06 345 ASP A C 1
ATOM 2718 O O . ASP A 1 345 ? -14.214 12.898 1.129 1.00 89.06 345 ASP A O 1
ATOM 2722 N N . GLU A 1 346 ? -15.157 14.416 -0.214 1.00 87.38 346 GLU A N 1
ATOM 2723 C CA . GLU A 1 346 ? -13.940 15.228 -0.407 1.00 87.38 346 GLU A CA 1
ATOM 2724 C C . GLU A 1 346 ? -13.263 15.640 0.913 1.00 87.38 346 GLU A C 1
ATOM 2726 O O . GLU A 1 346 ? -12.033 15.673 1.004 1.00 87.38 346 GLU A O 1
ATOM 2731 N N . GLY A 1 347 ? -14.049 15.844 1.977 1.00 89.00 347 GLY A N 1
ATOM 2732 C CA . GLY A 1 347 ? -13.549 16.163 3.318 1.00 89.00 347 GLY A CA 1
ATOM 2733 C C . GLY A 1 347 ? -12.665 15.079 3.954 1.00 89.00 347 GLY A C 1
ATOM 2734 O O . GLY A 1 347 ? -11.961 15.357 4.923 1.00 89.00 347 GLY A O 1
ATOM 2735 N N . ARG A 1 348 ? -12.646 13.851 3.415 1.00 88.75 348 ARG A N 1
ATOM 2736 C CA . ARG A 1 348 ? -11.765 12.765 3.889 1.00 88.75 348 ARG A CA 1
ATOM 2737 C C . ARG A 1 348 ? -10.324 12.886 3.373 1.00 88.75 348 ARG A C 1
ATOM 2739 O O . ARG A 1 348 ? -9.446 12.164 3.853 1.00 88.75 348 ARG A O 1
ATOM 2746 N N . GLY A 1 349 ? -10.079 13.804 2.435 1.00 90.94 349 GLY A N 1
ATOM 2747 C CA . GLY A 1 349 ? -8.760 14.147 1.909 1.00 90.94 349 GLY A CA 1
ATOM 2748 C C . GLY A 1 349 ? -8.157 13.112 0.954 1.00 90.94 349 GLY A C 1
ATOM 2749 O O . GLY A 1 349 ? -8.534 11.939 0.929 1.00 90.94 349 GLY A O 1
ATOM 2750 N N . THR A 1 350 ? -7.174 13.565 0.172 1.00 92.81 350 THR A N 1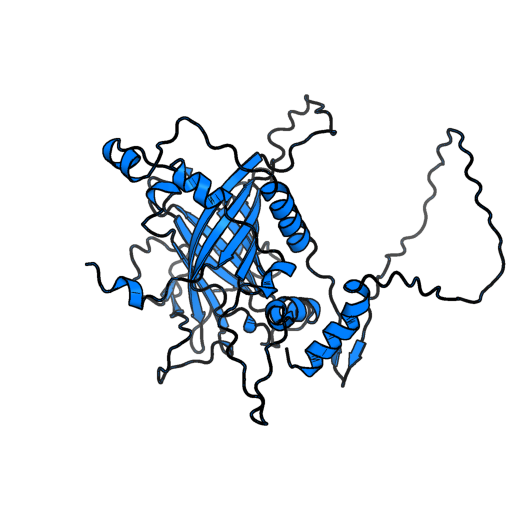
ATOM 2751 C CA . THR A 1 350 ? -6.366 12.725 -0.727 1.00 92.81 350 THR A CA 1
ATOM 2752 C C . THR A 1 350 ? -4.983 12.542 -0.133 1.00 92.81 350 THR A C 1
ATOM 2754 O O . THR A 1 350 ? -4.336 13.534 0.202 1.00 92.81 350 THR A O 1
ATOM 2757 N N . TRP A 1 351 ? -4.519 11.304 0.012 1.00 94.62 351 TRP A N 1
ATOM 2758 C CA . TRP A 1 351 ? -3.238 11.009 0.660 1.00 94.62 351 TRP A CA 1
ATOM 2759 C C . TRP A 1 351 ? -2.345 10.160 -0.228 1.00 94.62 351 TRP A C 1
ATOM 2761 O O . TRP A 1 351 ? -2.837 9.336 -0.997 1.00 94.62 351 TRP A O 1
ATOM 2771 N N . ILE A 1 352 ? -1.038 10.341 -0.091 1.00 94.38 352 ILE A N 1
ATOM 2772 C CA . ILE A 1 352 ? -0.014 9.568 -0.786 1.00 94.38 352 ILE A CA 1
ATOM 2773 C C . ILE A 1 352 ? 0.649 8.646 0.231 1.00 94.38 352 ILE A C 1
ATOM 2775 O O . ILE A 1 352 ? 1.044 9.093 1.301 1.00 94.38 352 ILE A O 1
ATOM 2779 N N . PHE A 1 353 ? 0.758 7.367 -0.102 1.00 96.44 353 PHE A N 1
ATOM 2780 C CA . PHE A 1 353 ? 1.438 6.337 0.670 1.00 96.44 353 PHE A CA 1
ATOM 2781 C C . PHE A 1 353 ? 2.692 5.915 -0.090 1.00 96.44 353 PHE A C 1
ATOM 2783 O O . PHE A 1 353 ? 2.594 5.498 -1.239 1.00 96.44 353 PHE A O 1
ATOM 2790 N N . GLU A 1 354 ? 3.852 5.992 0.549 1.00 95.69 354 GLU A N 1
ATOM 2791 C CA . GLU A 1 354 ? 5.149 5.625 -0.020 1.00 95.69 354 GLU A CA 1
ATOM 2792 C C . GLU A 1 354 ? 5.834 4.602 0.867 1.00 95.69 354 GLU A C 1
ATOM 2794 O O . GLU A 1 354 ? 6.031 4.835 2.060 1.00 95.69 354 GLU A O 1
ATOM 2799 N N . GLY A 1 355 ? 6.220 3.463 0.304 1.00 95.50 355 GLY A N 1
ATOM 2800 C CA . GLY A 1 355 ? 6.837 2.411 1.095 1.00 95.50 355 GLY A CA 1
ATOM 2801 C C . GLY A 1 355 ? 7.356 1.247 0.277 1.00 95.50 355 GLY A C 1
ATOM 2802 O O . GLY A 1 355 ? 7.375 1.274 -0.950 1.00 95.50 355 GLY A O 1
ATOM 2803 N N . TYR A 1 356 ? 7.745 0.193 0.980 1.00 95.00 356 TYR A N 1
ATOM 2804 C CA . TYR A 1 356 ? 8.275 -1.022 0.372 1.00 95.00 356 TYR A CA 1
ATOM 2805 C C . TYR A 1 356 ? 7.479 -2.240 0.808 1.00 95.00 356 TYR A C 1
ATOM 2807 O O . TYR A 1 356 ? 6.927 -2.294 1.914 1.00 95.00 356 TYR A O 1
ATOM 2815 N N . ILE A 1 357 ? 7.473 -3.243 -0.067 1.00 94.31 357 ILE A N 1
ATOM 2816 C CA . ILE A 1 357 ? 7.007 -4.579 0.275 1.00 94.31 357 ILE A CA 1
ATOM 2817 C C . ILE A 1 357 ? 8.127 -5.332 0.982 1.00 94.31 357 ILE A C 1
ATOM 2819 O O . ILE A 1 357 ? 9.255 -5.443 0.487 1.00 94.31 357 ILE A O 1
ATOM 2823 N N . HIS A 1 358 ? 7.773 -5.860 2.146 1.00 92.62 358 HIS A N 1
ATOM 2824 C CA . HIS A 1 358 ? 8.601 -6.687 2.999 1.00 92.62 358 HIS A CA 1
ATOM 2825 C C . HIS A 1 358 ? 7.956 -8.053 3.193 1.00 92.62 358 HIS A C 1
ATOM 2827 O O . HIS A 1 358 ? 6.729 -8.181 3.276 1.00 92.62 358 HIS A O 1
ATOM 2833 N N . ASN A 1 359 ? 8.773 -9.097 3.269 1.00 89.38 359 ASN A N 1
ATOM 2834 C CA . ASN A 1 359 ? 8.363 -10.480 3.515 1.00 89.38 359 ASN A CA 1
ATOM 2835 C C . ASN A 1 359 ? 7.263 -10.974 2.556 1.00 89.38 359 ASN A C 1
ATOM 2837 O O . ASN A 1 359 ? 6.495 -11.873 2.903 1.00 89.38 359 ASN A O 1
ATOM 2841 N N . ARG A 1 360 ? 7.132 -10.335 1.380 1.00 90.25 360 ARG A N 1
ATOM 2842 C CA . ARG A 1 360 ? 6.068 -10.533 0.373 1.00 90.25 360 ARG A CA 1
ATOM 2843 C C . ARG A 1 360 ? 4.628 -10.311 0.857 1.00 90.25 360 ARG A C 1
ATOM 2845 O O . ARG A 1 360 ? 3.691 -10.575 0.107 1.00 90.25 360 ARG A O 1
ATOM 2852 N N . ARG A 1 361 ? 4.436 -9.866 2.101 1.00 92.50 361 ARG A N 1
ATOM 2853 C CA . ARG A 1 361 ? 3.118 -9.773 2.752 1.00 92.50 361 ARG A CA 1
ATOM 2854 C C . ARG A 1 361 ? 2.913 -8.490 3.541 1.00 92.50 361 ARG A C 1
ATOM 2856 O O . ARG A 1 361 ? 1.777 -8.220 3.897 1.00 92.50 361 ARG A O 1
ATOM 2863 N N . SER A 1 362 ? 3.956 -7.714 3.810 1.00 94.81 362 SER A N 1
ATOM 2864 C CA . SER A 1 362 ? 3.860 -6.477 4.583 1.00 94.81 362 SER A CA 1
ATOM 2865 C C . SER A 1 362 ? 4.194 -5.291 3.688 1.00 94.81 362 SER A C 1
ATOM 2867 O O . SER A 1 362 ? 5.277 -5.246 3.120 1.00 94.81 362 SER A O 1
ATOM 2869 N N . PHE A 1 363 ? 3.295 -4.323 3.567 1.00 96.88 363 PHE A N 1
ATOM 2870 C CA . PHE A 1 363 ? 3.534 -3.065 2.868 1.00 96.88 363 PHE A CA 1
ATOM 2871 C C . PHE A 1 363 ? 3.645 -1.957 3.910 1.00 96.88 363 PHE A C 1
ATOM 2873 O O . PHE A 1 363 ? 2.680 -1.661 4.616 1.00 96.88 363 PHE A O 1
ATOM 2880 N N . VAL A 1 364 ? 4.847 -1.403 4.055 1.00 96.69 364 VAL A N 1
ATOM 2881 C CA . VAL A 1 364 ? 5.194 -0.516 5.169 1.00 96.69 364 VAL A CA 1
ATOM 2882 C C . VAL A 1 364 ? 5.900 0.721 4.648 1.00 96.69 364 VAL A C 1
ATOM 2884 O O . VAL A 1 364 ? 6.771 0.625 3.779 1.00 96.69 364 VAL A O 1
ATOM 2887 N N . GLY A 1 365 ? 5.549 1.877 5.204 1.00 96.75 365 GLY A N 1
ATOM 2888 C CA . GLY A 1 365 ? 6.130 3.139 4.778 1.00 96.75 365 GLY A CA 1
ATOM 2889 C C . GLY A 1 365 ? 5.535 4.363 5.460 1.00 96.75 365 GLY A C 1
ATOM 2890 O O . GLY A 1 365 ? 4.985 4.282 6.562 1.00 96.75 365 GLY A O 1
ATOM 2891 N N . CYS A 1 366 ? 5.659 5.500 4.785 1.00 96.12 366 CYS A N 1
ATOM 2892 C CA . CYS A 1 366 ? 5.166 6.796 5.227 1.00 96.12 366 CYS A CA 1
ATOM 2893 C C . CYS A 1 366 ? 3.969 7.235 4.388 1.00 96.12 366 CYS A C 1
ATOM 2895 O O . CYS A 1 366 ? 3.821 6.837 3.238 1.00 96.12 366 CYS A O 1
ATOM 2897 N N . TRP A 1 367 ? 3.115 8.081 4.950 1.00 95.94 367 TRP A N 1
ATOM 2898 C CA . TRP A 1 367 ? 2.059 8.728 4.182 1.00 95.94 367 TRP A CA 1
ATOM 2899 C C . TRP A 1 367 ? 2.069 10.238 4.392 1.00 95.94 367 TRP A C 1
ATOM 2901 O O . TRP A 1 367 ? 2.542 10.718 5.427 1.00 95.94 367 TRP A O 1
ATOM 2911 N N . SER A 1 368 ? 1.544 10.972 3.416 1.00 93.31 368 SER A N 1
ATOM 2912 C CA . SER A 1 368 ? 1.386 12.424 3.456 1.00 93.31 368 SER A CA 1
ATOM 2913 C C . SER A 1 368 ? 0.051 12.877 2.858 1.00 93.31 368 SER A C 1
ATOM 2915 O O . SER A 1 368 ? -0.538 12.194 2.017 1.00 93.31 368 SER A O 1
ATOM 2917 N N . SER A 1 369 ? -0.464 14.026 3.296 1.00 92.06 369 SER A N 1
ATOM 2918 C CA . SER A 1 369 ? -1.620 14.669 2.660 1.00 92.06 369 SER A CA 1
ATOM 2919 C C . SER A 1 369 ? -1.223 15.343 1.344 1.00 92.06 369 SER A C 1
ATOM 2921 O O . SER A 1 369 ? -0.263 16.111 1.315 1.00 92.06 369 SER A O 1
ATOM 2923 N N . PHE A 1 370 ? -1.996 15.122 0.283 1.00 87.88 370 PHE A N 1
ATOM 2924 C CA . PHE A 1 370 ? -1.813 15.764 -1.017 1.00 87.88 370 PHE A CA 1
ATOM 2925 C C . PHE A 1 370 ? -2.374 17.195 -1.037 1.00 87.88 370 PHE A C 1
ATOM 2927 O O . PHE A 1 370 ? -3.389 17.473 -0.400 1.00 87.88 370 PHE A O 1
ATOM 2934 N N . GLY A 1 371 ? -1.750 18.085 -1.815 1.00 80.56 371 GLY A N 1
ATOM 2935 C CA . GLY A 1 371 ? -2.276 19.425 -2.119 1.00 80.56 371 GLY A CA 1
ATOM 2936 C C . GLY A 1 371 ? -2.092 20.481 -1.025 1.00 80.56 371 GLY A C 1
ATOM 2937 O O . GLY A 1 371 ? -2.514 21.620 -1.205 1.00 80.56 371 GLY A O 1
ATOM 2938 N N . VAL A 1 372 ? -1.450 20.131 0.087 1.00 73.25 372 VAL A N 1
ATOM 2939 C CA . VAL A 1 372 ? -1.124 21.059 1.174 1.00 73.25 372 VAL A CA 1
ATOM 2940 C C . VAL A 1 372 ? 0.361 21.418 1.081 1.00 73.25 372 VAL A C 1
ATOM 2942 O O . VAL A 1 372 ? 1.180 20.546 0.799 1.00 73.25 372 VAL A O 1
ATOM 2945 N N . SER A 1 373 ? 0.711 22.689 1.316 1.00 76.06 373 SER A N 1
ATOM 2946 C CA . SER A 1 373 ? 2.108 23.147 1.423 1.00 76.06 373 SER A CA 1
ATOM 2947 C C . SER A 1 373 ? 2.921 22.197 2.306 1.00 76.06 373 SER A C 1
ATOM 2949 O O . SER A 1 373 ? 2.412 21.739 3.329 1.00 76.06 373 SER A O 1
ATOM 2951 N N . GLU A 1 374 ? 4.186 21.916 1.970 1.00 72.88 374 GLU A N 1
ATOM 2952 C CA . GLU A 1 374 ? 5.029 20.979 2.737 1.00 72.88 374 GLU A CA 1
ATOM 2953 C C . GLU A 1 374 ? 4.998 21.243 4.250 1.00 72.88 374 GLU A C 1
ATOM 2955 O O . GLU A 1 374 ? 4.982 20.300 5.043 1.00 72.88 374 GLU A O 1
ATOM 2960 N N . ARG A 1 375 ? 4.929 22.524 4.642 1.00 75.38 375 ARG A N 1
ATOM 2961 C CA . ARG A 1 375 ? 4.894 22.979 6.042 1.00 75.38 375 ARG A CA 1
ATOM 2962 C C . ARG A 1 375 ? 3.622 22.591 6.795 1.00 75.38 375 ARG A C 1
ATOM 2964 O O . ARG A 1 375 ? 3.643 22.522 8.017 1.00 75.38 375 ARG A O 1
ATOM 2971 N N . GLU A 1 376 ? 2.538 22.357 6.073 1.00 80.94 376 GLU A N 1
ATOM 2972 C CA . GLU A 1 376 ? 1.212 22.046 6.610 1.00 80.94 376 GLU A CA 1
ATOM 2973 C C . GLU A 1 376 ? 0.778 20.614 6.261 1.00 80.94 376 GLU A C 1
ATOM 2975 O O . GLU A 1 376 ? -0.268 20.153 6.717 1.00 80.94 376 GLU A O 1
ATOM 2980 N N . SER A 1 377 ? 1.586 19.893 5.473 1.00 84.38 377 SER A N 1
ATOM 2981 C CA . SER A 1 377 ? 1.292 18.516 5.093 1.00 84.38 377 SER A CA 1
ATOM 2982 C C . SER A 1 377 ? 1.202 17.626 6.335 1.00 84.38 377 SER A C 1
ATOM 2984 O O . SER A 1 377 ? 2.151 17.501 7.113 1.00 84.38 377 SER A O 1
ATOM 2986 N N . LEU A 1 378 ? 0.046 16.986 6.526 1.00 91.06 378 LEU A N 1
ATOM 2987 C CA . LEU A 1 378 ? -0.080 15.917 7.507 1.00 91.06 378 LEU A CA 1
ATOM 2988 C C . LEU A 1 378 ? 0.798 14.764 7.046 1.00 91.06 378 LEU A C 1
ATOM 2990 O O . LEU A 1 378 ? 0.805 14.430 5.862 1.00 91.06 378 LEU A O 1
ATOM 2994 N N . ARG A 1 379 ? 1.530 14.161 7.979 1.00 92.88 379 ARG A N 1
ATOM 2995 C CA . ARG A 1 379 ? 2.412 13.030 7.700 1.00 92.88 379 ARG A CA 1
ATOM 2996 C C . ARG A 1 379 ? 2.234 11.942 8.736 1.00 92.88 379 ARG A C 1
ATOM 2998 O O . ARG A 1 379 ? 1.770 12.176 9.855 1.00 92.88 379 ARG A O 1
ATOM 3005 N N . GLY A 1 380 ? 2.655 10.744 8.384 1.00 95.19 380 GLY A N 1
ATOM 3006 C CA . GLY A 1 380 ? 2.671 9.646 9.324 1.00 95.19 380 GLY A CA 1
ATOM 3007 C C . GLY A 1 380 ? 3.252 8.379 8.737 1.00 95.19 380 GLY A C 1
ATOM 3008 O O . GLY A 1 380 ? 3.931 8.405 7.715 1.00 95.19 380 GLY A O 1
ATOM 3009 N N . ILE A 1 381 ? 2.979 7.269 9.409 1.00 96.69 381 ILE A N 1
ATOM 3010 C CA . ILE A 1 381 ? 3.480 5.942 9.046 1.00 96.69 381 ILE A CA 1
ATOM 3011 C C . ILE A 1 381 ? 2.312 4.998 8.799 1.00 96.69 381 ILE A C 1
ATOM 3013 O O . ILE A 1 381 ? 1.227 5.187 9.350 1.00 96.69 381 ILE A O 1
ATOM 3017 N N . PHE A 1 382 ? 2.517 3.970 7.987 1.00 97.88 382 PHE A N 1
ATOM 3018 C CA . PHE A 1 382 ? 1.511 2.945 7.742 1.00 97.88 382 PHE A CA 1
ATOM 3019 C C . PHE A 1 382 ? 2.118 1.546 7.708 1.00 97.88 382 PHE A C 1
ATOM 3021 O O . PHE A 1 382 ? 3.301 1.361 7.422 1.00 97.88 382 PHE A O 1
ATOM 3028 N N . SER A 1 383 ? 1.270 0.568 8.007 1.00 97.19 383 SER A N 1
ATOM 3029 C CA . SER A 1 383 ? 1.564 -0.854 7.919 1.00 97.19 383 SER A CA 1
ATOM 3030 C C . SER A 1 383 ? 0.316 -1.573 7.424 1.00 97.19 383 SER A C 1
ATOM 3032 O O . SER A 1 383 ? -0.744 -1.509 8.052 1.00 97.19 383 SER A O 1
ATOM 3034 N N . LEU A 1 384 ? 0.443 -2.226 6.275 1.00 97.44 384 LEU A N 1
ATOM 3035 C CA . LEU A 1 384 ? -0.577 -3.038 5.627 1.00 97.44 384 LEU A CA 1
ATOM 3036 C C . LEU A 1 384 ? -0.077 -4.475 5.527 1.00 97.44 384 LEU A C 1
ATOM 3038 O O . LEU A 1 384 ? 1.091 -4.715 5.239 1.00 97.44 384 LEU A O 1
ATOM 3042 N N . THR A 1 385 ? -0.964 -5.438 5.741 1.00 95.88 385 THR A N 1
ATOM 3043 C CA . THR A 1 385 ? -0.672 -6.865 5.607 1.00 95.88 385 THR A CA 1
ATOM 3044 C C . THR A 1 385 ? -1.573 -7.488 4.560 1.00 95.88 385 THR A C 1
ATOM 3046 O O . THR A 1 385 ? -2.780 -7.244 4.544 1.00 95.88 385 THR A O 1
ATOM 3049 N N . LYS A 1 386 ? -0.983 -8.311 3.698 1.00 94.94 386 LYS A N 1
ATOM 3050 C CA . LYS A 1 386 ? -1.690 -9.072 2.681 1.00 94.94 386 LYS A CA 1
ATOM 3051 C C . LYS A 1 386 ? -2.454 -10.219 3.320 1.00 94.94 386 LYS A C 1
ATOM 3053 O O . LYS A 1 386 ? -1.887 -11.059 4.030 1.00 94.94 386 LYS A O 1
ATOM 3058 N N . VAL A 1 387 ? -3.738 -10.256 3.021 1.00 93.44 387 VAL A N 1
ATOM 3059 C CA . VAL A 1 387 ? -4.678 -11.245 3.522 1.00 93.44 387 VAL A CA 1
ATOM 3060 C C . VAL A 1 387 ? -4.868 -12.280 2.446 1.00 93.44 387 VAL A C 1
ATOM 3062 O O . VAL A 1 387 ? -5.075 -11.944 1.281 1.00 93.44 387 VAL A O 1
ATOM 3065 N N . ASP A 1 388 ? -4.766 -13.541 2.844 1.00 88.94 388 ASP A N 1
ATOM 3066 C CA . ASP A 1 388 ? -5.084 -14.626 1.936 1.00 88.94 388 ASP A CA 1
ATOM 3067 C C . ASP A 1 388 ? -6.592 -14.586 1.721 1.00 88.94 388 ASP A C 1
ATOM 3069 O O . ASP A 1 388 ? -7.368 -14.799 2.660 1.00 88.94 388 ASP A O 1
ATOM 3073 N N . ASP A 1 389 ? -7.006 -14.256 0.499 1.00 81.06 389 ASP A N 1
ATOM 3074 C CA . ASP A 1 389 ? -8.408 -14.378 0.147 1.00 81.06 389 ASP A CA 1
ATOM 3075 C C . ASP A 1 389 ? -8.793 -15.852 0.353 1.00 81.06 389 ASP A C 1
ATOM 3077 O O . ASP A 1 389 ? -8.085 -16.751 -0.124 1.00 81.06 389 ASP A O 1
ATOM 3081 N N . PRO A 1 390 ? -9.883 -16.137 1.087 1.00 72.50 390 PRO A N 1
ATOM 3082 C CA . PRO A 1 390 ? -10.382 -17.498 1.170 1.00 72.50 390 PRO A CA 1
ATOM 3083 C C . PRO A 1 390 ? -10.605 -18.010 -0.259 1.00 72.50 390 PRO A C 1
ATOM 3085 O O . PRO A 1 390 ? -11.099 -17.250 -1.099 1.00 72.50 390 PRO A O 1
ATOM 3088 N N . PRO A 1 391 ? -10.240 -19.269 -0.562 1.00 68.56 391 PRO A N 1
ATOM 3089 C CA . PRO A 1 391 ? -10.348 -19.805 -1.910 1.00 68.56 391 PRO A CA 1
ATOM 3090 C C . PRO A 1 391 ? -11.769 -19.577 -2.426 1.00 68.56 391 PRO A C 1
ATOM 3092 O O . PRO A 1 391 ? -12.747 -20.027 -1.825 1.00 68.56 391 PRO A O 1
ATOM 3095 N N . SER A 1 392 ? -11.874 -18.840 -3.531 1.00 59.47 392 SER A N 1
ATOM 3096 C CA . SER A 1 392 ? -13.121 -18.314 -4.104 1.00 59.47 392 SER A CA 1
ATOM 3097 C C . SER A 1 392 ? -14.178 -19.392 -4.386 1.00 59.47 392 SER A C 1
ATOM 3099 O O . SER A 1 392 ? -15.370 -19.092 -4.434 1.00 59.47 392 SER A O 1
ATOM 3101 N N . HIS A 1 393 ? -13.771 -20.661 -4.472 1.00 56.59 393 HIS A N 1
ATOM 3102 C CA . HIS A 1 393 ? -14.661 -21.819 -4.578 1.00 56.59 393 HIS A CA 1
ATOM 3103 C C . HIS A 1 393 ? -15.608 -22.009 -3.381 1.00 56.59 393 HIS A C 1
ATOM 3105 O O . HIS A 1 393 ? -16.659 -22.622 -3.548 1.00 56.59 393 HIS A O 1
ATOM 3111 N N . LEU A 1 394 ? -15.295 -21.473 -2.196 1.00 53.53 394 LEU A N 1
ATOM 3112 C CA . LEU A 1 394 ? -16.146 -21.627 -1.006 1.00 53.53 394 LEU A CA 1
ATOM 3113 C C . LEU A 1 394 ? -17.366 -20.689 -0.978 1.00 53.53 394 LEU A C 1
ATOM 3115 O O . LEU A 1 394 ? -18.256 -20.891 -0.157 1.00 53.53 394 LEU A O 1
ATOM 3119 N N . TYR A 1 395 ? -17.446 -19.697 -1.872 1.00 48.31 395 TYR A N 1
ATOM 3120 C CA . TYR A 1 395 ? -18.537 -18.710 -1.881 1.00 48.31 395 TYR A CA 1
ATOM 3121 C C . TYR A 1 395 ? -19.585 -18.916 -2.986 1.00 48.31 395 TYR A C 1
ATOM 3123 O O . TYR A 1 395 ? -20.587 -18.209 -2.999 1.00 48.31 395 TYR A O 1
ATOM 3131 N N . CYS A 1 396 ? -19.427 -19.901 -3.879 1.00 48.44 396 CYS A N 1
ATOM 3132 C CA . CYS A 1 396 ? -20.405 -20.167 -4.950 1.00 48.44 396 CYS A CA 1
ATOM 3133 C C . CYS A 1 396 ? -21.669 -20.941 -4.504 1.00 48.44 396 CYS A C 1
ATOM 3135 O O . CYS A 1 396 ? -22.460 -21.325 -5.358 1.00 48.44 396 CYS A O 1
ATOM 3137 N N . GLY A 1 397 ? -21.874 -21.200 -3.206 1.00 44.41 397 GLY A N 1
ATOM 3138 C CA . GLY A 1 397 ? -22.943 -22.090 -2.719 1.00 44.41 397 GLY A CA 1
ATOM 3139 C C . GLY A 1 397 ? -24.087 -21.450 -1.922 1.00 44.41 397 GLY A C 1
ATOM 3140 O O . GLY A 1 397 ? -24.904 -22.194 -1.390 1.00 44.41 397 GLY A O 1
ATOM 3141 N N . LEU A 1 398 ? -24.137 -20.122 -1.768 1.00 43.25 398 LEU A N 1
ATOM 3142 C CA . LEU A 1 398 ? -25.095 -19.449 -0.866 1.00 43.25 398 LEU A CA 1
ATOM 3143 C C . LEU A 1 398 ? -25.797 -18.225 -1.489 1.00 43.25 398 LEU A C 1
ATOM 3145 O O . LEU A 1 398 ? -26.142 -17.291 -0.766 1.00 43.25 398 LEU A O 1
ATOM 3149 N N . ALA A 1 399 ? -25.988 -18.214 -2.810 1.00 36.91 399 ALA A N 1
ATOM 3150 C CA . ALA A 1 399 ? -26.782 -17.190 -3.498 1.00 36.91 399 ALA A CA 1
ATOM 3151 C C . ALA A 1 399 ? -28.186 -17.703 -3.824 1.00 36.91 399 ALA A C 1
ATOM 3153 O O . ALA A 1 399 ? -28.276 -18.841 -4.341 1.00 36.91 399 ALA A O 1
#

Radius of gyration: 25.58 Å; chains: 1; bounding box: 85×66×68 Å